Protein AF-W4JSF4-F1 (afdb_monomer_lite)

Radius of gyration: 30.04 Å; chains: 1; bounding box: 68×58×97 Å

pLDDT: mean 78.0, std 13.41, range [24.59, 95.06]

Secondary structure (DSSP, 8-state):
-HHHHHHTTEEE--SEE-HHHHHHSBSTT-TTSPPP---SHHHHHHHHTS---BHHHHHHHHHTTT-S-SSS----SSTT--SHHHHHHHHTT-S-HHHHHHHHHHHHHTS-TTT-TTSPP---S-SPPHHHHHHHHHHHHTT-SEEE------EE-SGGGGEEEPPPGGGS--S------------EEE--STT-TT-EEE----SS--HHHHHHHHHHHHHHHS-TTS-EEEEES-HHHHHIIIIIHHHHHHBTTTT-TTHHHHHHHHHHHHT-SS-EEEEE--TTSS-HHHHHHHHHHHHHTT-SSPPP------TTT---SEETTT--HHHHHHHHHHHHHHHPPPPHHHHHHHHHHHHHHHHHHSS---HHHHHHHHT-TTS-HHHHHHHHHHHTT-S--GGGTTT--

Sequence (413 aa):
MLKVAKDLKVNFAAIKLSKEMKNQMPTWHHLGLTPRNYRQQCSECIVSNHSLKTVVDLVQLAKHTKNPDSGNRRHYCIRTCTCDPCKEDQRNGCHNPDKCSCTTHNILRDMQPKYNPYEALQADDLMLTHRRQEKNSTNRNQNQSDIIFDPSVTLCTNLSDGIWIFTDPSQISNNPAHRLTNNAQSRAGLWIADDHPGNCAICTPGKHQSNQTGEIATVLIAIQKMLTFAPLQICTNLRYIIDGLTKHLQTWEDTDWINIDNKELFKATAYQLRMRSAPITFQWVKGHNGDLGNERADTLAKKGAGKNMVDDIDLTIPPHFDLQGAKLVTLSQATAYRGIRNLKEKELKQRTGTKTHLDITRGALKELTGVQEMNEAIWCGIRNNDLSLNVRQFIYKALHNTHRVGQYWENIP

Structure (mmCIF, N/CA/C/O backbone):
data_AF-W4JSF4-F1
#
_entry.id   AF-W4JSF4-F1
#
loop_
_atom_site.group_PDB
_atom_site.id
_atom_site.type_symbol
_atom_site.label_atom_id
_atom_site.label_alt_id
_atom_site.label_comp_id
_atom_site.label_asym_id
_atom_site.label_entity_id
_atom_site.label_seq_id
_atom_site.pdbx_PDB_ins_code
_atom_site.Cartn_x
_atom_site.Cartn_y
_atom_site.Cartn_z
_atom_site.occupancy
_atom_site.B_iso_or_equiv
_atom_site.auth_seq_id
_atom_site.auth_comp_id
_atom_site.auth_asym_id
_atom_site.auth_atom_id
_atom_site.pdbx_PDB_model_num
ATOM 1 N N . MET A 1 1 ? 20.483 -20.087 1.010 1.00 38.91 1 MET A N 1
ATOM 2 C CA . MET A 1 1 ? 19.783 -18.846 0.609 1.00 38.91 1 MET A CA 1
ATOM 3 C C . MET A 1 1 ? 18.592 -19.128 -0.314 1.00 38.91 1 MET A C 1
ATOM 5 O O . MET A 1 1 ? 17.479 -18.837 0.090 1.00 38.91 1 MET A O 1
ATOM 9 N N . LEU A 1 2 ? 18.772 -19.780 -1.474 1.00 36.41 2 LEU A N 1
ATOM 10 C CA . LEU A 1 2 ? 17.678 -20.063 -2.431 1.00 36.41 2 LEU A CA 1
ATOM 11 C C . LEU A 1 2 ? 16.540 -20.947 -1.883 1.00 36.41 2 LEU A C 1
ATOM 13 O O . LEU A 1 2 ? 15.380 -20.694 -2.182 1.00 36.41 2 LEU A O 1
ATOM 17 N N . LYS A 1 3 ? 16.851 -21.949 -1.048 1.00 41.22 3 LYS A N 1
ATOM 18 C CA . LYS A 1 3 ? 15.835 -22.793 -0.389 1.00 41.22 3 LYS A CA 1
ATOM 19 C C . LYS A 1 3 ? 14.932 -21.972 0.542 1.00 41.22 3 LYS A C 1
ATOM 21 O O . LYS A 1 3 ? 13.725 -21.999 0.384 1.00 41.22 3 LYS A O 1
ATOM 26 N N . VAL A 1 4 ? 15.534 -21.143 1.399 1.00 47.84 4 VAL A N 1
ATOM 27 C CA . VAL A 1 4 ? 14.816 -20.217 2.296 1.00 47.84 4 VAL A CA 1
ATOM 28 C C . VAL A 1 4 ? 13.990 -19.198 1.506 1.00 47.84 4 VAL A C 1
ATOM 30 O O . VAL A 1 4 ? 12.856 -18.925 1.870 1.00 47.84 4 VAL A O 1
ATOM 33 N N . ALA A 1 5 ? 14.523 -18.670 0.400 1.00 51.25 5 ALA A N 1
ATOM 34 C CA . ALA A 1 5 ? 13.781 -17.760 -0.472 1.00 51.25 5 ALA A CA 1
ATOM 35 C C . ALA A 1 5 ? 12.554 -18.437 -1.112 1.00 51.25 5 ALA A C 1
ATOM 37 O O . ALA A 1 5 ? 11.495 -17.826 -1.206 1.00 51.25 5 ALA A O 1
ATOM 38 N N . LYS A 1 6 ? 12.678 -19.711 -1.503 1.00 58.81 6 LYS A N 1
ATOM 39 C CA . LYS A 1 6 ? 11.572 -20.515 -2.037 1.00 58.81 6 LYS A CA 1
ATOM 40 C C . LYS A 1 6 ? 10.526 -20.831 -0.964 1.00 58.81 6 LYS A C 1
ATOM 42 O O . LYS A 1 6 ? 9.336 -20.695 -1.231 1.00 58.81 6 LYS A O 1
ATOM 47 N N . ASP A 1 7 ? 10.969 -21.192 0.239 1.00 61.69 7 ASP A N 1
ATOM 48 C CA . ASP A 1 7 ? 10.097 -21.484 1.383 1.00 61.69 7 ASP A CA 1
ATOM 49 C C . ASP A 1 7 ? 9.318 -20.231 1.831 1.00 61.69 7 ASP A C 1
ATOM 51 O O . ASP A 1 7 ? 8.142 -20.319 2.169 1.00 61.69 7 ASP A O 1
ATOM 55 N N . LEU A 1 8 ? 9.948 -19.051 1.764 1.00 59.62 8 LEU A N 1
ATOM 56 C CA . LEU A 1 8 ? 9.341 -17.750 2.077 1.00 59.62 8 LEU A CA 1
ATOM 57 C C . LEU A 1 8 ? 8.679 -17.065 0.869 1.00 59.62 8 LEU A C 1
ATOM 59 O O . LEU A 1 8 ? 8.390 -15.873 0.940 1.00 59.62 8 LEU A O 1
ATOM 63 N N . LYS A 1 9 ? 8.475 -17.784 -0.246 1.00 67.31 9 LYS A N 1
ATOM 64 C CA . LYS A 1 9 ? 7.823 -17.274 -1.469 1.00 67.31 9 LYS A CA 1
ATOM 65 C C . LYS A 1 9 ? 8.360 -15.902 -1.919 1.00 67.31 9 LYS A C 1
ATOM 67 O O . LYS A 1 9 ? 7.605 -15.048 -2.381 1.00 67.31 9 LYS A O 1
ATOM 72 N N . VAL A 1 10 ? 9.670 -15.680 -1.787 1.00 64.94 10 VAL A N 1
ATOM 73 C CA . VAL A 1 10 ? 10.324 -14.448 -2.242 1.00 64.94 10 VAL A CA 1
ATOM 74 C C . VAL A 1 10 ? 10.131 -14.334 -3.746 1.00 64.94 10 VAL A C 1
ATOM 76 O O . VAL A 1 10 ? 10.495 -15.244 -4.492 1.00 64.94 10 VAL A O 1
ATOM 79 N N . ASN A 1 11 ? 9.562 -13.219 -4.190 1.00 69.00 11 ASN A N 1
ATOM 80 C CA . ASN A 1 11 ? 9.254 -12.994 -5.590 1.00 69.00 11 ASN A CA 1
ATOM 81 C C . ASN A 1 11 ? 9.591 -11.559 -5.990 1.00 69.00 11 ASN A C 1
ATOM 83 O O . ASN A 1 11 ? 9.706 -10.654 -5.163 1.00 69.00 11 ASN A O 1
ATOM 87 N N . PHE A 1 12 ? 9.766 -11.355 -7.286 1.00 68.81 12 PHE A N 1
ATOM 88 C CA . PHE A 1 12 ? 9.934 -10.034 -7.844 1.00 68.81 12 PHE A CA 1
ATOM 89 C C . PHE A 1 12 ? 8.564 -9.432 -8.158 1.00 68.81 12 PHE A C 1
ATOM 91 O O . PHE A 1 12 ? 7.831 -9.940 -9.009 1.00 68.81 12 PHE A O 1
ATOM 98 N N . ALA A 1 13 ? 8.232 -8.334 -7.493 1.00 66.88 13 ALA A N 1
ATOM 99 C CA . ALA A 1 13 ? 6.985 -7.622 -7.671 1.00 66.88 13 ALA A CA 1
ATOM 100 C C . ALA A 1 13 ? 7.237 -6.126 -7.788 1.00 66.88 13 ALA A C 1
ATOM 102 O O . ALA A 1 13 ? 7.565 -5.427 -6.838 1.00 66.88 13 ALA A O 1
ATOM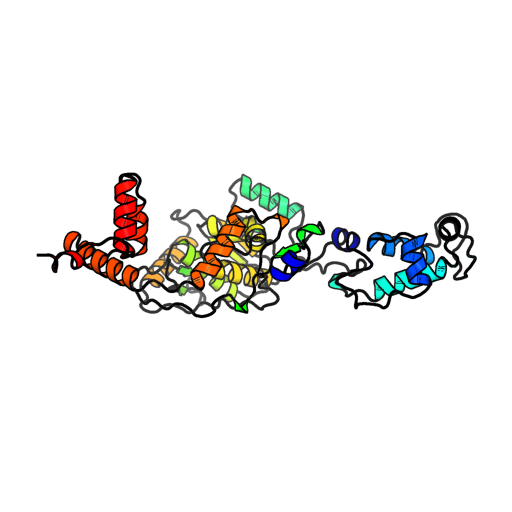 103 N N . ALA A 1 14 ? 7.071 -5.639 -9.007 1.00 67.31 14 ALA A N 1
ATOM 104 C CA . ALA A 1 14 ? 7.050 -4.224 -9.318 1.00 67.31 14 ALA A CA 1
ATOM 105 C C . ALA A 1 14 ? 5.893 -3.991 -10.284 1.00 67.31 14 ALA A C 1
ATOM 107 O O . ALA A 1 14 ? 5.754 -4.734 -11.262 1.00 67.31 14 ALA A O 1
ATOM 108 N N . ILE A 1 15 ? 5.046 -3.000 -10.007 1.00 66.69 15 ILE A N 1
ATOM 109 C CA . ILE A 1 15 ? 3.902 -2.672 -10.868 1.00 66.69 15 ILE A CA 1
ATOM 110 C C . ILE A 1 15 ? 4.393 -1.892 -12.092 1.00 66.69 15 ILE A C 1
ATOM 112 O O . ILE A 1 15 ? 4.118 -2.304 -13.220 1.00 66.69 15 ILE A O 1
ATOM 116 N N . LYS A 1 16 ? 5.208 -0.848 -11.883 1.00 69.50 16 LYS A N 1
ATOM 117 C CA . LYS A 1 16 ? 5.873 -0.068 -12.940 1.00 69.50 16 LYS A CA 1
ATOM 118 C C . LYS A 1 16 ? 7.400 -0.241 -12.844 1.00 69.50 16 LYS A C 1
ATOM 120 O O . LYS A 1 16 ? 7.971 -0.195 -11.759 1.00 69.50 16 LYS A O 1
ATOM 125 N N . LEU A 1 17 ? 8.068 -0.450 -13.982 1.00 72.56 17 LEU A N 1
ATOM 126 C CA . LEU A 1 17 ? 9.527 -0.624 -14.067 1.00 72.56 17 LEU A CA 1
ATOM 127 C C . LEU A 1 17 ? 10.168 0.566 -14.780 1.00 72.56 17 LEU A C 1
ATOM 129 O O . LEU A 1 17 ? 9.837 0.843 -15.935 1.00 72.56 17 LEU A O 1
ATOM 133 N N . SER A 1 18 ? 11.111 1.238 -14.120 1.00 79.00 18 SER A N 1
ATOM 134 C CA . SER A 1 18 ? 11.907 2.289 -14.760 1.00 79.00 18 SER A CA 1
ATOM 135 C C . SER A 1 18 ? 12.823 1.714 -15.847 1.00 79.00 18 SER A C 1
ATOM 137 O O . SER A 1 18 ? 13.212 0.545 -15.804 1.00 79.00 18 SER A O 1
ATOM 139 N N . LYS A 1 19 ? 13.200 2.539 -16.832 1.00 82.31 19 LYS A N 1
ATOM 140 C CA . LYS A 1 19 ? 14.139 2.129 -17.891 1.00 82.31 19 LYS A CA 1
ATOM 141 C C . LYS A 1 19 ? 15.501 1.716 -17.321 1.00 82.31 19 LYS A C 1
ATOM 143 O O . LYS A 1 19 ? 16.061 0.717 -17.760 1.00 82.31 19 LYS A O 1
ATOM 148 N N . GLU A 1 20 ? 15.983 2.456 -16.324 1.00 83.75 20 GLU A N 1
ATOM 149 C CA . GLU A 1 20 ? 17.207 2.162 -15.567 1.00 83.75 20 GLU A CA 1
ATOM 150 C C . GLU A 1 20 ? 17.169 0.739 -14.996 1.00 83.75 20 GLU A C 1
ATOM 152 O O . GLU A 1 20 ? 18.071 -0.066 -15.212 1.00 83.75 20 GLU A O 1
ATOM 157 N N . MET A 1 21 ? 16.060 0.385 -14.350 1.00 82.12 21 MET A N 1
ATOM 158 C CA . MET A 1 21 ? 15.886 -0.926 -13.748 1.00 82.12 21 MET A CA 1
ATOM 159 C C . MET A 1 21 ? 15.758 -2.039 -14.789 1.00 82.12 21 MET A C 1
ATOM 161 O O . MET A 1 21 ? 16.382 -3.085 -14.624 1.00 82.12 21 MET A O 1
ATOM 165 N N . LYS A 1 22 ? 14.988 -1.824 -15.869 1.00 86.50 22 LYS A N 1
ATOM 166 C CA . LYS A 1 22 ? 14.886 -2.787 -16.984 1.00 86.50 22 LYS A CA 1
ATOM 167 C C . LYS A 1 22 ? 16.278 -3.134 -17.522 1.00 86.50 22 LYS A C 1
ATOM 169 O O . LYS A 1 22 ? 16.564 -4.301 -17.751 1.00 86.50 22 LYS A O 1
ATOM 174 N N . ASN A 1 23 ? 17.157 -2.139 -17.645 1.00 88.31 23 ASN A N 1
ATOM 175 C CA . ASN A 1 23 ? 18.535 -2.305 -18.110 1.00 88.31 23 ASN A CA 1
ATOM 176 C C . ASN A 1 23 ? 19.413 -3.137 -17.155 1.00 88.31 23 ASN A C 1
ATOM 178 O O . ASN A 1 23 ? 20.261 -3.893 -17.626 1.00 88.31 23 ASN A O 1
ATOM 182 N N . GLN A 1 24 ? 19.204 -3.030 -15.839 1.00 87.88 24 GLN A N 1
ATOM 183 C CA . GLN A 1 24 ? 19.951 -3.783 -14.820 1.00 87.88 24 GLN A CA 1
ATOM 184 C C . GLN A 1 24 ? 19.521 -5.257 -14.701 1.00 87.88 24 GLN A C 1
ATOM 186 O O . GLN A 1 24 ? 20.179 -6.036 -14.008 1.00 87.88 24 GLN A O 1
ATOM 191 N N . MET A 1 25 ? 18.413 -5.662 -15.334 1.00 85.81 25 MET A N 1
ATOM 192 C CA . MET A 1 25 ? 17.900 -7.028 -15.216 1.00 85.81 25 MET A CA 1
ATOM 193 C C . MET A 1 25 ? 18.844 -8.059 -15.852 1.00 85.81 25 MET A C 1
ATOM 195 O O . MET A 1 25 ? 19.497 -7.761 -16.853 1.00 85.81 25 MET A O 1
ATOM 199 N N . PRO A 1 26 ? 18.913 -9.289 -15.309 1.00 87.25 26 PRO A N 1
ATOM 200 C CA . PRO A 1 26 ? 19.774 -10.334 -15.847 1.00 87.25 26 PRO A CA 1
ATOM 201 C C . PRO A 1 26 ? 19.229 -10.879 -17.169 1.00 87.25 26 PRO A C 1
ATOM 203 O O . PRO A 1 26 ? 18.042 -11.162 -17.288 1.00 87.25 26 PRO A O 1
ATOM 206 N N . THR A 1 27 ? 20.109 -11.121 -18.135 1.00 82.75 27 THR A N 1
ATOM 207 C CA . THR A 1 27 ? 19.750 -11.597 -19.481 1.00 82.75 27 THR A CA 1
ATOM 208 C C . THR A 1 27 ? 19.227 -13.034 -19.507 1.00 82.75 27 THR A C 1
ATOM 210 O O . THR A 1 27 ? 18.207 -13.330 -20.126 1.00 82.75 27 THR A O 1
ATOM 213 N N . TRP A 1 28 ? 19.935 -13.954 -18.849 1.00 77.50 28 TRP A N 1
ATOM 214 C CA . TRP A 1 28 ? 19.749 -15.398 -19.059 1.00 77.50 28 TRP A CA 1
ATOM 215 C C . TRP A 1 28 ? 18.722 -16.036 -18.124 1.00 77.50 28 TRP A C 1
ATOM 217 O O . TRP A 1 28 ? 18.306 -17.165 -18.347 1.00 77.50 28 TRP A O 1
ATOM 227 N N . HIS A 1 29 ? 18.347 -15.336 -17.052 1.00 76.25 29 HIS A N 1
ATOM 228 C CA . HIS A 1 29 ? 17.338 -15.755 -16.068 1.00 76.25 29 HIS A CA 1
ATOM 229 C C . HIS A 1 29 ? 16.273 -14.657 -15.945 1.00 76.25 29 HIS A C 1
ATOM 231 O O . HIS A 1 29 ? 15.849 -14.278 -14.854 1.00 76.25 29 HIS A O 1
ATOM 237 N N . HIS A 1 30 ? 15.920 -14.072 -17.088 1.00 79.38 30 HIS A N 1
ATOM 238 C CA . HIS A 1 30 ? 15.064 -12.902 -17.154 1.00 79.38 30 HIS A CA 1
ATOM 239 C C . HIS A 1 30 ? 13.595 -13.276 -16.934 1.00 79.38 30 HIS A C 1
ATOM 241 O O . HIS A 1 30 ? 13.056 -14.134 -17.630 1.00 79.38 30 HIS A O 1
ATOM 247 N N . LEU A 1 31 ? 12.920 -12.580 -16.017 1.00 78.69 31 LEU A N 1
ATOM 248 C CA . LEU A 1 31 ? 11.518 -12.841 -15.656 1.00 78.69 31 LEU A CA 1
ATOM 249 C C . LEU A 1 31 ? 10.539 -12.613 -16.816 1.00 78.69 31 LEU A C 1
ATOM 251 O O . LEU A 1 31 ? 9.509 -13.270 -16.902 1.00 78.69 31 LEU A O 1
ATOM 255 N N . GLY A 1 32 ? 10.865 -11.676 -17.707 1.00 76.44 32 GLY A N 1
ATOM 256 C CA . GLY A 1 32 ? 10.043 -11.335 -18.867 1.00 76.44 32 GLY A CA 1
ATOM 257 C C . GLY A 1 32 ? 10.275 -12.211 -20.100 1.00 76.44 32 GLY A C 1
ATOM 258 O O . GLY A 1 32 ? 9.774 -11.858 -21.164 1.00 76.44 32 GLY A O 1
ATOM 259 N N . LEU A 1 33 ? 11.068 -13.286 -20.000 1.00 79.44 33 LEU A N 1
ATOM 260 C CA . LEU A 1 33 ? 11.333 -14.222 -21.097 1.00 79.44 33 LEU A CA 1
ATOM 261 C C . LEU A 1 33 ? 10.781 -15.610 -20.769 1.00 79.44 33 LEU A C 1
ATOM 263 O O . LEU A 1 33 ? 10.926 -16.109 -19.656 1.00 79.44 33 LEU A O 1
ATOM 267 N N . THR A 1 34 ? 10.203 -16.280 -21.766 1.00 70.62 34 THR A N 1
ATOM 268 C CA . THR A 1 34 ? 9.923 -17.716 -21.662 1.00 70.62 34 THR A CA 1
ATOM 269 C C . THR A 1 34 ? 11.246 -18.490 -21.593 1.00 70.62 34 THR A C 1
ATOM 271 O O . THR A 1 34 ? 12.146 -18.168 -22.379 1.00 70.62 34 THR A O 1
ATOM 274 N N . PRO A 1 35 ? 11.382 -19.520 -20.734 1.00 63.47 35 PRO A N 1
ATOM 275 C CA . PRO A 1 35 ? 12.599 -20.325 -20.652 1.00 63.47 35 PRO A CA 1
ATOM 276 C C . PRO A 1 35 ? 12.990 -20.865 -22.032 1.00 63.47 35 PRO A C 1
ATOM 278 O O . PRO A 1 35 ? 12.201 -21.555 -22.677 1.00 63.47 35 PRO A O 1
ATOM 281 N N . ARG A 1 36 ? 14.194 -20.534 -22.511 1.00 63.34 36 ARG A N 1
ATOM 282 C CA . ARG A 1 36 ? 14.720 -21.051 -23.784 1.00 63.34 36 ARG A CA 1
ATOM 283 C C . ARG A 1 36 ? 15.723 -22.168 -23.542 1.00 63.34 36 ARG A C 1
ATOM 285 O O . ARG A 1 36 ? 16.463 -22.161 -22.565 1.00 63.34 36 ARG A O 1
ATOM 292 N N . ASN A 1 37 ? 15.821 -23.081 -24.504 1.00 55.81 37 ASN A N 1
ATOM 293 C CA . ASN A 1 37 ? 16.972 -23.970 -24.612 1.00 55.81 37 ASN A CA 1
ATOM 294 C C . ASN A 1 37 ? 18.161 -23.175 -25.169 1.00 55.81 37 ASN A C 1
ATOM 296 O O . ASN A 1 37 ? 18.327 -23.051 -26.379 1.00 55.81 37 ASN A O 1
ATOM 300 N N . TYR A 1 38 ? 18.993 -22.634 -24.281 1.00 57.19 38 TYR A N 1
ATOM 301 C CA . TYR A 1 38 ? 20.150 -21.791 -24.618 1.00 57.19 38 TYR A CA 1
ATOM 302 C C . TYR A 1 38 ? 21.358 -22.549 -25.209 1.00 57.19 38 TYR A C 1
ATOM 304 O O . TYR A 1 38 ? 22.455 -22.008 -25.259 1.00 57.19 38 TYR A O 1
ATOM 312 N N . ARG A 1 39 ? 21.178 -23.784 -25.697 1.00 53.09 39 ARG A N 1
ATOM 313 C CA . ARG A 1 39 ? 22.241 -24.627 -26.288 1.00 53.09 39 ARG A CA 1
ATOM 314 C C . ARG A 1 39 ? 22.474 -24.373 -27.786 1.00 53.09 39 ARG A C 1
ATOM 316 O O . ARG A 1 39 ? 22.830 -25.283 -28.526 1.00 53.09 39 ARG A O 1
ATOM 323 N N . GLN A 1 40 ? 22.187 -23.169 -28.276 1.00 64.25 40 GLN A N 1
ATOM 324 C CA . GLN A 1 40 ? 22.489 -22.804 -29.662 1.00 64.25 40 GLN A CA 1
ATOM 325 C C . GLN A 1 40 ? 23.868 -22.140 -29.725 1.00 64.25 40 GLN A C 1
ATOM 327 O O . GLN A 1 40 ? 24.191 -21.313 -28.878 1.00 64.25 40 GLN A O 1
ATOM 332 N N . GLN A 1 41 ? 24.650 -22.438 -30.767 1.00 61.19 41 GLN A N 1
ATOM 333 C CA . GLN A 1 41 ? 26.029 -21.953 -30.956 1.00 61.19 41 GLN A CA 1
ATOM 334 C C . GLN A 1 41 ? 26.188 -20.426 -30.786 1.00 61.19 41 GLN A C 1
ATOM 336 O O . GLN A 1 41 ? 27.192 -19.945 -30.268 1.00 61.19 41 GLN A O 1
ATOM 341 N N . CYS A 1 42 ? 25.187 -19.639 -31.197 1.00 73.00 42 CYS A N 1
ATOM 342 C CA . CYS A 1 42 ? 25.203 -18.188 -30.993 1.00 73.00 42 CYS A CA 1
ATOM 343 C C . CYS A 1 42 ? 24.906 -17.791 -29.547 1.00 73.00 42 CYS A C 1
ATOM 345 O O . CYS A 1 42 ? 25.519 -16.857 -29.052 1.00 73.00 42 CYS A O 1
ATOM 347 N N . SER A 1 43 ? 24.014 -18.494 -28.850 1.00 76.25 43 SER A N 1
ATOM 348 C CA . SER A 1 43 ? 23.757 -18.250 -27.427 1.00 76.25 43 SER A CA 1
ATOM 349 C C . SER A 1 43 ? 24.999 -18.531 -26.582 1.00 76.25 43 SER A C 1
ATOM 351 O O . SER A 1 43 ? 25.321 -17.726 -25.717 1.00 76.25 43 SER A O 1
ATOM 353 N N . GLU A 1 44 ? 25.745 -19.594 -26.892 1.00 81.94 44 GLU A N 1
ATOM 354 C CA . GLU A 1 44 ? 27.030 -19.888 -26.244 1.00 81.94 44 GLU A CA 1
ATOM 355 C C . GLU A 1 44 ? 28.049 -18.771 -26.484 1.00 81.94 44 GLU A C 1
ATOM 357 O O . GLU A 1 44 ? 28.612 -18.257 -25.525 1.00 81.94 44 GLU A O 1
ATOM 362 N N . CYS A 1 45 ? 28.204 -18.311 -27.730 1.00 87.75 45 CYS A N 1
ATOM 363 C CA . CYS A 1 45 ? 29.103 -17.202 -28.065 1.00 87.75 45 CYS A CA 1
ATOM 364 C C . CYS A 1 45 ? 28.729 -15.892 -27.345 1.00 87.75 45 CYS A C 1
ATOM 366 O O . CYS A 1 45 ? 29.609 -15.138 -26.931 1.00 87.75 45 CYS A O 1
ATOM 368 N N . ILE A 1 46 ? 27.434 -15.604 -27.183 1.00 86.94 46 ILE A N 1
ATOM 369 C CA . ILE A 1 46 ? 26.959 -14.411 -26.466 1.00 86.94 46 ILE A CA 1
ATOM 370 C C . ILE A 1 46 ? 27.300 -14.504 -24.965 1.00 86.94 46 ILE A C 1
ATOM 372 O O . ILE A 1 46 ? 27.656 -13.496 -24.355 1.00 86.94 46 ILE A O 1
ATOM 376 N N . VAL A 1 47 ? 27.243 -15.702 -24.374 1.00 84.62 47 VAL A N 1
ATOM 377 C CA . VAL A 1 47 ? 27.630 -15.933 -22.972 1.00 84.62 47 VAL A CA 1
ATOM 378 C C . VAL A 1 47 ? 29.149 -15.915 -22.792 1.00 84.62 47 VAL A C 1
ATOM 380 O O . VAL A 1 47 ? 29.633 -15.266 -21.872 1.00 84.62 47 VAL A O 1
ATOM 383 N N . SER A 1 48 ? 29.905 -16.630 -23.629 1.00 84.81 48 SER A N 1
ATOM 384 C CA . SER A 1 48 ? 31.342 -16.846 -23.428 1.00 84.81 48 SER A CA 1
ATOM 385 C C . SER A 1 48 ? 32.191 -15.694 -23.955 1.00 84.81 48 SER A C 1
ATOM 387 O O . SER A 1 48 ? 33.032 -15.170 -23.234 1.00 84.81 48 SER A O 1
ATOM 389 N N . ASN A 1 49 ? 31.957 -15.280 -25.202 1.00 87.62 49 ASN A N 1
ATOM 390 C CA . ASN A 1 49 ? 32.851 -14.369 -25.919 1.00 87.62 49 ASN A CA 1
ATOM 391 C C . ASN A 1 49 ? 32.398 -12.915 -25.759 1.00 87.62 49 ASN A C 1
ATOM 393 O O . ASN A 1 49 ? 33.225 -12.039 -25.541 1.00 87.62 49 ASN A O 1
ATOM 397 N N . HIS A 1 50 ? 31.085 -12.658 -25.792 1.00 87.69 50 HIS A N 1
ATOM 398 C CA . HIS A 1 50 ? 30.545 -11.319 -25.514 1.00 87.69 50 HIS A CA 1
ATOM 399 C C . HIS A 1 50 ? 30.286 -11.066 -24.021 1.00 87.69 50 HIS A C 1
ATOM 401 O O . HIS A 1 50 ? 30.066 -9.923 -23.633 1.00 87.69 50 HIS A O 1
ATOM 407 N N . SER A 1 51 ? 30.312 -12.105 -23.174 1.00 87.81 51 SER A N 1
ATOM 408 C CA . SER A 1 51 ? 30.156 -11.983 -21.716 1.00 87.81 51 SER A CA 1
ATOM 409 C C . SER A 1 51 ? 28.909 -11.202 -21.265 1.00 87.81 51 SER A C 1
ATOM 411 O O . SER A 1 51 ? 28.941 -10.547 -20.221 1.00 87.81 51 SER A O 1
ATOM 413 N N . LEU A 1 52 ? 27.799 -11.263 -22.019 1.00 89.06 52 LEU A N 1
ATOM 414 C CA . LEU A 1 52 ? 26.599 -10.482 -21.691 1.00 89.06 52 LEU A CA 1
ATOM 415 C C . LEU A 1 52 ? 25.952 -10.987 -20.398 1.00 89.06 52 LEU A C 1
ATOM 417 O O . LEU A 1 52 ? 25.628 -12.174 -20.275 1.00 89.06 52 LEU A O 1
ATOM 421 N N . LYS A 1 53 ? 25.687 -10.075 -19.460 1.00 86.88 53 LYS A N 1
ATOM 422 C CA . LYS A 1 53 ? 25.085 -10.399 -18.157 1.00 86.88 53 LYS A CA 1
ATOM 423 C C . LYS A 1 53 ? 23.717 -9.758 -17.978 1.00 86.88 53 LYS A C 1
ATOM 425 O O . LYS A 1 53 ? 22.841 -10.368 -17.363 1.00 86.88 53 LYS A O 1
ATOM 430 N N . THR A 1 54 ? 23.525 -8.568 -18.530 1.00 90.88 54 THR A N 1
ATOM 431 C CA . THR A 1 54 ? 22.369 -7.708 -18.282 1.00 90.88 54 THR A CA 1
ATOM 432 C C . THR A 1 54 ? 21.653 -7.293 -19.566 1.00 90.88 54 THR A C 1
ATOM 434 O O . THR A 1 54 ? 22.188 -7.394 -20.675 1.00 90.88 54 THR A O 1
ATOM 437 N N . VAL A 1 55 ? 20.423 -6.798 -19.418 1.00 89.75 55 VAL A N 1
ATOM 438 C CA . VAL A 1 55 ? 19.619 -6.285 -20.533 1.00 89.75 55 VAL A CA 1
ATOM 439 C C . VAL A 1 55 ? 20.293 -5.091 -21.212 1.00 89.75 55 VAL A C 1
ATOM 441 O O . VAL A 1 55 ? 20.163 -4.951 -22.427 1.00 89.75 55 VAL A O 1
ATOM 444 N N . VAL A 1 56 ? 21.054 -4.254 -20.492 1.00 91.31 56 VAL A N 1
ATOM 445 C CA . VAL A 1 56 ? 21.801 -3.165 -21.145 1.00 91.31 56 VAL A CA 1
ATOM 446 C C . VAL A 1 56 ? 22.853 -3.703 -22.110 1.00 91.31 56 VAL A C 1
ATOM 448 O O . VAL A 1 56 ? 22.975 -3.172 -23.214 1.00 91.31 56 VAL A O 1
ATOM 451 N N . ASP A 1 57 ? 23.525 -4.799 -21.751 1.00 90.81 57 ASP A N 1
ATOM 452 C CA . ASP A 1 57 ? 24.522 -5.445 -22.607 1.00 90.81 57 ASP A CA 1
ATOM 453 C C . ASP A 1 57 ? 23.856 -5.983 -23.888 1.00 90.81 57 ASP A C 1
ATOM 455 O O . ASP A 1 57 ? 24.378 -5.822 -24.993 1.00 90.81 57 ASP A O 1
ATOM 459 N N . LEU A 1 58 ? 22.641 -6.545 -23.766 1.00 89.94 58 LEU A N 1
ATOM 460 C CA . LEU A 1 58 ? 21.832 -6.939 -24.925 1.00 89.94 58 LEU A CA 1
ATOM 461 C C . LEU A 1 58 ? 21.495 -5.726 -25.805 1.00 89.94 58 LEU A C 1
ATOM 463 O O . LEU A 1 58 ? 21.659 -5.760 -27.024 1.00 89.94 58 LEU A O 1
ATOM 467 N N . VAL A 1 59 ? 21.016 -4.635 -25.206 1.00 90.50 59 VAL A N 1
ATOM 468 C CA . VAL A 1 59 ? 20.655 -3.418 -25.948 1.00 90.50 59 VAL A CA 1
ATOM 469 C C . VAL A 1 59 ? 21.869 -2.836 -26.676 1.00 90.50 59 VAL A C 1
ATOM 471 O O . VAL A 1 59 ? 21.715 -2.345 -27.795 1.00 90.50 59 VAL A O 1
ATOM 474 N N . GLN A 1 60 ? 23.059 -2.889 -26.077 1.00 89.25 60 GLN A N 1
ATOM 475 C CA . GLN A 1 60 ? 24.303 -2.430 -26.694 1.00 89.25 60 GLN A CA 1
ATOM 476 C C . GLN A 1 60 ? 24.689 -3.302 -27.897 1.00 89.25 60 GLN A C 1
ATOM 478 O O . GLN A 1 60 ? 24.832 -2.768 -28.998 1.00 89.25 60 GLN A O 1
ATOM 483 N N . LEU A 1 61 ? 24.733 -4.630 -27.742 1.00 88.25 61 LEU A N 1
ATOM 484 C CA . LEU A 1 61 ? 25.089 -5.536 -28.842 1.00 88.25 61 LEU A CA 1
ATOM 485 C C . LEU A 1 61 ? 24.054 -5.512 -29.983 1.00 88.25 61 LEU A C 1
ATOM 487 O O . LEU A 1 61 ? 24.412 -5.570 -31.161 1.00 88.25 61 LEU A O 1
ATOM 491 N N . ALA A 1 62 ? 22.760 -5.360 -29.675 1.00 88.38 62 ALA A N 1
ATOM 492 C CA . ALA A 1 62 ? 21.712 -5.205 -30.690 1.00 88.38 62 ALA A CA 1
ATOM 493 C C . ALA A 1 62 ? 21.864 -3.926 -31.530 1.00 88.38 62 ALA A C 1
ATOM 495 O O . ALA A 1 62 ? 21.391 -3.881 -32.664 1.00 88.38 62 ALA A O 1
ATOM 496 N N . LYS A 1 63 ? 22.497 -2.873 -30.999 1.00 84.12 63 LYS A N 1
ATOM 497 C CA . LYS A 1 63 ? 22.695 -1.613 -31.734 1.00 84.12 63 LYS A CA 1
ATOM 498 C C . LYS A 1 63 ? 23.793 -1.701 -32.792 1.00 84.12 63 LYS A C 1
ATOM 500 O O . LYS A 1 63 ? 23.768 -0.886 -33.711 1.00 84.12 63 LYS A O 1
ATOM 505 N N . HIS A 1 64 ? 24.699 -2.682 -32.720 1.00 77.81 64 HIS A N 1
ATOM 506 C CA . HIS A 1 64 ? 25.795 -2.842 -33.690 1.00 77.81 64 HIS A CA 1
ATOM 507 C C . HIS A 1 64 ? 25.286 -2.964 -35.139 1.00 77.81 64 HIS A C 1
ATOM 509 O O . HIS A 1 64 ? 25.926 -2.465 -36.057 1.00 77.81 64 HIS A O 1
ATOM 515 N N . THR A 1 65 ? 24.101 -3.549 -35.342 1.00 68.69 65 THR A N 1
ATOM 516 C CA . THR A 1 65 ? 23.467 -3.709 -36.666 1.00 68.69 65 THR A CA 1
ATOM 517 C C . THR A 1 65 ? 22.650 -2.496 -37.124 1.00 68.69 65 THR A C 1
ATOM 519 O O . THR A 1 65 ? 22.289 -2.417 -38.296 1.00 68.69 65 THR A O 1
ATOM 522 N N . LYS A 1 66 ? 22.339 -1.548 -36.223 1.00 64.62 66 LYS A N 1
ATOM 523 C CA . LYS A 1 66 ? 21.439 -0.404 -36.478 1.00 64.62 66 LYS A CA 1
ATOM 524 C C . LYS A 1 66 ? 22.135 0.957 -36.552 1.00 64.62 66 LYS A C 1
ATOM 526 O O . LYS A 1 66 ? 21.467 1.922 -36.906 1.00 64.62 66 LYS A O 1
ATOM 531 N N . ASN A 1 67 ? 23.425 1.055 -36.222 1.00 58.66 67 ASN A N 1
ATOM 532 C CA . ASN A 1 67 ? 24.176 2.314 -36.262 1.00 58.66 67 ASN A CA 1
ATOM 533 C C . ASN A 1 67 ? 25.007 2.425 -37.558 1.00 58.66 67 ASN A C 1
ATOM 535 O O . ASN A 1 67 ? 26.068 1.808 -37.646 1.00 58.66 67 ASN A O 1
ATOM 539 N N . PRO A 1 68 ? 24.574 3.210 -38.562 1.00 52.28 68 PRO A N 1
ATOM 540 C CA . PRO A 1 68 ? 25.371 3.481 -39.760 1.00 52.28 68 PRO A CA 1
ATOM 541 C C . PRO A 1 68 ? 26.523 4.485 -39.538 1.00 52.28 68 PRO A C 1
ATOM 543 O O . PRO A 1 68 ? 27.389 4.579 -40.405 1.00 52.28 68 PRO A O 1
ATOM 546 N N . ASP A 1 69 ? 26.560 5.189 -38.395 1.00 51.44 69 ASP A N 1
ATOM 547 C CA . ASP A 1 69 ? 27.363 6.418 -38.215 1.00 51.44 69 ASP A CA 1
ATOM 548 C C . ASP A 1 69 ? 28.589 6.303 -37.289 1.00 51.44 69 ASP A C 1
ATOM 550 O O . ASP A 1 69 ? 29.270 7.294 -37.024 1.00 51.44 69 ASP A O 1
ATOM 554 N N . SER A 1 70 ? 28.942 5.110 -36.805 1.00 52.97 70 SER A N 1
ATOM 555 C CA . SER A 1 70 ? 30.195 4.928 -36.061 1.00 52.97 70 SER A CA 1
ATOM 556 C C . SER A 1 70 ? 31.371 4.740 -37.027 1.00 52.97 70 SER A C 1
ATOM 558 O O . SER A 1 70 ? 31.718 3.610 -37.349 1.00 52.97 70 SER A O 1
ATOM 560 N N . GLY A 1 71 ? 31.950 5.847 -37.503 1.00 55.34 71 GLY A N 1
ATOM 561 C CA . GLY A 1 71 ? 33.305 5.908 -38.070 1.00 55.34 71 GLY A CA 1
ATOM 562 C C . GLY A 1 71 ? 33.558 5.105 -39.357 1.00 55.34 71 GLY A C 1
ATOM 563 O O . GLY A 1 71 ? 33.776 3.904 -39.330 1.00 55.34 71 GLY A O 1
ATOM 564 N N . ASN A 1 72 ? 33.620 5.799 -40.499 1.00 57.44 72 ASN A N 1
ATOM 565 C CA . ASN A 1 72 ? 34.182 5.393 -41.805 1.00 57.44 72 ASN A CA 1
ATOM 566 C C . ASN A 1 72 ? 33.803 4.036 -42.455 1.00 57.44 72 ASN A C 1
ATOM 568 O O . ASN A 1 72 ? 34.141 3.843 -43.624 1.00 57.44 72 ASN A O 1
ATOM 572 N N . ARG A 1 73 ? 33.106 3.093 -41.804 1.00 68.31 73 ARG A N 1
ATOM 573 C CA . ARG A 1 73 ? 32.737 1.788 -42.388 1.00 68.31 73 ARG A CA 1
ATOM 574 C C . ARG A 1 73 ? 31.315 1.377 -42.017 1.00 68.31 73 ARG A C 1
ATOM 576 O O . ARG A 1 73 ? 31.021 1.081 -40.864 1.00 68.31 73 ARG A O 1
ATOM 583 N N . ARG A 1 74 ? 30.451 1.292 -43.035 1.00 78.12 74 ARG A N 1
ATOM 584 C CA . ARG A 1 74 ? 29.065 0.815 -42.906 1.00 78.12 74 ARG A CA 1
ATOM 585 C C . ARG A 1 74 ? 29.019 -0.647 -42.455 1.00 78.12 74 ARG A C 1
ATOM 587 O O . ARG A 1 74 ? 29.853 -1.456 -42.867 1.00 78.12 74 ARG A O 1
ATOM 594 N N . HIS A 1 75 ? 28.023 -0.978 -41.634 1.00 81.75 75 HIS A N 1
ATOM 595 C CA . HIS A 1 75 ? 27.702 -2.361 -41.285 1.00 81.75 75 HIS A CA 1
ATOM 596 C C . HIS A 1 75 ? 27.096 -3.100 -42.486 1.00 81.75 75 HIS A C 1
ATOM 598 O O . HIS A 1 75 ? 26.290 -2.535 -43.223 1.00 81.75 75 HIS A O 1
ATOM 604 N N . TYR A 1 76 ? 27.455 -4.371 -42.649 1.00 82.50 76 TYR A N 1
ATOM 605 C CA . TYR A 1 76 ? 26.879 -5.282 -43.636 1.00 82.50 76 TYR A CA 1
ATOM 606 C C . TYR A 1 76 ? 26.463 -6.572 -42.929 1.00 82.50 76 TYR A C 1
ATOM 608 O O . TYR A 1 76 ? 27.245 -7.106 -42.140 1.00 82.50 76 TYR A O 1
ATOM 616 N N . CYS A 1 77 ? 25.271 -7.092 -43.240 1.00 81.75 77 CYS A N 1
ATOM 617 C CA . CYS A 1 77 ? 24.713 -8.311 -42.637 1.00 81.75 77 CYS A CA 1
ATOM 618 C C . CYS A 1 77 ? 25.396 -9.586 -43.166 1.00 81.75 77 CYS A C 1
ATOM 620 O O . CYS A 1 77 ? 24.788 -10.428 -43.827 1.00 81.75 77 CYS A O 1
ATOM 622 N N . ILE A 1 78 ? 26.705 -9.680 -42.943 1.00 83.31 78 ILE A N 1
ATOM 623 C CA . ILE A 1 78 ? 27.581 -10.770 -43.364 1.00 83.31 78 ILE A CA 1
ATOM 624 C C . ILE A 1 78 ? 28.488 -11.178 -42.202 1.00 83.31 78 ILE A C 1
ATOM 626 O O . ILE A 1 78 ? 28.831 -10.375 -41.333 1.00 83.31 78 ILE A O 1
ATOM 630 N N . ARG A 1 79 ? 28.955 -12.429 -42.228 1.00 82.00 79 ARG A N 1
ATOM 631 C CA . ARG A 1 79 ? 29.819 -13.002 -41.180 1.00 82.00 79 ARG A CA 1
ATOM 632 C C . ARG A 1 79 ? 31.112 -12.208 -40.948 1.00 82.00 79 ARG A C 1
ATOM 634 O O . ARG A 1 79 ? 31.589 -12.126 -39.821 1.00 82.00 79 ARG A O 1
ATOM 641 N N . THR A 1 80 ? 31.677 -11.640 -42.009 1.00 83.06 80 THR A N 1
ATOM 642 C CA . THR A 1 80 ? 32.992 -10.978 -42.030 1.00 83.06 80 THR A CA 1
ATOM 643 C C . THR A 1 80 ? 32.873 -9.460 -42.164 1.00 83.06 80 THR A C 1
ATOM 645 O O . THR A 1 80 ? 33.684 -8.825 -42.837 1.00 83.06 80 THR A O 1
ATOM 648 N N . CYS A 1 81 ? 31.833 -8.866 -41.571 1.00 84.94 81 CYS A N 1
ATOM 649 C CA . CYS A 1 81 ? 31.662 -7.417 -41.567 1.00 84.94 81 CYS A CA 1
ATOM 650 C C . CYS A 1 81 ? 32.912 -6.723 -40.996 1.00 84.94 81 CYS A C 1
ATOM 652 O O . CYS A 1 81 ? 33.513 -7.201 -40.034 1.00 84.94 81 CYS A O 1
ATOM 654 N N . THR A 1 82 ? 33.311 -5.601 -41.605 1.00 84.62 82 THR A N 1
ATOM 655 C CA . THR A 1 82 ? 34.546 -4.876 -41.254 1.00 84.62 82 THR A CA 1
ATOM 656 C C . THR A 1 82 ? 34.296 -3.540 -40.556 1.00 84.62 82 THR A C 1
ATOM 658 O O . THR A 1 82 ? 35.235 -2.745 -40.436 1.00 84.62 82 THR A O 1
ATOM 661 N N . CYS A 1 83 ? 33.062 -3.286 -40.110 1.00 84.12 83 CYS A N 1
ATOM 662 C CA . CYS A 1 83 ? 32.765 -2.154 -39.238 1.00 84.12 83 CYS A CA 1
ATOM 663 C C . CYS A 1 83 ? 33.496 -2.313 -37.898 1.00 84.12 83 CYS A C 1
ATOM 665 O O . CYS A 1 83 ? 33.823 -3.431 -37.482 1.00 84.12 83 CYS A O 1
ATOM 667 N N . ASP A 1 84 ? 33.773 -1.194 -37.237 1.00 84.94 84 ASP A N 1
ATOM 668 C CA . ASP A 1 84 ? 34.575 -1.191 -36.014 1.00 84.94 84 ASP A CA 1
ATOM 669 C C . ASP A 1 84 ? 33.970 -2.061 -34.892 1.00 84.94 84 ASP A C 1
ATOM 671 O O . ASP A 1 84 ? 34.719 -2.859 -34.324 1.00 84.94 84 ASP A O 1
ATOM 675 N N . PRO A 1 85 ? 32.640 -2.058 -34.644 1.00 85.44 85 PRO A N 1
ATOM 676 C CA . PRO A 1 85 ? 32.030 -2.965 -33.668 1.00 85.44 85 PRO A CA 1
ATOM 677 C C . PRO A 1 85 ? 32.215 -4.455 -34.001 1.00 85.44 85 PRO A C 1
ATOM 679 O O . PRO A 1 85 ? 32.601 -5.237 -33.138 1.00 85.44 85 PRO A O 1
ATOM 682 N N . CYS A 1 86 ? 32.013 -4.863 -35.263 1.00 86.56 86 CYS A N 1
ATOM 683 C CA . CYS A 1 86 ? 32.168 -6.269 -35.663 1.00 86.56 86 CYS A CA 1
ATOM 684 C C . CYS A 1 86 ? 33.624 -6.742 -35.586 1.00 86.56 86 CYS A C 1
ATOM 686 O O . CYS A 1 86 ? 33.875 -7.901 -35.262 1.00 86.56 86 CYS A O 1
ATOM 688 N N . LYS A 1 87 ? 34.591 -5.864 -35.880 1.00 87.38 87 LYS A N 1
ATOM 689 C CA . LYS A 1 87 ? 36.015 -6.184 -35.719 1.00 87.38 87 LYS A CA 1
ATOM 690 C C . LYS A 1 87 ? 36.392 -6.375 -34.261 1.00 87.38 87 LYS A C 1
ATOM 692 O O . LYS A 1 87 ? 37.175 -7.270 -33.957 1.00 87.38 87 LYS A O 1
ATOM 697 N N . GLU A 1 88 ? 35.857 -5.540 -33.380 1.00 87.06 88 GLU A N 1
ATOM 698 C CA . GLU A 1 88 ? 36.096 -5.667 -31.948 1.00 87.06 88 GLU A CA 1
ATOM 699 C C . GLU A 1 88 ? 35.498 -6.973 -31.409 1.00 87.06 88 GLU A C 1
ATOM 701 O O . GLU A 1 88 ? 36.185 -7.751 -30.752 1.00 87.06 88 GLU A O 1
ATOM 706 N N . ASP A 1 89 ? 34.271 -7.302 -31.814 1.00 87.88 89 ASP A N 1
ATOM 707 C CA . ASP A 1 89 ? 33.642 -8.587 -31.499 1.00 87.88 89 ASP A CA 1
ATOM 708 C C . ASP A 1 89 ? 34.475 -9.783 -32.016 1.00 87.88 89 ASP A C 1
ATOM 710 O O . ASP A 1 89 ? 34.652 -10.779 -31.310 1.00 87.88 89 ASP A O 1
ATOM 714 N N . GLN A 1 90 ? 35.037 -9.690 -33.228 1.00 88.56 90 GLN A N 1
ATOM 715 C CA . GLN A 1 90 ? 35.918 -10.719 -33.799 1.00 88.56 90 GLN A CA 1
ATOM 716 C C . GLN A 1 90 ? 37.228 -10.886 -33.019 1.00 88.56 90 GLN A C 1
ATOM 718 O O . GLN A 1 90 ? 37.669 -12.020 -32.826 1.00 88.56 90 GLN A O 1
ATOM 723 N N . ARG A 1 91 ? 37.836 -9.794 -32.531 1.00 88.31 91 ARG A N 1
ATOM 724 C CA . ARG A 1 91 ? 39.028 -9.849 -31.659 1.00 88.31 91 ARG A CA 1
ATOM 725 C C . ARG A 1 91 ? 38.740 -10.563 -30.344 1.00 88.31 91 ARG A C 1
ATOM 727 O O . ARG A 1 91 ? 39.588 -11.307 -29.864 1.00 88.31 91 ARG A O 1
ATOM 734 N N . ASN A 1 92 ? 37.523 -10.410 -29.829 1.00 86.94 92 ASN A N 1
ATOM 735 C CA . ASN A 1 92 ? 37.031 -11.118 -28.647 1.00 86.94 92 ASN A CA 1
ATOM 736 C C . ASN A 1 92 ? 36.610 -12.575 -28.940 1.00 86.94 92 ASN A C 1
ATOM 738 O O . ASN A 1 92 ? 36.023 -13.244 -28.093 1.00 86.94 92 ASN A O 1
ATOM 742 N N . GLY A 1 93 ? 36.906 -13.096 -30.138 1.00 88.00 93 GLY A N 1
ATOM 743 C CA . GLY A 1 93 ? 36.666 -14.489 -30.520 1.00 88.00 93 GLY A CA 1
ATOM 744 C C . GLY A 1 93 ? 35.287 -14.760 -31.130 1.00 88.00 93 GLY A C 1
ATOM 745 O O . GLY A 1 93 ? 34.932 -15.923 -31.343 1.00 88.00 93 GLY A O 1
ATOM 746 N N . CYS A 1 94 ? 34.482 -13.734 -31.432 1.00 89.19 94 CYS A N 1
ATOM 747 C CA . CYS A 1 94 ? 33.195 -13.921 -32.102 1.00 89.19 94 CYS A CA 1
ATOM 748 C C . CYS A 1 94 ? 33.365 -14.189 -33.603 1.00 89.19 94 CYS A C 1
ATOM 750 O O . CYS A 1 94 ? 33.834 -13.355 -34.373 1.00 89.19 94 CYS A O 1
ATOM 752 N N . HIS A 1 95 ? 32.901 -15.352 -34.053 1.00 87.56 95 HIS A N 1
ATOM 753 C CA . HIS A 1 95 ? 33.055 -15.774 -35.444 1.00 87.56 95 HIS A CA 1
ATOM 754 C C . HIS A 1 95 ? 31.963 -15.257 -36.396 1.00 87.56 95 HIS A C 1
ATOM 756 O O . HIS A 1 95 ? 32.085 -15.437 -37.611 1.00 87.56 95 HIS A O 1
ATOM 762 N N . ASN A 1 96 ? 30.869 -14.701 -35.861 1.00 89.81 96 ASN A N 1
ATOM 763 C CA . ASN A 1 96 ? 29.773 -14.102 -36.625 1.00 89.81 96 ASN A CA 1
ATOM 764 C C . ASN A 1 96 ? 29.045 -13.023 -35.788 1.00 89.81 96 ASN A C 1
ATOM 766 O O . ASN A 1 96 ? 27.978 -13.303 -35.228 1.00 89.81 96 ASN A O 1
ATOM 770 N N . PRO A 1 97 ? 29.613 -11.804 -35.695 1.00 88.69 97 PRO A N 1
ATOM 771 C CA . PRO A 1 97 ? 29.055 -10.725 -34.874 1.00 88.69 97 PRO A CA 1
ATOM 772 C C . PRO A 1 97 ? 27.633 -10.319 -35.273 1.00 88.69 97 PRO A C 1
ATOM 774 O O . PRO A 1 97 ? 26.784 -10.105 -34.408 1.00 88.69 97 PRO A O 1
ATOM 777 N N . ASP A 1 98 ? 27.339 -10.295 -36.576 1.00 87.12 98 ASP A N 1
ATOM 778 C CA . ASP A 1 98 ? 26.012 -9.961 -37.103 1.00 87.12 98 ASP A CA 1
ATOM 779 C C . ASP A 1 98 ? 24.942 -10.925 -36.574 1.00 87.12 98 ASP A C 1
ATOM 781 O O . ASP A 1 98 ? 23.943 -10.505 -35.989 1.00 87.12 98 ASP A O 1
ATOM 785 N N . LYS A 1 99 ? 25.202 -12.236 -36.645 1.00 88.44 99 LYS A N 1
ATOM 786 C CA . LYS A 1 99 ? 24.278 -13.247 -36.118 1.00 88.44 99 LYS A CA 1
ATOM 787 C C . LYS A 1 99 ? 24.095 -13.132 -34.600 1.00 88.44 99 LYS A C 1
ATOM 789 O O . LYS A 1 99 ? 22.975 -13.326 -34.120 1.00 88.44 99 LYS A O 1
ATOM 794 N N . CYS A 1 100 ? 25.142 -12.799 -33.841 1.00 89.50 100 CYS A N 1
ATOM 795 C CA . CYS A 1 100 ? 25.039 -12.538 -32.399 1.00 89.50 100 CYS A CA 1
ATOM 796 C C . CYS A 1 100 ? 24.183 -11.294 -32.099 1.00 89.50 100 CYS A C 1
ATOM 798 O O . CYS A 1 100 ? 23.317 -11.343 -31.219 1.00 89.50 100 CYS A O 1
ATOM 800 N N . SER A 1 101 ? 24.341 -10.221 -32.879 1.00 88.75 101 SER A N 1
ATOM 801 C CA . SER A 1 101 ? 23.530 -9.003 -32.775 1.00 88.75 101 SER A CA 1
ATOM 802 C C . SER A 1 101 ? 22.061 -9.260 -33.138 1.00 88.75 101 SER A C 1
ATOM 804 O O . SER A 1 101 ? 21.167 -8.921 -32.361 1.00 88.75 101 SER A O 1
ATOM 806 N N . CYS A 1 102 ? 21.779 -9.965 -34.240 1.00 87.62 102 CYS A N 1
ATOM 807 C CA . CYS A 1 102 ? 20.417 -10.356 -34.618 1.00 87.62 102 CYS A CA 1
ATOM 808 C C . CYS A 1 102 ? 19.762 -11.272 -33.576 1.00 87.62 102 CYS A C 1
ATOM 810 O O . CYS A 1 102 ? 18.589 -11.100 -33.241 1.00 87.62 102 CYS A O 1
ATOM 812 N N . THR A 1 103 ? 20.514 -12.231 -33.027 1.00 88.19 103 THR A N 1
ATOM 813 C CA . THR A 1 103 ? 20.024 -13.115 -31.956 1.00 88.19 103 THR A CA 1
ATOM 814 C C . THR A 1 103 ? 19.638 -12.298 -30.726 1.00 88.19 103 THR A C 1
ATOM 816 O O . THR A 1 103 ? 18.563 -12.493 -30.164 1.00 88.19 103 THR A O 1
ATOM 819 N N . THR A 1 104 ? 20.472 -11.329 -30.357 1.00 88.94 104 THR A N 1
ATOM 820 C CA . THR A 1 104 ? 20.216 -10.396 -29.258 1.00 88.94 104 THR A CA 1
ATOM 821 C C . THR A 1 104 ? 18.983 -9.524 -29.510 1.00 88.94 104 THR A C 1
ATOM 823 O O . THR A 1 104 ? 18.158 -9.340 -28.616 1.00 88.94 104 THR A O 1
ATOM 826 N N . HIS A 1 105 ? 18.795 -9.053 -30.745 1.00 87.94 105 HIS A N 1
ATOM 827 C CA . HIS A 1 105 ? 17.607 -8.294 -31.129 1.00 87.94 105 HIS A CA 1
ATOM 828 C C . HIS A 1 105 ? 16.322 -9.122 -31.001 1.00 87.94 105 HIS A C 1
ATOM 830 O O . HIS A 1 105 ? 15.326 -8.635 -30.470 1.00 87.94 105 HIS A O 1
ATOM 836 N N . ASN A 1 106 ? 16.359 -10.391 -31.417 1.00 87.44 106 ASN A N 1
ATOM 837 C CA . ASN A 1 106 ? 15.239 -11.314 -31.240 1.00 87.44 106 ASN A CA 1
AT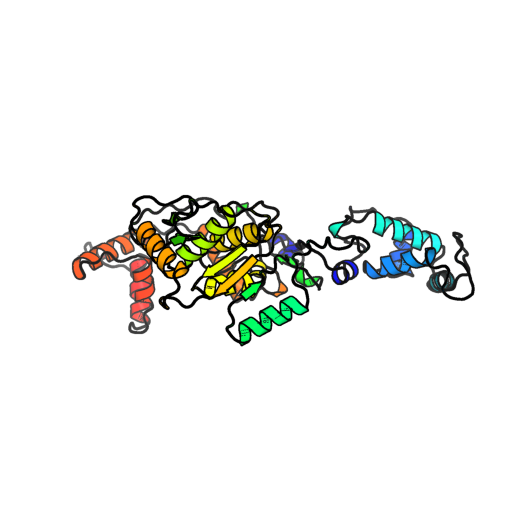OM 838 C C . ASN A 1 106 ? 14.938 -11.555 -29.754 1.00 87.44 106 ASN A C 1
ATOM 840 O O . ASN A 1 106 ? 13.777 -11.552 -29.367 1.00 87.44 106 ASN A O 1
ATOM 844 N N . ILE A 1 107 ? 15.963 -11.705 -28.905 1.00 87.44 107 ILE A N 1
ATOM 845 C CA . ILE A 1 107 ? 15.770 -11.842 -27.452 1.00 87.44 107 ILE A CA 1
ATOM 846 C C . ILE A 1 107 ? 15.032 -10.622 -26.886 1.00 87.44 107 ILE A C 1
ATOM 848 O O . ILE A 1 107 ? 14.061 -10.800 -26.160 1.00 87.44 107 ILE A O 1
ATOM 852 N N . LEU A 1 108 ? 15.452 -9.402 -27.237 1.00 88.75 108 LEU A N 1
ATOM 853 C CA . LEU A 1 108 ? 14.805 -8.169 -26.769 1.00 88.75 108 LEU A CA 1
ATOM 854 C C . LEU A 1 108 ? 13.369 -8.023 -27.286 1.00 88.75 108 LEU A C 1
ATOM 856 O O . LEU A 1 108 ? 12.497 -7.597 -26.535 1.00 88.75 108 LEU A O 1
ATOM 860 N N . ARG A 1 109 ? 13.112 -8.380 -28.550 1.00 87.06 109 ARG A N 1
ATOM 861 C CA . ARG A 1 109 ? 11.765 -8.335 -29.143 1.00 87.06 109 ARG A CA 1
ATOM 862 C C . ARG A 1 109 ? 10.801 -9.283 -28.438 1.00 87.06 109 ARG A C 1
ATOM 864 O O . ARG A 1 109 ? 9.643 -8.941 -28.241 1.00 87.06 109 ARG A O 1
ATOM 871 N N . ASP A 1 110 ? 11.288 -10.457 -28.065 1.00 86.44 110 ASP A N 1
ATOM 872 C CA . ASP A 1 110 ? 10.456 -11.506 -27.488 1.00 86.44 110 ASP A CA 1
ATOM 873 C C . ASP A 1 110 ? 10.261 -11.317 -25.962 1.00 86.44 110 ASP A C 1
ATOM 875 O O . ASP A 1 110 ? 9.582 -12.120 -25.321 1.00 86.44 110 ASP A O 1
ATOM 879 N N . MET A 1 111 ? 10.833 -10.258 -25.363 1.00 86.19 111 MET A N 1
ATOM 880 C CA . MET A 1 111 ? 10.547 -9.866 -23.979 1.00 86.19 111 MET A CA 1
ATOM 881 C C . MET A 1 111 ? 9.122 -9.336 -23.841 1.00 86.19 111 MET A C 1
ATOM 883 O O . MET A 1 111 ? 8.674 -8.496 -24.620 1.00 86.19 111 MET A O 1
ATOM 887 N N . GLN A 1 112 ? 8.442 -9.751 -22.771 1.00 82.75 112 GLN A N 1
ATOM 888 C CA . GLN A 1 112 ? 7.148 -9.184 -22.397 1.00 82.75 112 GLN A CA 1
ATOM 889 C C . GLN A 1 112 ? 7.218 -7.643 -22.295 1.00 82.75 112 GLN A C 1
ATOM 891 O O . GLN A 1 112 ? 8.183 -7.127 -21.715 1.00 82.75 112 GLN A O 1
ATOM 896 N N . PRO A 1 113 ? 6.184 -6.900 -22.750 1.00 82.19 113 PRO A N 1
ATOM 897 C CA . PRO A 1 113 ? 6.214 -5.432 -22.829 1.00 82.19 113 PRO A CA 1
ATOM 898 C C . PRO A 1 113 ? 6.610 -4.737 -21.522 1.00 82.19 113 PRO A C 1
ATOM 900 O O . PRO A 1 113 ? 7.403 -3.798 -21.512 1.00 82.19 113 PRO A O 1
ATOM 903 N N . LYS A 1 114 ? 6.136 -5.267 -20.387 1.00 78.50 114 LYS A N 1
ATOM 904 C CA . LYS A 1 114 ? 6.459 -4.766 -19.045 1.00 78.50 114 LYS A CA 1
ATOM 905 C C . LYS A 1 114 ? 7.967 -4.665 -18.791 1.00 78.50 114 LYS A C 1
ATOM 907 O O . LYS A 1 114 ? 8.411 -3.703 -18.170 1.00 78.50 114 LYS A O 1
ATOM 912 N N . TYR A 1 115 ? 8.743 -5.634 -19.268 1.00 82.88 115 TYR A N 1
ATOM 913 C CA . TYR A 1 115 ? 10.181 -5.736 -19.017 1.00 82.88 115 TYR A CA 1
ATOM 914 C C . TYR A 1 115 ? 11.032 -5.255 -20.198 1.00 82.88 115 TYR A C 1
ATOM 916 O O . TYR A 1 115 ? 12.239 -5.086 -20.057 1.00 82.88 115 TYR A O 1
ATOM 924 N N . ASN A 1 116 ? 10.416 -5.007 -21.355 1.00 85.50 116 ASN A N 1
ATOM 925 C CA . ASN A 1 116 ? 11.120 -4.589 -22.557 1.00 85.50 116 ASN A CA 1
ATOM 926 C C . ASN A 1 116 ? 11.677 -3.154 -22.394 1.00 85.50 116 ASN A C 1
ATOM 928 O O . ASN A 1 116 ? 10.903 -2.234 -22.103 1.00 85.50 116 ASN A O 1
ATOM 932 N N . PRO A 1 117 ? 12.996 -2.927 -22.568 1.00 85.56 117 PRO A N 1
ATOM 933 C CA . PRO A 1 117 ? 13.630 -1.615 -22.382 1.00 85.56 117 PRO A CA 1
ATOM 934 C C . PRO A 1 117 ? 13.269 -0.583 -23.462 1.00 85.56 117 PRO A C 1
ATOM 936 O O . PRO A 1 117 ? 13.529 0.609 -23.271 1.00 85.56 117 PRO A O 1
ATOM 939 N N . TYR A 1 118 ? 12.698 -1.017 -24.590 1.00 85.31 118 TYR A N 1
ATOM 940 C CA . TYR A 1 118 ? 12.211 -0.130 -25.648 1.00 85.31 118 TYR A CA 1
ATOM 941 C C . TYR A 1 118 ? 10.800 0.398 -25.378 1.00 85.31 118 TYR A C 1
ATOM 943 O O . TYR A 1 118 ? 10.449 1.457 -25.890 1.00 85.31 118 TYR A O 1
ATOM 951 N N . GLU A 1 119 ? 10.023 -0.293 -24.542 1.00 81.69 119 GLU A N 1
ATOM 952 C CA . GLU A 1 119 ? 8.687 0.146 -24.145 1.00 81.69 119 GLU A CA 1
ATOM 953 C C . GLU A 1 119 ? 8.782 1.253 -23.089 1.00 81.69 119 GLU A C 1
ATOM 955 O O . GLU A 1 119 ? 9.351 1.064 -22.001 1.00 81.69 119 GLU A O 1
ATOM 960 N N . ALA A 1 120 ? 8.217 2.416 -23.412 1.00 67.44 120 ALA A N 1
ATOM 961 C CA . ALA A 1 120 ? 8.106 3.530 -22.484 1.00 67.44 120 ALA A CA 1
ATOM 962 C C . ALA A 1 120 ? 7.078 3.221 -21.386 1.00 67.44 120 ALA A C 1
ATOM 964 O O . ALA A 1 120 ? 6.124 2.469 -21.582 1.00 67.44 120 ALA A O 1
ATOM 965 N N . LEU A 1 121 ? 7.265 3.821 -20.210 1.00 64.50 121 LEU A N 1
ATOM 966 C CA . LEU A 1 121 ? 6.199 3.861 -19.213 1.00 64.50 121 LEU A CA 1
ATOM 967 C C . LEU A 1 121 ? 5.044 4.685 -19.789 1.00 64.50 121 LEU A C 1
ATOM 969 O O . LEU A 1 121 ? 5.273 5.802 -20.251 1.00 64.50 121 LEU A O 1
ATOM 973 N N . GLN A 1 122 ? 3.822 4.146 -19.764 1.00 57.66 122 GLN A N 1
ATOM 974 C CA . GLN A 1 122 ? 2.632 4.927 -20.096 1.00 57.66 122 GLN A CA 1
ATOM 975 C C . GLN A 1 122 ? 2.533 6.101 -19.113 1.00 57.66 122 GLN A C 1
ATOM 977 O O . GLN A 1 122 ? 2.422 5.892 -17.901 1.00 57.66 122 GLN A O 1
ATOM 982 N N . ALA A 1 123 ? 2.641 7.320 -19.639 1.00 55.75 123 ALA A N 1
ATOM 983 C CA . ALA A 1 123 ? 2.410 8.539 -18.885 1.00 55.75 123 ALA A CA 1
ATOM 984 C C . ALA A 1 123 ? 0.896 8.725 -18.752 1.00 55.75 123 ALA A C 1
ATOM 986 O O . ALA A 1 123 ? 0.195 8.825 -19.753 1.00 55.75 123 ALA A O 1
ATOM 987 N N . ASP A 1 124 ? 0.396 8.721 -17.521 1.00 56.78 124 ASP A N 1
ATOM 988 C CA . ASP A 1 124 ? -1.014 8.966 -17.204 1.00 56.78 124 ASP A CA 1
ATOM 989 C C . ASP A 1 124 ? -1.297 10.464 -16.959 1.00 56.78 124 ASP A C 1
ATOM 991 O O . ASP A 1 124 ? -2.401 10.807 -16.559 1.00 56.78 124 ASP A O 1
ATOM 995 N N . ASP A 1 125 ? -0.312 11.354 -17.181 1.00 61.50 125 ASP A N 1
ATOM 996 C CA . ASP A 1 125 ? -0.307 12.807 -16.886 1.00 61.50 125 ASP A CA 1
ATOM 997 C C . ASP A 1 125 ? -0.660 13.204 -15.433 1.00 61.50 125 ASP A C 1
ATOM 999 O O . ASP A 1 125 ? -0.661 14.388 -15.064 1.00 61.50 125 ASP A O 1
ATOM 1003 N N . LEU A 1 126 ? -0.886 12.214 -14.568 1.00 67.50 126 LEU A N 1
ATOM 1004 C CA . LEU A 1 126 ? -1.246 12.393 -13.168 1.00 67.50 126 LEU A CA 1
ATOM 1005 C C . LEU A 1 126 ? -0.042 12.222 -12.231 1.00 67.50 126 LEU A C 1
ATOM 1007 O O . LEU A 1 126 ? -0.077 12.737 -11.113 1.00 67.50 126 LEU A O 1
ATOM 1011 N N . MET A 1 127 ? 1.042 11.574 -12.679 1.00 72.81 127 MET A N 1
ATOM 1012 C CA . MET A 1 127 ? 2.306 11.530 -11.931 1.00 72.81 127 MET A CA 1
ATOM 1013 C C . MET A 1 127 ? 2.812 12.940 -11.581 1.00 72.81 127 MET A C 1
ATOM 1015 O O . MET A 1 127 ? 2.743 13.883 -12.380 1.00 72.81 127 MET A O 1
ATOM 1019 N N . LEU A 1 128 ? 3.353 13.101 -10.370 1.00 75.75 128 LEU A N 1
ATOM 1020 C CA . LEU A 1 128 ? 3.896 14.390 -9.956 1.00 75.75 128 LEU A CA 1
ATOM 1021 C C . LEU A 1 128 ? 5.166 14.724 -10.748 1.00 75.75 128 LEU A C 1
ATOM 1023 O O . LEU A 1 128 ? 6.162 14.006 -10.705 1.00 75.75 128 LEU A O 1
ATOM 1027 N N . THR A 1 129 ? 5.158 15.869 -11.429 1.00 79.38 129 THR A N 1
ATOM 1028 C CA . THR A 1 129 ? 6.373 16.448 -12.013 1.00 79.38 129 THR A CA 1
ATOM 1029 C C . THR A 1 129 ? 7.321 16.923 -10.910 1.00 79.38 129 THR A C 1
ATOM 1031 O O . THR A 1 129 ? 6.872 17.248 -9.810 1.00 79.38 129 THR A O 1
ATOM 1034 N N . HIS A 1 130 ? 8.618 17.059 -11.210 1.00 79.50 130 HIS A N 1
ATOM 1035 C CA . HIS A 1 130 ? 9.619 17.570 -10.256 1.00 79.50 130 HIS A CA 1
ATOM 1036 C C . HIS A 1 130 ? 9.163 18.874 -9.577 1.00 79.50 130 HIS A C 1
ATOM 1038 O O . HIS A 1 130 ? 9.175 18.999 -8.357 1.00 79.50 130 HIS A O 1
ATOM 1044 N N . ARG A 1 131 ? 8.615 19.808 -10.366 1.00 83.25 131 ARG 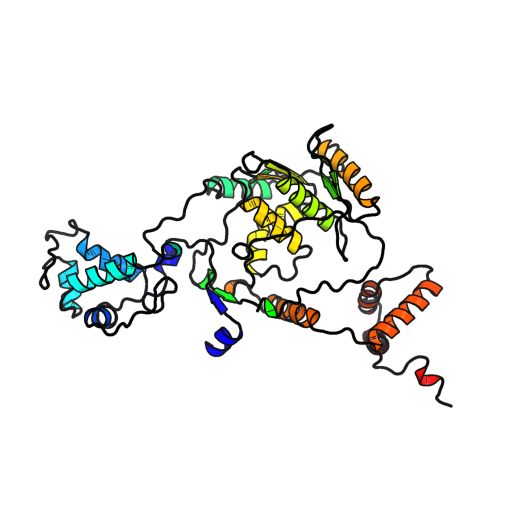A N 1
ATOM 1045 C CA . ARG A 1 131 ? 8.051 21.070 -9.866 1.00 83.25 131 ARG A CA 1
ATOM 1046 C C . ARG A 1 131 ? 6.870 20.865 -8.906 1.00 83.25 131 ARG A C 1
ATOM 1048 O O . ARG A 1 131 ? 6.730 21.608 -7.938 1.00 83.25 131 ARG A O 1
ATOM 1055 N N . ARG A 1 132 ? 5.994 19.884 -9.162 1.00 83.56 132 ARG A N 1
ATOM 1056 C CA . ARG A 1 132 ? 4.879 19.544 -8.257 1.00 83.56 132 ARG A CA 1
ATOM 1057 C C . ARG A 1 132 ? 5.386 18.881 -6.971 1.00 83.56 132 ARG A C 1
ATOM 1059 O O . ARG A 1 132 ? 4.860 19.181 -5.905 1.00 83.56 132 ARG A O 1
ATOM 1066 N N . GLN A 1 133 ? 6.421 18.044 -7.049 1.00 84.06 133 GLN A N 1
ATOM 1067 C CA . GLN A 1 133 ? 7.066 17.434 -5.879 1.00 84.06 133 GLN A CA 1
ATOM 1068 C C . GLN A 1 133 ? 7.742 18.486 -4.985 1.00 84.06 133 GLN A C 1
ATOM 1070 O O . GLN A 1 133 ? 7.556 18.472 -3.766 1.00 84.06 133 GLN A O 1
ATOM 1075 N N . GLU A 1 134 ? 8.459 19.445 -5.575 1.00 84.19 134 GLU A N 1
ATOM 1076 C CA . GLU A 1 134 ? 9.028 20.596 -4.860 1.00 84.19 134 GLU A CA 1
ATOM 1077 C C . GLU A 1 134 ? 7.943 21.467 -4.223 1.00 84.19 134 GLU A C 1
ATOM 1079 O O . GLU A 1 134 ? 8.077 21.870 -3.065 1.00 84.19 134 GLU A O 1
ATOM 1084 N N . LYS A 1 135 ? 6.835 21.716 -4.937 1.00 85.62 135 LYS A N 1
ATOM 1085 C CA . LYS A 1 135 ? 5.692 22.459 -4.391 1.00 85.62 135 LYS A CA 1
ATOM 1086 C C . LYS A 1 135 ? 5.067 21.726 -3.204 1.00 85.62 135 LYS A C 1
ATOM 1088 O O . LYS A 1 135 ? 4.894 22.331 -2.154 1.00 85.62 135 LYS A O 1
ATOM 1093 N N . ASN A 1 136 ? 4.807 20.424 -3.324 1.00 88.19 136 ASN A N 1
ATOM 1094 C CA . ASN A 1 136 ? 4.311 19.607 -2.213 1.00 88.19 136 ASN A CA 1
ATOM 1095 C C . ASN A 1 136 ? 5.276 19.638 -1.012 1.00 88.19 136 ASN A C 1
ATOM 1097 O O . ASN A 1 136 ? 4.834 19.705 0.133 1.00 88.19 136 ASN A O 1
ATOM 1101 N N . SER A 1 137 ? 6.590 19.611 -1.255 1.00 84.12 137 SER A N 1
ATOM 1102 C CA . SER A 1 137 ? 7.612 19.666 -0.199 1.00 84.12 137 SER A CA 1
ATOM 1103 C C . SER A 1 137 ? 7.650 21.032 0.495 1.00 84.12 137 SER A C 1
ATOM 1105 O O . SER A 1 137 ? 7.666 21.104 1.722 1.00 84.12 137 SER A O 1
ATOM 1107 N N . THR A 1 138 ? 7.585 22.115 -0.281 1.00 84.75 138 THR A N 1
ATOM 1108 C CA . THR A 1 138 ? 7.502 23.490 0.231 1.00 84.75 138 THR A CA 1
ATOM 1109 C C . THR A 1 138 ? 6.226 23.699 1.041 1.00 84.75 138 THR A C 1
ATOM 1111 O O . THR A 1 138 ? 6.300 24.166 2.176 1.00 84.75 138 THR A O 1
ATOM 1114 N N . ASN A 1 139 ? 5.075 23.275 0.509 1.00 84.81 139 ASN A N 1
ATOM 1115 C CA . ASN A 1 139 ? 3.783 23.412 1.178 1.00 84.81 139 ASN A CA 1
ATOM 1116 C C . ASN A 1 139 ? 3.787 22.692 2.532 1.00 84.81 139 ASN A C 1
ATOM 1118 O O . ASN A 1 139 ? 3.373 23.259 3.539 1.00 84.81 139 ASN A O 1
ATOM 1122 N N . ARG A 1 140 ? 4.372 21.489 2.599 1.00 81.12 140 ARG A N 1
ATOM 1123 C CA . ARG A 1 140 ? 4.560 20.759 3.862 1.00 81.12 140 ARG A CA 1
ATOM 1124 C C . ARG A 1 140 ? 5.418 21.523 4.869 1.00 81.12 140 ARG A C 1
ATOM 1126 O O . ARG A 1 140 ? 5.024 21.623 6.029 1.00 81.12 140 ARG A O 1
ATOM 1133 N N . ASN A 1 141 ? 6.562 22.060 4.440 1.00 80.44 141 ASN A N 1
ATOM 1134 C CA . ASN A 1 141 ? 7.479 22.799 5.316 1.00 80.44 141 ASN A CA 1
ATOM 1135 C C . ASN A 1 141 ? 6.853 24.095 5.847 1.00 80.44 141 ASN A C 1
ATOM 1137 O O . ASN A 1 141 ? 7.104 24.486 6.983 1.00 80.44 141 ASN A O 1
ATOM 1141 N N . GLN A 1 142 ? 6.015 24.739 5.037 1.00 77.44 142 GLN A N 1
ATOM 1142 C CA . GLN A 1 142 ? 5.320 25.973 5.395 1.00 77.44 142 GLN A CA 1
ATOM 1143 C C . GLN A 1 142 ? 3.978 25.727 6.104 1.00 77.44 142 GLN A C 1
ATOM 1145 O O . GLN A 1 142 ? 3.262 26.685 6.381 1.00 77.44 142 GLN A O 1
ATOM 1150 N N . ASN A 1 143 ? 3.617 24.466 6.397 1.00 68.06 143 ASN A N 1
ATOM 1151 C CA . ASN A 1 143 ? 2.281 24.069 6.868 1.00 68.06 143 ASN A CA 1
ATOM 1152 C C . ASN A 1 143 ? 1.137 24.629 5.997 1.00 68.06 143 ASN A C 1
ATOM 1154 O O . ASN A 1 143 ? 0.022 24.829 6.477 1.00 68.06 143 ASN A O 1
ATOM 1158 N N . GLN A 1 144 ? 1.415 24.885 4.720 1.00 67.75 144 GLN A N 1
ATOM 1159 C CA . GLN A 1 144 ? 0.409 25.246 3.737 1.00 67.75 144 GLN A CA 1
ATOM 1160 C C . GLN A 1 144 ? -0.355 24.003 3.310 1.00 67.75 144 GLN A C 1
ATOM 1162 O O . GLN A 1 144 ? 0.169 22.887 3.291 1.00 67.75 144 GLN A O 1
ATOM 1167 N N . SER A 1 145 ? -1.626 24.213 3.003 1.00 63.41 145 SER A N 1
ATOM 1168 C CA . SER A 1 145 ? -2.603 23.148 3.093 1.00 63.41 145 SER A CA 1
ATOM 1169 C C . SER A 1 145 ? -2.753 22.328 1.818 1.00 63.41 145 SER A C 1
ATOM 1171 O O . SER A 1 145 ? -3.117 21.170 1.948 1.00 63.41 145 SER A O 1
ATOM 1173 N N . ASP A 1 146 ? -2.393 22.837 0.637 1.00 83.12 146 ASP A N 1
ATOM 1174 C CA . ASP A 1 146 ? -2.687 22.153 -0.630 1.00 83.12 146 ASP A CA 1
ATOM 1175 C C . ASP A 1 146 ? -1.594 21.151 -1.038 1.00 83.12 146 ASP A C 1
ATOM 1177 O O . ASP A 1 146 ? -0.537 21.529 -1.551 1.00 83.12 146 ASP A O 1
ATOM 1181 N N . ILE A 1 147 ? -1.852 19.856 -0.853 1.00 86.06 147 ILE A N 1
ATOM 1182 C CA . ILE A 1 147 ? -0.960 18.763 -1.266 1.00 86.06 147 ILE A CA 1
ATOM 1183 C C . ILE A 1 147 ? -1.612 17.987 -2.411 1.00 86.06 147 ILE A C 1
ATOM 1185 O O . ILE A 1 147 ? -2.680 17.402 -2.245 1.00 86.06 147 ILE A O 1
ATOM 1189 N N . ILE A 1 148 ? -0.963 17.945 -3.577 1.00 86.31 148 ILE A N 1
ATOM 1190 C CA . ILE A 1 148 ? -1.438 17.150 -4.721 1.00 86.31 148 ILE A CA 1
ATOM 1191 C C . ILE A 1 148 ? -1.091 15.675 -4.476 1.00 86.31 148 ILE A C 1
ATOM 1193 O O . ILE A 1 148 ? 0.061 15.367 -4.160 1.00 86.31 148 ILE A O 1
ATOM 1197 N N . PHE A 1 149 ? -2.063 14.775 -4.628 1.00 85.06 149 PHE A N 1
ATOM 1198 C CA . PHE A 1 149 ? -1.846 13.331 -4.521 1.00 85.06 149 PHE A CA 1
ATOM 1199 C C . PHE A 1 149 ? -0.953 12.810 -5.655 1.00 85.06 149 PHE A C 1
ATOM 1201 O O . PHE A 1 149 ? -1.129 13.198 -6.809 1.00 85.06 149 PHE A O 1
ATOM 1208 N N . ASP A 1 150 ? -0.014 11.920 -5.328 1.00 81.00 150 ASP A N 1
ATOM 1209 C CA . ASP A 1 150 ? 0.795 11.205 -6.315 1.00 81.00 150 ASP A CA 1
ATOM 1210 C C . ASP A 1 150 ? 0.190 9.814 -6.554 1.00 81.00 150 ASP A C 1
ATOM 1212 O O . ASP A 1 150 ? 0.278 8.959 -5.669 1.00 81.00 150 ASP A O 1
ATOM 1216 N N . PRO A 1 151 ? -0.428 9.552 -7.718 1.00 70.94 151 PRO A N 1
ATOM 1217 C CA . PRO A 1 151 ? -0.995 8.241 -8.013 1.00 70.94 151 PRO A CA 1
ATOM 1218 C C . PRO A 1 151 ? 0.065 7.217 -8.416 1.00 70.94 151 PRO A C 1
ATOM 1220 O O . PRO A 1 151 ? -0.278 6.058 -8.666 1.00 70.94 151 PRO A O 1
ATOM 1223 N N . SER A 1 152 ? 1.340 7.611 -8.511 1.00 65.88 152 SER A N 1
ATOM 1224 C CA . SER A 1 152 ? 2.386 6.682 -8.896 1.00 65.88 152 SER A CA 1
ATOM 1225 C C . SER A 1 152 ? 2.454 5.486 -7.951 1.00 65.88 152 SER A C 1
ATOM 1227 O O . SER A 1 152 ? 2.364 5.576 -6.727 1.00 65.88 152 SER A O 1
ATOM 1229 N N . VAL A 1 153 ? 2.546 4.319 -8.575 1.00 61.25 153 VAL A N 1
ATOM 1230 C CA . VAL A 1 153 ? 2.710 3.037 -7.904 1.00 61.25 153 VAL A CA 1
ATOM 1231 C C . VAL A 1 153 ? 4.177 2.668 -8.007 1.00 61.25 153 VAL A C 1
ATOM 1233 O O . VAL A 1 153 ? 4.748 2.882 -9.077 1.00 61.25 153 VAL A O 1
ATOM 1236 N N . THR A 1 154 ? 4.747 2.118 -6.930 1.00 60.25 154 THR A N 1
ATOM 1237 C CA . THR A 1 154 ? 6.142 1.673 -6.756 1.00 60.25 154 THR A CA 1
ATOM 1238 C C . THR A 1 154 ? 6.960 1.695 -8.053 1.00 60.25 154 THR A C 1
ATOM 1240 O O . THR A 1 154 ? 7.053 0.690 -8.766 1.00 60.25 154 THR A O 1
ATOM 1243 N N . LEU A 1 155 ? 7.530 2.858 -8.386 1.00 62.19 155 LEU A N 1
ATOM 1244 C CA . LEU A 1 155 ? 8.482 2.979 -9.485 1.00 62.19 155 LEU A CA 1
ATOM 1245 C C . LEU A 1 155 ? 9.838 2.534 -8.948 1.00 62.19 155 LEU A C 1
ATOM 1247 O O . LEU A 1 155 ? 10.569 3.314 -8.342 1.00 62.19 155 LEU A O 1
ATOM 1251 N N . CYS A 1 156 ? 10.168 1.264 -9.147 1.00 62.38 156 CYS A N 1
ATOM 1252 C CA . CYS A 1 156 ? 11.460 0.749 -8.720 1.00 62.38 156 CYS A CA 1
ATOM 1253 C C . CYS A 1 156 ? 12.573 1.315 -9.619 1.00 62.38 156 CYS A C 1
ATOM 1255 O O . CYS A 1 156 ? 12.524 1.211 -10.854 1.00 62.38 156 CYS A O 1
ATOM 1257 N N . THR A 1 157 ? 13.574 1.934 -8.997 1.00 67.62 157 THR A N 1
ATOM 1258 C CA . THR A 1 157 ? 14.767 2.460 -9.675 1.00 67.62 157 THR A CA 1
ATOM 1259 C C . THR A 1 157 ? 15.908 1.449 -9.649 1.00 67.62 157 THR A C 1
ATOM 1261 O O . THR A 1 157 ? 16.590 1.297 -10.658 1.00 67.62 157 THR A O 1
ATOM 1264 N N . ASN A 1 158 ? 16.057 0.690 -8.557 1.00 74.56 158 ASN A N 1
ATOM 1265 C CA . ASN A 1 158 ? 17.055 -0.373 -8.442 1.00 74.56 158 ASN A CA 1
ATOM 1266 C C . ASN A 1 158 ? 16.423 -1.764 -8.487 1.00 74.56 158 ASN A C 1
ATOM 1268 O O . ASN A 1 158 ? 15.282 -1.967 -8.071 1.00 74.56 158 ASN A O 1
ATOM 1272 N N . LEU A 1 159 ? 17.190 -2.763 -8.934 1.00 72.94 159 LEU A N 1
ATOM 1273 C CA . LEU A 1 159 ? 16.717 -4.151 -8.989 1.00 72.94 159 LEU A CA 1
ATOM 1274 C C . LEU A 1 159 ? 16.286 -4.688 -7.611 1.00 72.94 159 LEU A C 1
ATOM 1276 O O . LEU A 1 159 ? 15.272 -5.379 -7.511 1.00 72.94 159 LEU A O 1
ATOM 1280 N N . SER A 1 160 ? 17.023 -4.337 -6.554 1.00 71.19 160 SER A N 1
ATOM 1281 C CA . SER A 1 160 ? 16.713 -4.722 -5.172 1.00 71.19 160 SER A CA 1
ATOM 1282 C C . SER A 1 160 ? 15.360 -4.188 -4.698 1.00 71.19 160 SER A C 1
ATOM 1284 O O . SER A 1 160 ? 14.704 -4.839 -3.886 1.00 71.19 160 SER A O 1
ATOM 1286 N N . ASP A 1 161 ? 14.900 -3.059 -5.246 1.00 70.69 161 ASP A N 1
ATOM 1287 C CA . ASP A 1 161 ? 13.620 -2.462 -4.877 1.00 70.69 161 ASP A CA 1
ATOM 1288 C C . ASP A 1 161 ? 12.415 -3.287 -5.350 1.00 70.69 161 ASP A C 1
ATOM 1290 O O . ASP A 1 161 ? 11.319 -3.175 -4.803 1.00 70.69 161 ASP A O 1
ATOM 1294 N N . GLY A 1 162 ? 12.600 -4.121 -6.372 1.00 66.00 162 GLY A N 1
ATOM 1295 C CA . GLY A 1 162 ? 11.547 -4.984 -6.895 1.00 66.00 162 GLY A CA 1
ATOM 1296 C C . GLY A 1 162 ? 11.422 -6.326 -6.182 1.00 66.00 162 GLY A C 1
ATOM 1297 O O . GLY A 1 162 ? 10.567 -7.111 -6.573 1.00 66.00 162 GLY A O 1
ATOM 1298 N N . ILE A 1 163 ? 12.244 -6.634 -5.170 1.00 72.81 163 ILE A N 1
ATOM 1299 C CA . ILE A 1 163 ? 12.215 -7.940 -4.491 1.00 72.81 163 ILE A CA 1
ATOM 1300 C C . ILE A 1 163 ? 11.377 -7.866 -3.212 1.00 72.81 163 ILE A C 1
ATOM 1302 O O . ILE A 1 163 ? 11.684 -7.120 -2.280 1.00 72.81 163 ILE A O 1
ATOM 1306 N N . TRP A 1 164 ? 10.326 -8.678 -3.170 1.00 70.12 164 TRP A N 1
ATOM 1307 C CA . TRP A 1 164 ? 9.329 -8.709 -2.107 1.00 70.12 164 TRP A CA 1
ATOM 1308 C C . TRP A 1 164 ? 9.265 -10.110 -1.487 1.00 70.12 164 TRP A C 1
ATOM 1310 O O . TRP A 1 164 ? 9.404 -11.123 -2.178 1.00 70.12 164 TRP A O 1
ATOM 1320 N N . ILE A 1 165 ? 9.061 -10.179 -0.172 1.00 66.00 165 ILE A N 1
ATOM 1321 C CA . ILE A 1 165 ? 8.668 -11.414 0.512 1.00 66.00 165 ILE A CA 1
ATOM 1322 C C . ILE A 1 165 ? 7.146 -11.450 0.533 1.00 66.00 165 ILE A C 1
ATOM 1324 O O . ILE A 1 165 ? 6.523 -10.620 1.194 1.00 66.00 165 ILE A O 1
ATOM 1328 N N . PHE A 1 166 ? 6.560 -12.431 -0.145 1.00 62.22 166 PHE A N 1
ATOM 1329 C CA . PHE A 1 166 ? 5.122 -12.654 -0.112 1.00 62.22 166 PHE A CA 1
ATOM 1330 C C . PHE A 1 166 ? 4.741 -13.545 1.064 1.00 62.22 166 PHE A C 1
ATOM 1332 O O . PHE A 1 166 ? 5.408 -14.537 1.360 1.00 62.22 166 PHE A O 1
ATOM 1339 N N . THR A 1 167 ? 3.634 -13.210 1.714 1.00 54.34 167 THR A N 1
ATOM 1340 C CA . THR A 1 167 ? 2.964 -14.118 2.645 1.00 54.34 167 THR A CA 1
ATOM 1341 C C . THR A 1 167 ? 1.937 -14.933 1.860 1.00 54.34 167 THR A C 1
ATOM 1343 O O . THR A 1 167 ? 1.411 -14.470 0.851 1.00 54.34 167 THR A O 1
ATOM 1346 N N . ASP A 1 168 ? 1.713 -16.191 2.242 1.00 54.41 168 ASP A N 1
ATOM 1347 C CA . ASP A 1 168 ? 0.759 -17.041 1.532 1.00 54.41 168 ASP A CA 1
ATOM 1348 C C . ASP A 1 168 ? -0.680 -16.566 1.802 1.00 54.41 168 ASP A C 1
ATOM 1350 O O . ASP A 1 168 ? -1.113 -16.652 2.956 1.00 54.41 168 ASP A O 1
ATOM 1354 N N . PRO A 1 169 ? -1.450 -16.106 0.797 1.00 47.75 169 PRO A N 1
ATOM 1355 C CA . PRO A 1 169 ? -2.812 -15.625 1.024 1.00 47.75 169 PRO A CA 1
ATOM 1356 C C . PRO A 1 169 ? -3.732 -16.712 1.597 1.00 47.75 169 PRO A C 1
ATOM 1358 O O . PRO A 1 169 ? -4.656 -16.392 2.338 1.00 47.75 169 PRO A O 1
ATOM 1361 N N . SER A 1 170 ? -3.456 -18.000 1.346 1.00 49.72 170 SER A N 1
ATOM 1362 C CA . SER A 1 170 ? -4.211 -19.111 1.949 1.00 49.72 170 SER A CA 1
ATOM 1363 C C . SER A 1 170 ? -3.899 -19.365 3.430 1.00 49.72 170 SER A C 1
ATOM 1365 O O . SER A 1 170 ? -4.603 -20.146 4.063 1.00 49.72 170 SER A O 1
ATOM 1367 N N . GLN A 1 171 ? -2.866 -18.727 3.993 1.00 43.81 171 GLN A N 1
ATOM 1368 C CA . GLN A 1 171 ? -2.563 -18.752 5.434 1.00 43.81 171 GLN A CA 1
ATOM 1369 C C . GLN A 1 171 ? -3.108 -17.526 6.177 1.00 43.81 171 GLN A C 1
ATOM 1371 O O . GLN A 1 171 ? -3.083 -17.464 7.406 1.00 43.81 171 GLN A O 1
ATOM 1376 N N . ILE A 1 172 ? -3.657 -16.549 5.455 1.00 40.25 172 ILE A N 1
ATOM 1377 C CA . ILE A 1 172 ? -4.408 -15.460 6.062 1.00 40.25 172 ILE A CA 1
ATOM 1378 C C . ILE A 1 172 ? -5.828 -15.981 6.287 1.00 40.25 172 ILE A C 1
ATOM 1380 O O . ILE A 1 172 ? -6.577 -16.223 5.347 1.00 40.25 172 ILE A O 1
ATOM 1384 N N . SER A 1 173 ? -6.210 -16.176 7.550 1.00 31.33 173 SER A N 1
ATOM 1385 C CA . SER A 1 173 ? -7.607 -16.459 7.887 1.00 31.33 173 SER A CA 1
ATOM 1386 C C . SER A 1 173 ? -8.508 -15.350 7.332 1.00 31.33 173 SER A C 1
ATOM 1388 O O . SER A 1 173 ? -8.489 -14.231 7.849 1.00 31.33 173 SER A O 1
ATOM 1390 N N . ASN A 1 174 ? -9.325 -15.690 6.332 1.00 36.16 174 ASN A N 1
ATOM 1391 C CA . ASN A 1 174 ? -10.407 -14.851 5.803 1.00 36.16 174 ASN A CA 1
ATOM 1392 C C . ASN A 1 174 ? -11.663 -14.879 6.685 1.00 36.16 174 ASN A C 1
ATOM 1394 O O . ASN A 1 174 ? -12.646 -14.216 6.373 1.00 36.16 174 ASN A O 1
ATOM 1398 N N . ASN A 1 175 ? -11.652 -15.634 7.789 1.00 26.38 175 ASN A N 1
ATOM 1399 C CA . ASN A 1 175 ? -12.783 -15.664 8.704 1.00 26.38 175 ASN A CA 1
ATOM 1400 C C . ASN A 1 175 ? -12.750 -14.435 9.622 1.00 26.38 175 ASN A C 1
ATOM 1402 O O . ASN A 1 175 ? -11.840 -14.330 10.456 1.00 26.38 175 ASN A O 1
ATOM 1406 N N . PRO A 1 176 ? -13.739 -13.525 9.545 1.00 28.00 176 PRO A N 1
ATOM 1407 C CA . PRO A 1 176 ? -13.921 -12.525 10.579 1.00 28.00 176 PRO A CA 1
ATOM 1408 C C . PRO A 1 176 ? -14.242 -13.243 11.893 1.00 28.00 176 PRO A C 1
ATOM 1410 O O . PRO A 1 176 ? -15.269 -13.903 12.045 1.00 28.00 176 PRO A O 1
ATOM 1413 N N . ALA A 1 177 ? -13.356 -13.117 12.881 1.00 24.59 177 ALA A N 1
ATOM 1414 C CA . ALA A 1 177 ? -13.678 -13.498 14.248 1.00 24.59 177 ALA A CA 1
ATOM 1415 C C . ALA A 1 177 ? -14.714 -12.503 14.794 1.00 24.59 177 ALA A C 1
ATOM 1417 O O . ALA A 1 177 ? -14.360 -11.474 15.387 1.00 24.59 177 ALA A O 1
ATOM 1418 N N . HIS A 1 178 ? -15.997 -12.794 14.571 1.00 26.91 178 HIS A N 1
ATOM 1419 C CA . HIS A 1 178 ? -17.102 -12.039 15.141 1.00 26.91 178 HIS A CA 1
ATOM 1420 C C . HIS A 1 178 ? -17.070 -12.155 16.668 1.00 26.91 178 HIS A C 1
ATOM 1422 O O . HIS A 1 178 ? -17.199 -13.233 17.245 1.00 26.91 178 HIS A O 1
ATOM 1428 N N . ARG A 1 179 ? -16.909 -11.008 17.327 1.00 26.75 179 ARG A N 1
ATOM 1429 C CA . ARG A 1 179 ? -17.294 -10.811 18.723 1.00 26.75 179 ARG A CA 1
ATOM 1430 C C . ARG A 1 179 ? -18.177 -9.573 18.737 1.00 26.75 179 ARG A C 1
ATOM 1432 O O . ARG A 1 179 ? -17.687 -8.484 18.456 1.00 26.75 179 ARG A O 1
ATOM 1439 N N . LEU A 1 180 ? -19.463 -9.769 19.007 1.00 35.59 180 LEU A N 1
ATOM 1440 C CA . LEU A 1 180 ? -20.386 -8.694 19.354 1.00 35.59 180 LEU A CA 1
ATOM 1441 C C . LEU A 1 180 ? -19.986 -8.167 20.729 1.00 35.59 180 LEU A C 1
ATOM 1443 O O . LEU A 1 180 ? -20.061 -8.921 21.695 1.00 35.59 180 LEU A O 1
ATOM 1447 N N . THR A 1 181 ? -19.588 -6.901 20.821 1.00 29.92 181 THR A N 1
ATOM 1448 C CA . THR A 1 181 ? -19.741 -6.118 22.054 1.00 29.92 181 THR A CA 1
ATOM 1449 C C . THR A 1 181 ? -19.859 -4.635 21.726 1.00 29.92 181 THR A C 1
ATOM 1451 O O . THR A 1 181 ? -19.071 -4.089 20.959 1.00 29.92 181 THR A O 1
ATOM 1454 N N . ASN A 1 182 ? -20.881 -4.047 22.334 1.00 33.31 182 ASN A N 1
ATOM 1455 C CA . ASN A 1 182 ? -21.421 -2.712 22.154 1.00 33.31 182 ASN A CA 1
ATOM 1456 C C . ASN A 1 182 ? -20.463 -1.551 22.471 1.00 33.31 182 ASN A C 1
ATOM 1458 O O . ASN A 1 182 ? -19.679 -1.607 23.414 1.00 33.31 182 ASN A O 1
ATOM 1462 N N . ASN A 1 183 ? -20.726 -0.465 21.736 1.00 39.66 183 ASN A N 1
ATOM 1463 C CA . ASN A 1 183 ? -20.658 0.948 22.122 1.00 39.66 183 ASN A CA 1
ATOM 1464 C C . ASN A 1 183 ? -19.288 1.619 22.273 1.00 39.66 183 ASN A C 1
ATOM 1466 O O . ASN A 1 183 ? -18.943 2.145 23.325 1.00 39.66 183 ASN A O 1
ATOM 1470 N N . ALA A 1 184 ? -18.615 1.792 21.140 1.00 43.59 184 ALA A N 1
ATOM 1471 C CA . ALA A 1 184 ? -18.069 3.102 20.794 1.00 43.59 184 ALA A CA 1
ATOM 1472 C C . ALA A 1 184 ? -18.317 3.313 19.297 1.00 43.59 184 ALA A C 1
ATOM 1474 O O . ALA A 1 184 ? -17.716 2.633 18.479 1.00 43.59 184 ALA A O 1
ATOM 1475 N N . GLN A 1 185 ? -19.264 4.172 18.926 1.00 54.47 185 GLN A N 1
ATOM 1476 C CA . GLN A 1 185 ? -19.518 4.475 17.517 1.00 54.47 185 GLN A CA 1
ATOM 1477 C C . GLN A 1 185 ? -18.545 5.571 17.084 1.00 54.47 185 GLN A C 1
ATOM 1479 O O . GLN A 1 185 ? -18.513 6.642 17.698 1.00 54.47 185 GLN A O 1
ATOM 1484 N N . SER A 1 186 ? -17.717 5.316 16.070 1.00 58.75 186 SER A N 1
ATOM 1485 C CA . SER A 1 186 ? -16.908 6.389 15.489 1.00 58.75 186 SER A CA 1
ATOM 1486 C C . SER A 1 186 ? -17.798 7.395 14.766 1.00 58.75 186 SER A C 1
ATOM 1488 O O . SER A 1 186 ? -18.870 7.084 14.244 1.00 58.75 186 SER A O 1
ATOM 1490 N N . ARG A 1 187 ? -17.332 8.639 14.771 1.00 70.38 187 ARG A N 1
ATOM 1491 C CA . ARG A 1 187 ? -17.999 9.780 14.157 1.00 70.38 187 ARG A CA 1
ATOM 1492 C C . ARG A 1 187 ? -17.469 9.913 12.734 1.00 70.38 187 ARG A C 1
ATOM 1494 O O . ARG A 1 187 ? -16.287 10.188 12.563 1.00 70.38 187 ARG A O 1
ATOM 1501 N N . ALA A 1 188 ? -18.322 9.721 11.734 1.00 77.88 188 ALA A N 1
ATOM 1502 C CA . ALA A 1 188 ? -17.975 9.926 10.331 1.00 77.88 188 ALA A CA 1
ATOM 1503 C C . ALA A 1 188 ? -19.069 10.747 9.639 1.00 77.88 188 ALA A C 1
ATOM 1505 O O . ALA A 1 188 ? -20.262 10.465 9.776 1.00 77.88 188 ALA A O 1
ATOM 1506 N N . GLY A 1 189 ? -18.669 11.804 8.938 1.00 82.75 189 GLY A N 1
ATOM 1507 C CA . GLY A 1 189 ? -19.588 12.775 8.357 1.00 82.75 189 GLY A CA 1
ATOM 1508 C C . GLY A 1 189 ? -18.993 13.407 7.113 1.00 82.75 189 GLY A C 1
ATOM 1509 O O . GLY A 1 189 ? -17.975 14.083 7.192 1.00 82.75 189 GLY A O 1
ATOM 1510 N N . LEU A 1 190 ? -19.645 13.196 5.972 1.00 84.25 190 LEU A N 1
ATOM 1511 C CA . LEU A 1 190 ? -19.268 13.782 4.693 1.00 84.25 190 LEU A CA 1
ATOM 1512 C C . LEU A 1 190 ? -20.174 14.968 4.388 1.00 84.25 190 LEU A C 1
ATOM 1514 O O . LEU A 1 190 ? -21.381 14.788 4.225 1.00 84.25 190 LEU A O 1
ATOM 1518 N N . TRP A 1 191 ? -19.583 16.151 4.250 1.00 87.81 191 TRP A N 1
ATOM 1519 C CA . TRP A 1 191 ? -20.254 17.340 3.738 1.00 87.81 191 TRP A CA 1
ATOM 1520 C C . TRP A 1 191 ? -19.583 17.808 2.444 1.00 87.81 191 TRP A C 1
ATOM 1522 O O . TRP A 1 191 ? -18.358 17.807 2.349 1.00 87.81 191 TRP A O 1
ATOM 1532 N N . ILE A 1 192 ? -20.393 18.178 1.452 1.00 81.44 192 ILE A N 1
ATOM 1533 C CA . ILE A 1 192 ? -19.954 18.611 0.117 1.00 81.44 192 ILE A CA 1
ATOM 1534 C C . ILE A 1 192 ? -20.385 20.059 -0.135 1.00 81.44 192 ILE A C 1
ATOM 1536 O O . ILE A 1 192 ? -19.561 20.898 -0.478 1.00 81.44 192 ILE A O 1
ATOM 1540 N N . ALA A 1 193 ? -21.677 20.341 0.035 1.00 80.81 193 ALA A N 1
ATOM 1541 C CA . ALA A 1 193 ? -22.279 21.670 -0.037 1.00 80.81 193 ALA A CA 1
ATOM 1542 C C . ALA A 1 193 ? -23.629 21.648 0.697 1.00 80.81 193 ALA A C 1
ATOM 1544 O O . ALA A 1 193 ? -24.136 20.570 1.033 1.00 80.81 193 ALA A O 1
ATOM 1545 N N . ASP A 1 194 ? -24.229 22.811 0.942 1.00 78.50 194 ASP A N 1
ATOM 1546 C CA . ASP A 1 194 ? -25.578 22.880 1.510 1.00 78.50 194 ASP A CA 1
ATOM 1547 C C . ASP A 1 194 ? -26.588 22.157 0.601 1.00 78.50 194 ASP A C 1
ATOM 1549 O O . ASP A 1 194 ? -26.516 22.241 -0.624 1.00 78.50 194 ASP A O 1
ATOM 1553 N N . ASP A 1 195 ? -27.463 21.357 1.220 1.00 82.69 195 ASP A N 1
ATOM 1554 C CA . ASP A 1 195 ? -28.488 20.518 0.576 1.00 82.69 195 ASP A CA 1
ATOM 1555 C C . ASP A 1 195 ? -27.995 19.554 -0.522 1.00 82.69 195 ASP A C 1
ATOM 1557 O O . ASP A 1 195 ? -28.785 18.979 -1.273 1.00 82.69 195 ASP A O 1
ATOM 1561 N N . HIS A 1 196 ? -26.686 19.299 -0.592 1.00 78.56 196 HIS A N 1
ATOM 1562 C CA . HIS A 1 196 ? -26.132 18.373 -1.570 1.00 78.56 196 HIS A CA 1
ATOM 1563 C C . HIS A 1 196 ? -26.544 16.918 -1.257 1.00 78.56 196 HIS A C 1
ATOM 1565 O O . HIS A 1 196 ? -26.311 16.443 -0.139 1.00 78.56 196 HIS A O 1
ATOM 1571 N N . PRO A 1 197 ? -27.064 16.144 -2.234 1.00 81.25 197 PRO A N 1
ATOM 1572 C CA . PRO A 1 197 ? -27.558 14.777 -2.007 1.00 81.25 197 PRO A CA 1
ATOM 1573 C C . PRO A 1 197 ? -26.460 13.788 -1.587 1.00 81.25 197 PRO A C 1
ATOM 1575 O O . PRO A 1 197 ? -26.734 12.722 -1.044 1.00 81.25 197 PRO A O 1
ATOM 1578 N N . GLY A 1 198 ? -25.197 14.132 -1.845 1.00 77.12 198 GLY A N 1
ATOM 1579 C CA . GLY A 1 198 ? -24.037 13.353 -1.415 1.00 77.12 198 GLY A CA 1
ATOM 1580 C C . GLY A 1 198 ? -23.671 13.507 0.066 1.00 77.12 198 GLY A C 1
ATOM 1581 O O . GLY A 1 198 ? -22.827 12.744 0.533 1.00 77.12 198 GLY A O 1
ATOM 1582 N N . ASN A 1 199 ? -24.264 14.462 0.794 1.00 79.94 199 ASN A N 1
ATOM 1583 C CA . ASN A 1 199 ? -24.006 14.638 2.222 1.00 79.94 199 ASN A CA 1
ATOM 1584 C C . ASN A 1 199 ? -24.482 13.405 2.993 1.00 79.94 199 ASN A C 1
ATOM 1586 O O . ASN A 1 199 ? -25.626 12.975 2.843 1.00 79.94 199 ASN A O 1
ATOM 1590 N N . CYS A 1 200 ? -23.637 12.842 3.855 1.00 85.25 200 CYS A N 1
ATOM 1591 C CA . CYS A 1 200 ? -24.027 11.667 4.625 1.00 85.25 200 CYS A CA 1
ATOM 1592 C C . CYS A 1 200 ? -23.361 11.590 5.996 1.00 85.25 200 CYS A C 1
ATOM 1594 O O . CYS A 1 200 ? -22.184 11.895 6.172 1.00 85.25 200 CYS A O 1
ATOM 1596 N N . ALA A 1 201 ? -24.144 11.124 6.964 1.00 87.56 201 ALA A N 1
ATOM 1597 C CA . ALA A 1 201 ? -23.677 10.678 8.266 1.00 87.56 201 ALA A CA 1
ATOM 1598 C C . ALA A 1 201 ? -23.405 9.173 8.193 1.00 87.56 201 ALA A C 1
ATOM 1600 O O . ALA A 1 201 ? -24.247 8.445 7.666 1.00 87.56 201 ALA A O 1
ATOM 1601 N N . ILE A 1 202 ? -22.265 8.715 8.704 1.00 82.31 202 ILE A N 1
ATOM 1602 C CA . ILE A 1 202 ? -21.799 7.331 8.571 1.00 82.31 202 ILE A CA 1
ATOM 1603 C C . ILE A 1 202 ? -21.491 6.763 9.962 1.00 82.31 202 ILE A C 1
ATOM 1605 O O . ILE A 1 202 ? -20.879 7.432 10.795 1.00 82.31 202 ILE A O 1
ATOM 1609 N N . CYS A 1 203 ? -21.907 5.525 10.203 1.00 82.56 203 CYS A N 1
ATOM 1610 C CA . CYS A 1 203 ? -21.530 4.719 11.356 1.00 82.56 203 CYS A CA 1
ATOM 1611 C C . CYS A 1 203 ? -20.572 3.626 10.877 1.00 82.56 203 CYS A C 1
ATOM 1613 O O . CYS A 1 203 ? -20.994 2.707 10.179 1.00 82.56 203 CYS A O 1
ATOM 1615 N N . THR A 1 204 ? -19.275 3.742 11.179 1.00 71.69 204 THR A N 1
ATOM 1616 C CA . THR A 1 204 ? -18.287 2.816 10.596 1.00 71.69 204 THR A CA 1
ATOM 1617 C C . THR A 1 204 ? -18.230 1.464 11.329 1.00 71.69 204 THR A C 1
ATOM 1619 O O . THR A 1 204 ? -18.424 1.409 12.548 1.00 71.69 204 THR A O 1
ATOM 1622 N N . PRO A 1 205 ? -17.937 0.353 10.626 1.00 64.81 205 PRO A N 1
ATOM 1623 C CA . PRO A 1 205 ? -17.737 -0.968 11.229 1.00 64.81 205 PRO A CA 1
ATOM 1624 C C . PRO A 1 205 ? -16.376 -1.100 11.935 1.00 64.81 205 PRO A C 1
ATOM 1626 O O . PRO A 1 205 ? -15.379 -0.552 11.476 1.00 64.81 205 PRO A O 1
ATOM 1629 N N . GLY A 1 206 ? -16.290 -1.895 13.015 1.00 57.97 206 GLY A N 1
ATOM 1630 C CA . GLY A 1 206 ? -14.996 -2.313 13.590 1.00 57.97 206 GLY A CA 1
ATOM 1631 C C . GLY A 1 206 ? -14.917 -2.398 15.120 1.00 57.97 206 GLY A C 1
ATOM 1632 O O . GLY A 1 206 ? -15.722 -1.797 15.824 1.00 57.97 206 GLY A O 1
ATOM 1633 N N . LYS A 1 207 ? -13.918 -3.148 15.625 1.00 51.88 207 LYS A N 1
ATOM 1634 C CA . LYS A 1 207 ? -13.638 -3.368 17.066 1.00 51.88 207 LYS A CA 1
ATOM 1635 C C . LYS A 1 207 ? -12.874 -2.218 17.740 1.00 51.88 207 LYS A C 1
ATOM 1637 O O . LYS A 1 207 ? -13.013 -2.032 18.943 1.00 51.88 207 LYS A O 1
ATOM 1642 N N . HIS A 1 208 ? -12.070 -1.470 16.982 1.00 54.84 208 HIS A N 1
ATOM 1643 C CA . HIS A 1 208 ? -11.302 -0.319 17.464 1.00 54.84 208 HIS A CA 1
ATOM 1644 C C . HIS A 1 208 ? -11.784 0.931 16.740 1.00 54.84 208 HIS A C 1
ATOM 1646 O O . HIS A 1 208 ? -11.370 1.223 15.624 1.00 54.84 208 HIS A O 1
ATOM 1652 N N . GLN A 1 209 ? -12.723 1.621 17.372 1.00 63.56 209 GLN A N 1
ATOM 1653 C CA . GLN A 1 209 ? -13.393 2.788 16.819 1.00 63.56 209 GLN A CA 1
ATOM 1654 C C . GLN A 1 209 ? -12.668 4.028 17.331 1.00 63.56 209 GLN A C 1
ATOM 1656 O O . GLN A 1 209 ? -12.710 4.330 18.523 1.00 63.56 209 GLN A O 1
ATOM 1661 N N . SER A 1 210 ? -11.957 4.717 16.442 1.00 70.19 210 SER A N 1
ATOM 1662 C CA . SER A 1 210 ? -11.285 5.981 16.741 1.00 70.19 210 SER A CA 1
ATOM 1663 C C . SER A 1 210 ? -11.763 7.074 15.787 1.00 70.19 210 SER A C 1
ATOM 1665 O O . SER A 1 210 ? -12.344 6.788 14.737 1.00 70.19 210 SER A O 1
ATOM 1667 N N . ASN A 1 211 ? -11.496 8.338 16.125 1.00 72.56 211 ASN A N 1
ATOM 1668 C CA . ASN A 1 211 ? -11.764 9.453 15.209 1.00 72.56 211 ASN A CA 1
ATOM 1669 C C . ASN A 1 211 ? -11.045 9.248 13.861 1.00 72.56 211 ASN A C 1
ATOM 1671 O O . ASN A 1 211 ? -11.599 9.549 12.811 1.00 72.56 211 ASN A O 1
ATOM 1675 N N . GLN A 1 212 ? -9.855 8.636 13.878 1.00 77.94 212 GLN A N 1
ATOM 1676 C CA . GLN A 1 212 ? -9.088 8.337 12.667 1.00 77.94 212 GLN A CA 1
ATOM 1677 C C . GLN A 1 212 ? -9.806 7.332 11.756 1.00 77.94 212 GLN A C 1
ATOM 1679 O O . GLN A 1 212 ? -9.786 7.504 10.541 1.00 77.94 212 GLN A O 1
ATOM 1684 N N . THR A 1 213 ? -10.460 6.313 12.328 1.00 82.62 213 THR A N 1
ATOM 1685 C CA . THR A 1 213 ? -11.251 5.322 11.577 1.00 82.62 213 THR A CA 1
ATOM 1686 C C . THR A 1 213 ? -12.434 5.978 10.869 1.00 82.62 213 THR A C 1
ATOM 1688 O O . THR A 1 213 ? -12.661 5.727 9.687 1.00 82.62 213 THR A O 1
ATOM 1691 N N . GLY A 1 214 ? -13.155 6.857 11.575 1.00 79.62 214 GLY A N 1
ATOM 1692 C CA . GLY A 1 214 ? -14.283 7.601 11.015 1.00 79.62 214 GLY A CA 1
ATOM 1693 C C . GLY A 1 214 ? -13.878 8.503 9.850 1.00 79.62 214 GLY A C 1
ATOM 1694 O O . GLY A 1 214 ? -14.559 8.568 8.825 1.00 79.62 214 GLY A O 1
ATOM 1695 N N . GLU A 1 215 ? -12.730 9.159 9.967 1.00 81.94 215 GLU A N 1
ATOM 1696 C CA . GLU A 1 215 ? -12.274 10.092 8.944 1.00 81.94 215 GLU A CA 1
ATOM 1697 C C . GLU A 1 215 ? -11.728 9.422 7.688 1.00 81.94 215 GLU A C 1
ATOM 1699 O O . GLU A 1 215 ? -12.110 9.829 6.593 1.00 81.94 215 GLU A O 1
ATOM 1704 N N . ILE A 1 216 ? -10.908 8.369 7.794 1.00 87.81 216 ILE A N 1
ATOM 1705 C CA . ILE A 1 216 ? -10.462 7.654 6.585 1.00 87.81 216 ILE A CA 1
ATOM 1706 C C . ILE A 1 216 ? -11.647 7.017 5.846 1.00 87.81 216 ILE A C 1
ATOM 1708 O O . ILE A 1 216 ? -11.696 7.054 4.619 1.00 87.81 216 ILE A O 1
ATOM 1712 N N . ALA A 1 217 ? -12.644 6.508 6.578 1.00 88.38 217 ALA A N 1
ATOM 1713 C CA . ALA A 1 217 ? -13.892 6.018 6.000 1.00 88.38 217 ALA A CA 1
ATOM 1714 C C . ALA A 1 217 ? -14.664 7.128 5.271 1.00 88.38 217 ALA A C 1
ATOM 1716 O O . ALA A 1 217 ? -15.155 6.919 4.163 1.00 88.38 217 ALA A O 1
ATOM 1717 N N . THR A 1 218 ? -14.729 8.323 5.863 1.00 85.94 218 THR A N 1
ATOM 1718 C CA . THR A 1 218 ? -15.353 9.497 5.236 1.00 85.94 218 THR A CA 1
ATOM 1719 C C . THR A 1 218 ? -14.638 9.870 3.936 1.00 85.94 218 THR A C 1
ATOM 1721 O O . THR A 1 218 ? -15.298 10.102 2.925 1.00 85.94 218 THR A O 1
ATOM 1724 N N . VAL A 1 219 ? -13.300 9.872 3.936 1.00 88.88 219 VAL A N 1
ATOM 1725 C CA . VAL A 1 219 ? -12.482 10.135 2.742 1.00 88.88 219 VAL A CA 1
ATOM 1726 C C . VAL A 1 219 ? -12.748 9.096 1.650 1.00 88.88 219 VAL A C 1
ATOM 1728 O O . VAL A 1 219 ? -13.001 9.474 0.507 1.00 88.88 219 VAL A O 1
ATOM 1731 N N . LEU A 1 220 ? -12.758 7.804 1.990 1.00 91.00 220 LEU A N 1
ATOM 1732 C CA . LEU A 1 220 ? -13.060 6.723 1.048 1.00 91.00 220 LEU A CA 1
ATOM 1733 C C . LEU A 1 220 ? -14.436 6.902 0.392 1.00 91.00 220 LEU A C 1
ATOM 1735 O O . LEU A 1 220 ? -14.551 6.876 -0.833 1.00 91.00 220 LEU A O 1
ATOM 1739 N N . ILE A 1 221 ? -15.467 7.144 1.204 1.00 87.56 221 ILE A N 1
ATOM 1740 C CA . ILE A 1 221 ? -16.844 7.315 0.728 1.00 87.56 221 ILE A CA 1
ATOM 1741 C C . ILE A 1 221 ? -16.974 8.572 -0.136 1.00 87.56 221 ILE A C 1
ATOM 1743 O O . ILE A 1 221 ? -17.666 8.547 -1.156 1.00 87.56 221 ILE A O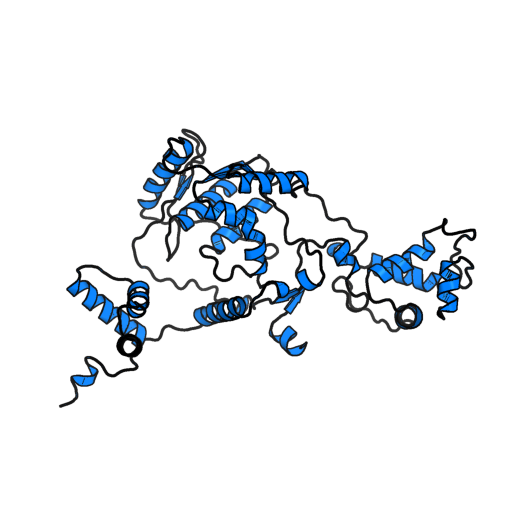 1
ATOM 1747 N N . ALA A 1 222 ? -16.290 9.661 0.227 1.00 86.38 222 ALA A N 1
ATOM 1748 C CA . ALA A 1 222 ? -16.243 10.867 -0.593 1.00 86.38 222 ALA A CA 1
ATOM 1749 C C . ALA A 1 222 ? -15.697 10.551 -1.988 1.00 86.38 222 ALA A C 1
ATOM 1751 O O . ALA A 1 222 ? -16.311 10.903 -2.992 1.00 86.38 222 ALA A O 1
ATOM 1752 N N . ILE A 1 223 ? -14.584 9.820 -2.061 1.00 87.19 223 ILE A N 1
ATOM 1753 C CA . ILE A 1 223 ? -13.956 9.454 -3.330 1.00 87.19 223 ILE A CA 1
ATOM 1754 C C . ILE A 1 223 ? -14.872 8.561 -4.175 1.00 87.19 223 ILE A C 1
ATOM 1756 O O . ILE A 1 223 ? -14.990 8.798 -5.376 1.00 87.19 223 ILE A O 1
ATOM 1760 N N . GLN A 1 224 ? -15.536 7.581 -3.557 1.00 87.62 224 GLN A N 1
ATOM 1761 C CA . GLN A 1 224 ? -16.454 6.657 -4.235 1.00 87.62 224 GLN A CA 1
ATOM 1762 C C . GLN A 1 224 ? -17.715 7.354 -4.772 1.00 87.62 224 GLN A C 1
ATOM 1764 O O . GLN A 1 224 ? -18.261 6.940 -5.793 1.00 87.62 224 GLN A O 1
ATOM 1769 N N . LYS A 1 225 ? -18.189 8.415 -4.105 1.00 84.12 225 LYS A N 1
ATOM 1770 C CA . LYS A 1 225 ? -19.379 9.179 -4.522 1.00 84.12 225 LYS A CA 1
ATOM 1771 C C . LYS A 1 225 ? -19.091 10.227 -5.597 1.00 84.12 225 LYS A C 1
ATOM 1773 O O . LYS A 1 225 ? -20.010 10.631 -6.306 1.00 84.12 225 LYS A O 1
ATOM 1778 N N . MET A 1 226 ? -17.855 10.714 -5.689 1.00 82.50 226 MET A N 1
ATOM 1779 C CA . MET A 1 226 ? -17.489 11.802 -6.597 1.00 82.50 226 MET A CA 1
ATOM 1780 C C . MET A 1 226 ? -17.095 11.286 -7.979 1.00 82.50 226 MET A C 1
ATOM 1782 O O . MET A 1 226 ? -16.306 10.350 -8.101 1.00 82.50 226 MET A O 1
ATOM 1786 N N . LEU A 1 227 ? -17.554 11.976 -9.028 1.00 78.25 227 LEU A N 1
ATOM 1787 C CA . LEU A 1 227 ? -17.218 11.674 -10.424 1.00 78.25 227 LEU A CA 1
ATOM 1788 C C . LEU A 1 227 ? 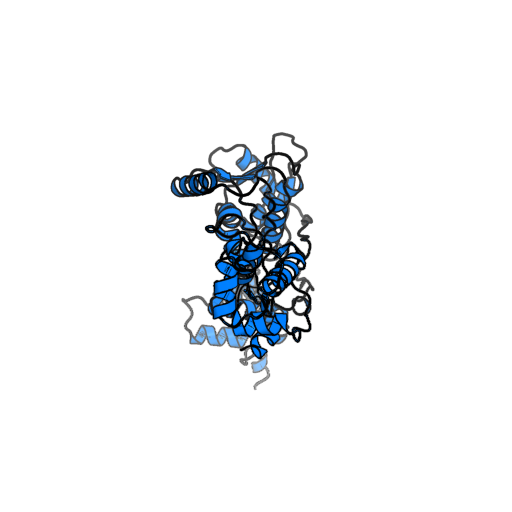-15.703 11.524 -10.605 1.00 78.25 227 LEU A C 1
ATOM 1790 O O . LEU A 1 227 ? -14.944 12.421 -10.240 1.00 78.25 227 LEU A O 1
ATOM 1794 N N . THR A 1 228 ? -15.255 10.402 -11.168 1.00 75.62 228 THR A N 1
ATOM 1795 C CA . THR A 1 228 ? -13.829 10.024 -11.256 1.00 75.62 228 THR A CA 1
ATOM 1796 C C . THR A 1 228 ? -12.997 10.929 -12.166 1.00 75.62 228 THR A C 1
ATOM 1798 O O . THR A 1 228 ? -11.780 11.003 -12.004 1.00 75.62 228 THR A O 1
ATOM 1801 N N . PHE A 1 229 ? -13.654 11.638 -13.087 1.00 75.25 229 PHE A N 1
ATOM 1802 C CA . PHE A 1 229 ? -13.046 12.526 -14.081 1.00 75.25 229 PHE A CA 1
ATOM 1803 C C . PHE A 1 229 ? -13.064 14.011 -13.701 1.00 75.25 229 PHE A C 1
ATOM 1805 O O . PHE A 1 229 ? -12.550 14.836 -14.454 1.00 75.25 229 PHE A O 1
ATOM 1812 N N . ALA A 1 230 ? -13.642 14.371 -12.553 1.00 75.44 230 ALA A N 1
ATOM 1813 C CA . ALA A 1 230 ? -13.624 15.739 -12.046 1.00 75.44 230 ALA A CA 1
ATOM 1814 C C . ALA A 1 230 ? -12.502 15.918 -11.005 1.00 75.44 230 ALA A C 1
ATOM 1816 O O . ALA A 1 230 ? -12.291 15.013 -10.183 1.00 75.44 230 ALA A O 1
ATOM 1817 N N . PRO A 1 231 ? -11.782 17.060 -11.000 1.00 78.38 231 PRO A N 1
ATOM 1818 C CA . PRO A 1 231 ? -10.852 17.385 -9.924 1.00 78.38 231 PRO A CA 1
ATOM 1819 C C . PRO A 1 231 ? -11.554 17.330 -8.566 1.00 78.38 231 PRO A C 1
ATOM 1821 O O . PRO A 1 231 ? -12.688 17.789 -8.437 1.00 78.38 231 PRO A O 1
ATOM 1824 N N . LEU A 1 232 ? -10.886 16.762 -7.563 1.00 81.94 232 LEU A N 1
ATOM 1825 C CA . LEU A 1 232 ? -11.452 16.589 -6.227 1.00 81.94 232 LEU A CA 1
ATOM 1826 C C . LEU A 1 232 ? -10.531 17.205 -5.178 1.00 81.94 232 LEU A C 1
ATOM 1828 O O . LEU A 1 232 ? -9.373 16.814 -5.066 1.00 81.94 232 LEU A O 1
ATOM 1832 N N . GLN A 1 233 ? -11.067 18.127 -4.385 1.00 84.25 233 GLN A N 1
ATOM 1833 C CA . GLN A 1 233 ? -10.392 18.674 -3.215 1.00 84.25 233 GLN A CA 1
ATOM 1834 C C . GLN A 1 233 ? -10.979 18.047 -1.952 1.00 84.25 233 GLN A C 1
ATOM 1836 O O . GLN A 1 233 ? -12.188 18.083 -1.737 1.00 84.25 233 GLN A O 1
ATOM 1841 N N . ILE A 1 234 ? -10.120 17.451 -1.132 1.00 83.31 234 ILE A N 1
ATOM 1842 C CA . ILE A 1 234 ? -10.488 16.780 0.113 1.00 83.31 234 ILE A CA 1
ATOM 1843 C C . ILE A 1 234 ? -9.972 17.617 1.276 1.00 83.31 234 ILE A C 1
ATOM 1845 O O . ILE A 1 234 ? -8.763 17.696 1.498 1.00 83.31 234 ILE A O 1
ATOM 1849 N N . CYS A 1 235 ? -10.891 18.207 2.034 1.00 79.81 235 CYS A N 1
ATOM 1850 C CA . CYS A 1 235 ? -10.576 18.992 3.223 1.00 79.81 235 CYS A CA 1
ATOM 1851 C C . CYS A 1 235 ? -10.757 18.130 4.481 1.00 79.81 235 CYS A C 1
ATOM 1853 O O . CYS A 1 235 ? -11.832 17.580 4.704 1.00 79.81 235 CYS A O 1
ATOM 1855 N N . THR A 1 236 ? -9.718 17.996 5.305 1.00 81.25 236 THR A N 1
ATOM 1856 C CA . THR A 1 236 ? -9.779 17.255 6.583 1.00 81.25 236 THR A CA 1
ATOM 1857 C C . THR A 1 236 ? -8.878 17.907 7.626 1.00 81.25 236 THR A C 1
ATOM 1859 O O . THR A 1 236 ? -7.850 18.510 7.302 1.00 81.25 236 THR A O 1
ATOM 1862 N N . ASN A 1 237 ? -9.268 17.786 8.894 1.00 77.88 237 ASN A N 1
ATOM 1863 C CA . ASN A 1 237 ? -8.477 18.263 10.019 1.00 77.88 237 ASN A CA 1
ATOM 1864 C C . ASN A 1 237 ? -7.457 17.227 10.535 1.00 77.88 237 ASN A C 1
ATOM 1866 O O . ASN A 1 237 ? -6.525 17.603 11.261 1.00 77.88 237 ASN A O 1
ATOM 1870 N N . LEU A 1 238 ? -7.538 15.958 10.106 1.00 78.62 238 LEU A N 1
ATOM 1871 C CA . LEU A 1 238 ? -6.567 14.931 10.472 1.00 78.62 238 LEU A CA 1
ATOM 1872 C C . LEU A 1 238 ? -5.390 14.887 9.516 1.00 78.62 238 LEU A C 1
ATOM 1874 O O . LEU A 1 238 ? -5.356 14.190 8.497 1.00 78.62 238 LEU A O 1
ATOM 1878 N N . ARG A 1 239 ? -4.321 15.523 9.980 1.00 82.88 239 ARG A N 1
ATOM 1879 C CA . ARG A 1 239 ? -3.001 15.434 9.365 1.00 82.88 239 ARG A CA 1
ATOM 1880 C C . ARG A 1 239 ? -2.510 13.993 9.204 1.00 82.88 239 ARG A C 1
ATOM 1882 O O . ARG A 1 239 ? -1.853 13.703 8.218 1.00 82.88 239 ARG A O 1
ATOM 1889 N N . TYR A 1 240 ? -2.887 13.079 10.105 1.00 85.12 240 TYR A N 1
ATOM 1890 C CA . TYR A 1 240 ? -2.549 11.655 9.987 1.00 85.12 240 TYR A CA 1
ATOM 1891 C C . TYR A 1 240 ? -3.088 11.015 8.697 1.00 85.12 240 TYR A C 1
ATOM 1893 O O . TYR A 1 240 ? -2.382 10.227 8.076 1.00 85.12 240 TYR A O 1
ATOM 1901 N N . ILE A 1 241 ? -4.301 11.375 8.263 1.00 86.25 241 ILE A N 1
ATOM 1902 C CA . ILE A 1 241 ? -4.895 10.847 7.028 1.00 86.25 241 ILE A CA 1
ATOM 1903 C C . ILE A 1 241 ? -4.187 11.423 5.802 1.00 86.25 241 ILE A C 1
ATOM 1905 O O . ILE A 1 241 ? -3.786 10.672 4.913 1.00 86.25 241 ILE A O 1
ATOM 1909 N N . ILE A 1 242 ? -3.971 12.742 5.789 1.00 86.62 242 ILE A N 1
ATOM 1910 C CA . ILE A 1 242 ? -3.263 13.430 4.702 1.00 86.62 242 ILE A CA 1
ATOM 1911 C C . ILE A 1 242 ? -1.831 12.897 4.574 1.00 86.62 242 ILE A C 1
ATOM 1913 O O . ILE A 1 242 ? -1.403 12.519 3.485 1.00 86.62 242 ILE A O 1
ATOM 1917 N N . ASP A 1 243 ? -1.083 12.831 5.675 1.00 90.25 243 ASP A N 1
ATOM 1918 C CA . ASP A 1 243 ? 0.289 12.321 5.679 1.00 90.25 243 ASP A CA 1
ATOM 1919 C C . ASP A 1 243 ? 0.313 10.827 5.336 1.00 90.25 243 ASP A C 1
ATOM 1921 O O . ASP A 1 243 ? 1.183 10.384 4.588 1.00 90.25 243 ASP A O 1
ATOM 1925 N N . GLY A 1 244 ? -0.665 10.054 5.808 1.00 90.25 244 GLY A N 1
ATOM 1926 C CA . GLY A 1 244 ? -0.828 8.650 5.452 1.00 90.25 244 GLY A CA 1
ATOM 1927 C C . GLY A 1 244 ? -0.954 8.434 3.946 1.00 90.25 244 GLY A C 1
ATOM 1928 O O . GLY A 1 244 ? -0.181 7.676 3.369 1.00 90.25 244 GLY A O 1
ATOM 1929 N N . LEU A 1 245 ? -1.864 9.162 3.295 1.00 90.25 245 LEU A N 1
ATOM 1930 C CA . LEU A 1 245 ? -2.153 9.024 1.864 1.00 90.25 245 LEU A CA 1
ATOM 1931 C C . LEU A 1 245 ? -1.139 9.733 0.954 1.00 90.25 245 LEU A C 1
ATOM 1933 O O . LEU A 1 245 ? -1.024 9.366 -0.209 1.00 90.25 245 LEU A O 1
ATOM 1937 N N . THR A 1 246 ? -0.399 10.735 1.443 1.00 88.62 246 THR A N 1
ATOM 1938 C CA . THR A 1 246 ? 0.488 11.551 0.582 1.00 88.62 246 THR A CA 1
ATOM 1939 C C . THR A 1 246 ? 1.981 11.429 0.883 1.00 88.62 246 THR A C 1
ATOM 1941 O O . THR A 1 246 ? 2.800 11.745 0.017 1.00 88.62 246 THR A O 1
ATOM 1944 N N . LYS A 1 247 ? 2.371 11.043 2.103 1.00 87.75 247 LYS A N 1
ATOM 1945 C CA . LYS A 1 247 ? 3.776 10.977 2.548 1.00 87.75 247 LYS A CA 1
ATOM 1946 C C . LYS A 1 247 ? 4.198 9.554 2.882 1.00 87.75 247 LYS A C 1
ATOM 1948 O O . LYS A 1 247 ? 5.288 9.138 2.504 1.00 87.75 247 LYS A O 1
ATOM 1953 N N . HIS A 1 248 ? 3.363 8.831 3.617 1.00 90.38 248 HIS A N 1
ATOM 1954 C CA . HIS A 1 248 ? 3.705 7.516 4.147 1.00 90.38 248 HIS A CA 1
ATOM 1955 C C . HIS A 1 248 ? 3.225 6.362 3.274 1.00 90.38 248 HIS A C 1
ATOM 1957 O O . HIS A 1 248 ? 3.732 5.258 3.442 1.00 90.38 248 HIS A O 1
ATOM 1963 N N . LEU A 1 249 ? 2.321 6.626 2.326 1.00 89.62 249 LEU A N 1
ATOM 1964 C CA . LEU A 1 249 ? 1.667 5.616 1.500 1.00 89.62 249 LEU A CA 1
ATOM 1965 C C . LEU A 1 249 ? 2.655 4.610 0.902 1.00 89.62 249 LEU A C 1
ATOM 1967 O O . LEU A 1 249 ? 2.530 3.417 1.157 1.00 89.62 249 LEU A O 1
ATOM 1971 N N . GLN A 1 250 ? 3.690 5.087 0.206 1.00 85.38 250 GLN A N 1
ATOM 1972 C CA . GLN A 1 250 ? 4.694 4.206 -0.399 1.00 85.38 250 GLN A CA 1
ATOM 1973 C C . GLN A 1 250 ? 5.423 3.351 0.647 1.00 85.38 250 GLN A C 1
ATOM 1975 O O . GLN A 1 250 ? 5.640 2.165 0.440 1.00 85.38 250 GLN A O 1
ATOM 1980 N N . THR A 1 251 ? 5.796 3.930 1.791 1.00 87.94 251 THR A N 1
ATOM 1981 C CA . THR A 1 251 ? 6.475 3.195 2.868 1.00 87.94 251 THR A CA 1
ATOM 1982 C C . THR A 1 251 ? 5.556 2.154 3.509 1.00 87.94 251 THR A C 1
ATOM 1984 O O . THR A 1 251 ? 6.010 1.072 3.877 1.00 87.94 251 THR A O 1
ATOM 1987 N N . TRP A 1 252 ? 4.268 2.463 3.655 1.00 90.31 252 TRP A N 1
ATOM 1988 C CA . TRP A 1 252 ? 3.271 1.531 4.172 1.00 90.31 252 TRP A CA 1
ATOM 1989 C C . TRP A 1 252 ? 3.044 0.369 3.206 1.00 90.31 252 TRP A C 1
ATOM 1991 O O . TRP A 1 252 ? 3.066 -0.779 3.640 1.00 90.31 252 TRP A O 1
ATOM 2001 N N . GLU A 1 253 ? 2.945 0.639 1.907 1.00 86.12 253 GLU A N 1
ATOM 2002 C CA . GLU A 1 253 ? 2.880 -0.395 0.869 1.00 86.12 253 GLU A CA 1
ATOM 2003 C C . GLU A 1 253 ? 4.136 -1.264 0.849 1.00 86.12 253 GLU A C 1
ATOM 2005 O O . GLU A 1 253 ? 4.037 -2.487 0.901 1.00 86.12 253 GLU A O 1
ATOM 2010 N N . ASP A 1 254 ? 5.316 -0.643 0.884 1.00 84.31 254 ASP A N 1
ATOM 2011 C CA . ASP A 1 254 ? 6.603 -1.339 0.917 1.00 84.31 254 ASP A CA 1
ATOM 2012 C C . ASP A 1 254 ? 6.762 -2.239 2.158 1.00 84.31 254 ASP A C 1
ATOM 2014 O O . ASP A 1 254 ? 7.592 -3.143 2.162 1.00 84.31 254 ASP A O 1
ATOM 2018 N N . THR A 1 255 ? 6.007 -2.005 3.232 1.00 85.81 255 THR A N 1
ATOM 2019 C CA . THR A 1 255 ? 6.096 -2.770 4.488 1.00 85.81 255 THR A CA 1
ATOM 2020 C C . THR A 1 255 ? 4.890 -3.676 4.725 1.00 85.81 255 THR A C 1
ATOM 2022 O O . THR A 1 255 ? 4.665 -4.088 5.862 1.00 85.81 255 THR A O 1
ATOM 2025 N N . ASP A 1 256 ? 4.117 -3.998 3.681 1.00 85.12 256 ASP A N 1
ATOM 2026 C CA . ASP A 1 256 ? 2.885 -4.803 3.764 1.00 85.12 256 ASP A CA 1
ATOM 2027 C C . ASP A 1 256 ? 1.872 -4.267 4.787 1.00 85.12 256 ASP A C 1
ATOM 2029 O O . ASP A 1 256 ? 1.125 -5.013 5.431 1.00 85.12 256 ASP A O 1
ATOM 2033 N N . TRP A 1 257 ? 1.885 -2.950 5.006 1.00 89.12 257 TRP A N 1
ATOM 2034 C CA . TRP A 1 257 ? 1.021 -2.278 5.969 1.00 89.12 257 TRP A CA 1
ATOM 2035 C C . TRP A 1 257 ? 1.156 -2.843 7.397 1.00 89.12 257 TRP A C 1
ATOM 2037 O O . TRP A 1 257 ? 0.210 -2.820 8.195 1.00 89.12 257 TRP A O 1
ATOM 2047 N N . ILE A 1 258 ? 2.331 -3.387 7.738 1.00 86.19 258 ILE A N 1
ATOM 2048 C CA . ILE A 1 258 ? 2.597 -3.965 9.056 1.00 86.19 258 ILE A CA 1
ATOM 2049 C C . ILE A 1 258 ? 2.546 -2.849 10.111 1.00 86.19 258 ILE A C 1
ATOM 2051 O O . ILE A 1 258 ? 3.332 -1.907 10.081 1.00 86.19 258 ILE A O 1
ATOM 2055 N N . ASN A 1 259 ? 1.659 -3.013 11.102 1.00 83.00 259 ASN A N 1
ATOM 2056 C CA . ASN A 1 259 ? 1.374 -2.060 12.196 1.00 83.00 259 ASN A CA 1
ATOM 2057 C C . ASN A 1 259 ? 0.683 -0.770 11.785 1.00 83.00 259 ASN A C 1
ATOM 2059 O O . ASN A 1 259 ? 0.748 0.212 12.523 1.00 83.00 259 ASN A O 1
ATOM 2063 N N . ILE A 1 260 ? 0.051 -0.763 10.622 1.00 87.38 260 ILE A N 1
ATOM 2064 C CA . ILE A 1 260 ? -0.778 0.363 10.240 1.00 87.38 260 ILE A CA 1
ATOM 2065 C C . ILE A 1 260 ? -2.196 0.067 10.712 1.00 87.38 260 ILE A C 1
ATOM 2067 O O . ILE A 1 260 ? -2.838 -0.888 10.264 1.00 87.38 260 ILE A O 1
ATOM 2071 N N . ASP A 1 261 ? -2.662 0.865 11.666 1.00 83.00 261 ASP A N 1
ATOM 2072 C CA . ASP A 1 261 ? -4.054 0.838 12.094 1.00 83.00 261 ASP A CA 1
ATOM 2073 C C . ASP A 1 261 ? -4.951 1.282 10.935 1.00 83.00 261 ASP A C 1
ATOM 2075 O O . ASP A 1 261 ? -4.559 2.092 10.095 1.00 83.00 261 ASP A O 1
ATOM 2079 N N . ASN A 1 262 ? -6.165 0.734 10.861 1.00 84.00 262 ASN A N 1
ATOM 2080 C CA . ASN A 1 262 ? -7.106 1.010 9.768 1.00 84.00 262 ASN A CA 1
ATOM 2081 C C . ASN A 1 262 ? -6.542 0.719 8.358 1.00 84.00 262 ASN A C 1
ATOM 2083 O O . ASN A 1 262 ? -7.029 1.281 7.376 1.00 84.00 262 ASN A O 1
ATOM 2087 N N . LYS A 1 263 ? -5.540 -0.168 8.230 1.00 87.81 263 LYS A N 1
ATOM 2088 C CA . LYS A 1 263 ? -4.881 -0.460 6.944 1.00 87.81 263 LYS A CA 1
ATOM 2089 C C . LYS A 1 263 ? -5.833 -0.839 5.811 1.00 87.81 263 LYS A C 1
ATOM 2091 O O . LYS A 1 263 ? -5.574 -0.452 4.684 1.00 87.81 263 LYS A O 1
ATOM 2096 N N . GLU A 1 264 ? -6.932 -1.541 6.092 1.00 88.62 264 GLU A N 1
ATOM 2097 C CA . GLU A 1 264 ? -7.901 -1.936 5.055 1.00 88.62 264 GLU A CA 1
ATOM 2098 C C . GLU A 1 264 ? -8.601 -0.710 4.443 1.00 88.62 264 GLU A C 1
ATOM 2100 O O . GLU A 1 264 ? -8.737 -0.610 3.226 1.00 88.62 264 GLU A O 1
ATOM 2105 N N . LEU A 1 265 ? -8.952 0.280 5.273 1.00 89.75 265 LEU A N 1
ATOM 2106 C CA . LEU A 1 265 ? -9.525 1.549 4.817 1.00 89.75 265 LEU A CA 1
ATOM 2107 C C . LEU A 1 265 ? -8.500 2.359 4.019 1.00 89.75 265 LEU A C 1
ATOM 2109 O O . LEU A 1 265 ? -8.833 2.896 2.964 1.00 89.75 265 LEU A O 1
ATOM 2113 N N . PHE A 1 266 ? -7.246 2.417 4.474 1.00 91.94 266 PHE A N 1
ATOM 2114 C CA . PHE A 1 266 ? -6.188 3.097 3.725 1.00 91.94 266 PHE A CA 1
ATOM 2115 C C . PHE A 1 266 ? -5.879 2.418 2.387 1.00 91.94 266 PHE A C 1
ATOM 2117 O O . PHE A 1 266 ? -5.744 3.120 1.388 1.00 91.94 266 PHE A O 1
ATOM 2124 N N . LYS A 1 267 ? -5.808 1.081 2.344 1.00 91.12 267 LYS A N 1
ATOM 2125 C CA . LYS A 1 267 ? -5.611 0.307 1.112 1.00 91.12 267 LYS A CA 1
ATOM 2126 C C . LYS A 1 267 ? -6.722 0.595 0.100 1.00 91.12 267 LYS A C 1
ATOM 2128 O O . LYS A 1 267 ? -6.429 0.951 -1.041 1.00 91.12 267 LYS A O 1
ATOM 2133 N N . ALA A 1 268 ? -7.985 0.511 0.528 1.00 91.38 268 ALA A N 1
ATOM 2134 C CA . ALA A 1 268 ? -9.133 0.792 -0.334 1.00 91.38 268 ALA A CA 1
ATOM 2135 C C . ALA A 1 268 ? -9.130 2.252 -0.815 1.00 91.38 268 ALA A C 1
ATOM 2137 O O . ALA A 1 268 ? -9.355 2.522 -1.994 1.00 91.38 268 ALA A O 1
ATOM 2138 N N . THR A 1 269 ? -8.786 3.193 0.069 1.00 92.06 269 THR A N 1
ATOM 2139 C CA . THR A 1 269 ? -8.675 4.619 -0.272 1.00 92.06 269 THR A CA 1
ATOM 2140 C C . THR A 1 269 ? -7.571 4.870 -1.296 1.00 92.06 269 THR A C 1
ATOM 2142 O O . THR A 1 269 ? -7.806 5.550 -2.290 1.00 92.06 269 THR A O 1
ATOM 2145 N N . ALA A 1 270 ? -6.381 4.297 -1.101 1.00 91.38 270 ALA A N 1
ATOM 2146 C CA . ALA A 1 270 ? -5.262 4.428 -2.030 1.00 91.38 270 ALA A CA 1
ATOM 2147 C C . ALA A 1 270 ? -5.600 3.861 -3.416 1.00 91.38 270 ALA A C 1
ATOM 2149 O O . ALA A 1 270 ? -5.281 4.483 -4.430 1.00 91.38 270 ALA A O 1
ATOM 2150 N N . TYR A 1 271 ? -6.292 2.718 -3.466 1.00 89.44 271 TYR A N 1
ATOM 2151 C CA . TYR A 1 271 ? -6.817 2.159 -4.711 1.00 89.44 271 TYR A CA 1
ATOM 2152 C C . TYR A 1 271 ? -7.788 3.130 -5.400 1.00 89.44 271 TYR A C 1
ATOM 2154 O O . TYR A 1 271 ? -7.569 3.499 -6.553 1.00 89.44 271 TYR A O 1
ATOM 2162 N N . GLN A 1 272 ? -8.811 3.607 -4.687 1.00 88.62 272 GLN A N 1
ATOM 2163 C CA . GLN A 1 272 ? -9.814 4.515 -5.247 1.00 88.62 272 GLN A CA 1
ATOM 2164 C C . GLN A 1 272 ? -9.202 5.836 -5.735 1.00 88.62 272 GLN A C 1
ATOM 2166 O O . GLN A 1 272 ? -9.578 6.325 -6.796 1.00 88.62 272 GLN A O 1
ATOM 2171 N N . LEU A 1 273 ? -8.215 6.389 -5.020 1.00 88.12 273 LEU A N 1
ATOM 2172 C CA . LEU A 1 273 ? -7.479 7.580 -5.456 1.00 88.12 273 LEU A CA 1
ATOM 2173 C C . LEU A 1 273 ? -6.736 7.350 -6.778 1.00 88.12 273 LEU A C 1
ATOM 2175 O O . LEU A 1 273 ? -6.800 8.197 -7.666 1.00 88.12 273 LEU A O 1
ATOM 2179 N N . ARG A 1 274 ? -6.057 6.206 -6.925 1.00 85.12 274 ARG A N 1
ATOM 2180 C CA . ARG A 1 274 ? -5.295 5.855 -8.137 1.00 85.12 274 ARG A CA 1
ATOM 2181 C C . ARG A 1 274 ? -6.171 5.569 -9.353 1.00 85.12 274 ARG A C 1
ATOM 2183 O O . ARG A 1 274 ? -5.696 5.702 -10.474 1.00 85.12 274 ARG A O 1
ATOM 2190 N N . MET A 1 275 ? -7.428 5.187 -9.141 1.00 83.56 275 MET A N 1
ATOM 2191 C CA . MET A 1 275 ? -8.385 4.914 -10.217 1.00 83.56 275 MET A CA 1
ATOM 2192 C C . MET A 1 275 ? -9.009 6.175 -10.827 1.00 83.56 275 MET A C 1
ATOM 2194 O O . MET A 1 275 ? -9.684 6.091 -11.855 1.00 83.56 275 MET A O 1
ATOM 2198 N N . ARG A 1 276 ? -8.824 7.346 -10.210 1.00 82.69 276 ARG A N 1
ATOM 2199 C CA . ARG A 1 276 ? -9.366 8.604 -10.733 1.00 82.69 276 ARG A CA 1
ATOM 2200 C C . ARG A 1 276 ? -8.544 9.092 -11.920 1.00 82.69 276 ARG A C 1
ATOM 2202 O O . ARG A 1 276 ? -7.322 9.005 -11.916 1.00 82.69 276 ARG A O 1
ATOM 2209 N N . SER A 1 277 ? -9.221 9.673 -12.907 1.00 74.56 277 SER A N 1
ATOM 2210 C CA . SER A 1 277 ? -8.583 10.258 -14.093 1.00 74.56 277 SER A CA 1
ATOM 2211 C C . SER A 1 277 ? -8.324 11.762 -13.955 1.00 74.56 277 SER A C 1
ATOM 2213 O O . SER A 1 277 ? -7.794 12.385 -14.870 1.00 74.56 277 SER A O 1
ATOM 2215 N N . ALA A 1 278 ? -8.718 12.357 -12.829 1.00 71.62 278 ALA A N 1
ATOM 2216 C CA . ALA A 1 278 ? -8.553 13.771 -12.532 1.00 71.62 278 ALA A CA 1
ATOM 2217 C C . ALA A 1 278 ? -7.779 13.987 -11.225 1.00 71.62 278 ALA A C 1
ATOM 2219 O O . ALA A 1 278 ? -7.823 13.134 -10.332 1.00 71.62 278 ALA A O 1
ATOM 2220 N N . PRO A 1 279 ? -7.073 15.126 -11.091 1.00 76.75 279 PRO A N 1
ATOM 2221 C CA . PRO A 1 279 ? -6.204 15.378 -9.952 1.00 76.75 279 PRO A CA 1
ATOM 2222 C C . PRO A 1 279 ? -6.986 15.461 -8.638 1.00 76.75 279 PRO A C 1
ATOM 2224 O O . PRO A 1 279 ? -8.080 16.027 -8.579 1.00 76.75 279 PRO A O 1
ATOM 2227 N N . ILE A 1 280 ? -6.372 14.936 -7.576 1.00 83.31 280 ILE A N 1
ATOM 2228 C CA . ILE A 1 280 ? -6.859 15.072 -6.202 1.00 83.31 280 ILE A CA 1
ATOM 2229 C C . ILE A 1 280 ? -5.917 15.984 -5.424 1.00 83.31 280 ILE A C 1
ATOM 2231 O O . ILE A 1 280 ? -4.694 15.814 -5.472 1.00 83.31 280 ILE A O 1
ATOM 2235 N N . THR A 1 281 ? -6.487 16.927 -4.685 1.00 82.38 281 THR A N 1
ATOM 2236 C CA . THR A 1 281 ? -5.769 17.763 -3.725 1.00 82.38 281 THR A CA 1
ATOM 2237 C C . THR A 1 281 ? -6.281 17.492 -2.322 1.00 82.38 281 THR A C 1
ATOM 2239 O O . THR A 1 281 ? -7.481 17.408 -2.082 1.00 82.38 281 THR A O 1
ATOM 2242 N N . PHE A 1 282 ? -5.364 17.346 -1.377 1.00 83.62 282 PHE A N 1
ATOM 2243 C CA . PHE A 1 282 ? -5.683 17.330 0.041 1.00 83.62 282 PHE A CA 1
ATOM 2244 C C . PHE A 1 282 ? -5.448 18.718 0.604 1.00 83.62 282 PHE A C 1
ATOM 2246 O O . PHE A 1 282 ? -4.404 19.303 0.326 1.00 83.62 282 PHE A O 1
ATOM 2253 N N . GLN A 1 283 ? -6.398 19.206 1.397 1.00 80.94 283 GLN A N 1
ATOM 2254 C CA . GLN A 1 283 ? -6.295 20.448 2.139 1.00 80.94 283 GLN A CA 1
ATOM 2255 C C . GLN A 1 283 ? -6.409 20.169 3.636 1.00 80.94 283 GLN A C 1
ATOM 2257 O O . GLN A 1 283 ? -7.432 19.680 4.118 1.00 80.94 283 GLN A O 1
ATOM 2262 N N . TRP A 1 284 ? -5.360 20.493 4.390 1.00 83.62 284 TRP A N 1
ATOM 2263 C CA . TRP A 1 284 ? -5.474 20.496 5.845 1.00 83.62 284 TRP A CA 1
ATOM 2264 C C . TRP A 1 284 ? -6.254 21.727 6.312 1.00 83.62 284 TRP A C 1
ATOM 2266 O O . TRP A 1 284 ? -5.862 22.858 6.017 1.00 83.62 284 TRP A O 1
ATOM 2276 N N . VAL A 1 285 ? -7.327 21.501 7.068 1.00 77.75 285 VAL A N 1
ATOM 2277 C CA . VAL A 1 285 ? -8.103 22.560 7.724 1.00 77.75 285 VAL A CA 1
ATOM 2278 C C . VAL A 1 285 ? -7.948 22.460 9.234 1.00 77.75 285 VAL A C 1
ATOM 2280 O O . VAL A 1 285 ? -7.893 21.376 9.810 1.00 77.75 285 VAL A O 1
ATOM 2283 N N . LYS A 1 286 ? -7.862 23.601 9.913 1.00 74.25 286 LYS A N 1
ATOM 2284 C CA . LYS A 1 286 ? -7.786 23.609 11.372 1.00 74.25 286 LYS A CA 1
ATOM 2285 C C . LYS A 1 286 ? -9.171 23.302 11.948 1.00 74.25 286 LYS A C 1
ATOM 2287 O O . LYS A 1 286 ? -10.127 24.019 11.663 1.00 74.25 286 LYS A O 1
ATOM 2292 N N . GLY A 1 287 ? -9.268 22.266 12.780 1.00 69.12 287 GLY A N 1
ATOM 2293 C CA . GLY A 1 287 ? -10.515 21.931 13.471 1.00 69.12 287 GLY A CA 1
ATOM 2294 C C . GLY A 1 287 ? -11.002 23.073 14.372 1.00 69.12 287 GLY A C 1
ATOM 2295 O O . GLY A 1 287 ? -10.191 23.777 14.978 1.00 69.12 287 GLY A O 1
ATOM 2296 N N . HIS A 1 288 ? -12.326 23.238 14.455 1.00 64.81 288 HIS A N 1
ATOM 2297 C CA . HIS A 1 288 ? -13.010 24.216 15.321 1.00 64.81 288 HIS A CA 1
ATOM 2298 C C . HIS A 1 288 ? -12.555 25.674 15.137 1.00 64.81 288 HIS A C 1
ATOM 2300 O O . HIS A 1 288 ? -12.428 26.420 16.106 1.00 64.81 288 HIS A O 1
ATOM 2306 N N . ASN A 1 289 ? -12.286 26.080 13.896 1.00 68.88 289 ASN A N 1
ATOM 2307 C CA . ASN A 1 289 ? -11.791 27.420 13.575 1.00 68.88 289 ASN A CA 1
ATOM 2308 C C . ASN A 1 289 ? -12.765 28.244 12.708 1.00 68.88 289 ASN A C 1
ATOM 2310 O O . ASN A 1 289 ? -12.318 29.136 11.993 1.00 68.88 289 ASN A O 1
ATOM 2314 N N . GLY A 1 290 ? -14.069 27.938 12.727 1.00 67.19 290 GLY A N 1
ATOM 2315 C CA . GLY A 1 290 ? -15.067 28.651 11.919 1.00 67.19 290 GLY A CA 1
ATOM 2316 C C . GLY A 1 290 ? -15.149 28.207 10.455 1.00 67.19 290 GLY A C 1
ATOM 2317 O O . GLY A 1 290 ? -15.775 28.893 9.650 1.00 67.19 290 GLY A O 1
ATOM 2318 N N . ASP A 1 291 ? -14.497 27.100 10.078 1.00 74.94 291 ASP A N 1
ATOM 2319 C CA . ASP A 1 291 ? -14.620 26.544 8.728 1.00 74.94 291 ASP A CA 1
ATOM 2320 C C . ASP A 1 291 ? -15.987 25.871 8.569 1.00 74.94 291 ASP A C 1
ATOM 2322 O O . ASP A 1 291 ? -16.266 24.845 9.196 1.00 74.94 291 ASP A O 1
ATOM 2326 N N . LEU A 1 292 ? -16.838 26.466 7.729 1.00 80.62 292 LEU A N 1
ATOM 2327 C CA . LEU A 1 292 ? -18.216 26.022 7.525 1.00 80.62 292 LEU A CA 1
ATOM 2328 C C . LEU A 1 292 ? -18.281 24.543 7.127 1.00 80.62 292 LEU A C 1
ATOM 2330 O O . LEU A 1 292 ? -19.093 23.796 7.672 1.00 80.62 292 LEU A O 1
ATOM 2334 N N . GLY A 1 293 ? -17.418 24.106 6.207 1.00 75.31 293 GLY A N 1
ATOM 2335 C CA . GLY A 1 293 ? -17.422 22.730 5.718 1.00 75.31 293 GLY A CA 1
ATOM 2336 C C . GLY A 1 293 ? -17.066 21.728 6.812 1.00 75.31 293 GLY A C 1
ATOM 2337 O O . GLY A 1 293 ? -17.784 20.745 7.005 1.00 75.31 293 GLY A O 1
ATOM 2338 N N . ASN A 1 294 ? -16.020 22.012 7.591 1.00 77.56 294 ASN A N 1
ATOM 2339 C CA . ASN A 1 294 ? -15.620 21.196 8.733 1.00 77.56 294 ASN A CA 1
ATOM 2340 C C . ASN A 1 294 ? -16.708 21.163 9.820 1.00 77.56 294 ASN A C 1
ATOM 2342 O O . ASN A 1 294 ? -17.003 20.100 10.353 1.00 77.56 294 ASN A O 1
ATOM 2346 N N . GLU A 1 295 ? -17.345 22.290 10.145 1.00 80.81 295 GLU A N 1
ATOM 2347 C CA . GLU A 1 295 ? -18.414 22.333 11.157 1.00 80.81 295 GLU A CA 1
ATOM 2348 C C . GLU A 1 295 ? -19.669 21.555 10.733 1.00 80.81 295 GLU A C 1
ATOM 2350 O O . GLU A 1 295 ? -20.305 20.859 11.541 1.00 80.81 295 GLU A O 1
ATOM 2355 N N . ARG A 1 296 ? -20.027 21.628 9.447 1.00 83.50 296 ARG A N 1
ATOM 2356 C CA . ARG A 1 296 ? -21.112 20.826 8.874 1.00 83.50 296 ARG A CA 1
ATOM 2357 C C . ARG A 1 296 ? -20.758 19.339 8.866 1.00 83.50 296 ARG A C 1
ATOM 2359 O O . ARG A 1 296 ? -21.597 18.525 9.264 1.00 83.50 296 ARG A O 1
ATOM 2366 N N . ALA A 1 297 ? -19.529 18.985 8.495 1.00 80.44 297 ALA A N 1
ATOM 2367 C CA . ALA A 1 297 ? -19.025 17.615 8.557 1.00 80.44 297 ALA A CA 1
ATOM 2368 C C . ALA A 1 297 ? -19.036 17.067 9.996 1.00 80.44 297 ALA A C 1
ATOM 2370 O O . ALA A 1 297 ? -19.576 15.987 10.226 1.00 80.44 297 ALA A O 1
ATOM 2371 N N . ASP A 1 298 ? -18.578 17.843 10.983 1.00 81.12 298 ASP A N 1
ATOM 2372 C CA . ASP A 1 298 ? -18.623 17.493 12.411 1.00 81.12 298 ASP A CA 1
ATOM 2373 C C . ASP A 1 298 ? -20.062 17.243 12.893 1.00 81.12 298 ASP A C 1
ATOM 2375 O O . ASP A 1 298 ? -20.334 16.324 13.675 1.00 81.12 298 ASP A O 1
ATOM 2379 N N . THR A 1 299 ? -21.015 18.043 12.409 1.00 85.06 299 THR A N 1
ATOM 2380 C CA . THR A 1 299 ? -22.442 17.873 12.712 1.00 85.06 299 THR A CA 1
ATOM 2381 C C . THR A 1 299 ? -22.981 16.561 12.138 1.00 85.06 299 THR A C 1
ATOM 2383 O O . THR A 1 299 ? -23.706 15.835 12.825 1.00 85.06 299 THR A O 1
ATOM 2386 N N . LEU A 1 300 ? -22.612 16.215 10.903 1.00 83.56 300 LEU A N 1
ATOM 2387 C CA . LEU A 1 300 ? -22.970 14.933 10.289 1.00 83.56 300 LEU A CA 1
ATOM 2388 C C . LEU A 1 300 ? -22.290 13.757 10.997 1.00 83.56 300 LEU A C 1
ATOM 2390 O O . LEU A 1 300 ? -22.926 12.730 11.222 1.00 83.56 300 LEU A O 1
ATOM 2394 N N . ALA A 1 301 ? -21.049 13.928 11.439 1.00 81.69 301 ALA A N 1
ATOM 2395 C CA . ALA A 1 301 ? -20.298 12.914 12.161 1.00 81.69 301 ALA A CA 1
ATOM 2396 C C . ALA A 1 301 ? -20.934 12.588 13.523 1.00 81.69 301 ALA A C 1
ATOM 2398 O O . ALA A 1 301 ? -21.048 11.418 13.896 1.00 81.69 301 ALA A O 1
ATOM 2399 N N . LYS A 1 302 ? -21.444 13.605 14.234 1.00 83.50 302 LYS A N 1
ATOM 2400 C CA . LYS A 1 302 ? -22.250 13.423 15.455 1.00 83.50 302 LYS A CA 1
ATOM 2401 C C . LYS A 1 302 ? -23.553 12.667 15.189 1.00 83.50 302 LYS A C 1
ATOM 2403 O O . LYS A 1 302 ? -23.918 11.815 15.992 1.00 83.50 302 LYS A O 1
ATOM 2408 N N . LYS A 1 303 ? -24.234 12.940 14.068 1.00 84.56 303 LYS A N 1
ATOM 2409 C CA . LYS A 1 303 ? -25.430 12.181 13.656 1.00 84.56 303 LYS A CA 1
ATOM 2410 C C . LYS A 1 303 ? -25.093 10.718 13.343 1.00 84.56 303 LYS A C 1
ATOM 2412 O O . LYS A 1 303 ? -25.862 9.833 13.701 1.00 84.56 303 LYS A O 1
ATOM 2417 N N . GLY A 1 304 ? -23.945 10.461 12.714 1.00 81.88 304 GLY A N 1
ATOM 2418 C CA . GLY A 1 304 ? -23.478 9.113 12.367 1.00 81.88 304 GLY A CA 1
ATOM 2419 C C . GLY A 1 304 ? -23.230 8.249 13.601 1.00 81.88 304 GLY A C 1
ATOM 2420 O O . GLY A 1 304 ? -23.700 7.118 13.663 1.00 81.88 304 GLY A O 1
ATOM 2421 N N . ALA A 1 305 ? -22.613 8.833 14.630 1.00 76.88 305 ALA A N 1
ATOM 2422 C CA . ALA A 1 305 ? -22.383 8.186 15.924 1.00 76.88 305 ALA A CA 1
ATOM 2423 C C . ALA A 1 305 ? -23.642 8.014 16.799 1.00 76.88 305 ALA A C 1
ATOM 2425 O O . ALA A 1 305 ? -23.531 7.570 17.941 1.00 76.88 305 ALA A O 1
ATOM 2426 N N . GLY A 1 306 ? -24.817 8.416 16.306 1.00 75.62 306 GLY A N 1
ATOM 2427 C CA . GLY A 1 306 ? -26.110 8.110 16.918 1.00 75.62 306 GLY A CA 1
ATOM 2428 C C . GLY A 1 306 ? -26.896 7.027 16.173 1.00 75.62 306 GLY A C 1
ATOM 2429 O O . GLY A 1 306 ? -28.021 6.725 16.568 1.00 75.62 306 GLY A O 1
ATOM 2430 N N . LYS A 1 307 ? -26.365 6.464 15.079 1.00 78.12 307 LYS A N 1
ATOM 2431 C CA . LYS A 1 307 ? -27.062 5.425 14.311 1.00 78.12 307 LYS A CA 1
ATOM 2432 C C . LYS A 1 307 ? -26.984 4.079 15.030 1.00 78.12 307 LYS A C 1
ATOM 2434 O O . LYS A 1 307 ? -25.922 3.639 15.445 1.00 78.12 307 LYS A O 1
ATOM 2439 N N . ASN A 1 308 ? -28.100 3.358 15.093 1.00 71.12 308 ASN A N 1
ATOM 2440 C CA . ASN A 1 308 ? -28.124 2.007 15.671 1.00 71.12 308 ASN A CA 1
ATOM 2441 C C . ASN A 1 308 ? -27.557 0.934 14.728 1.00 71.12 308 ASN A C 1
ATOM 2443 O O . ASN A 1 308 ? -27.220 -0.159 15.176 1.00 71.12 308 ASN A O 1
ATOM 2447 N N . MET A 1 309 ? -27.473 1.235 13.431 1.00 73.75 309 MET A N 1
ATOM 2448 C CA . MET A 1 309 ? -26.962 0.330 12.408 1.00 73.75 309 MET A CA 1
ATOM 2449 C C . MET A 1 309 ? -25.661 0.867 11.828 1.00 73.75 309 MET A C 1
ATOM 2451 O O . MET A 1 309 ? -25.532 2.061 11.561 1.00 73.75 309 MET A O 1
ATOM 2455 N N . VAL A 1 310 ? -24.725 -0.054 11.635 1.00 77.75 310 VAL A N 1
ATOM 2456 C CA . VAL A 1 310 ? -23.446 0.190 10.977 1.00 77.75 310 VAL A CA 1
ATOM 2457 C C . VAL A 1 310 ? -23.681 0.284 9.472 1.00 77.75 310 VAL A C 1
ATOM 2459 O O . VAL A 1 310 ? -24.399 -0.546 8.913 1.00 77.75 310 VAL A O 1
ATOM 2462 N N . ASP A 1 311 ? -23.095 1.291 8.832 1.00 80.12 311 ASP A N 1
ATOM 2463 C CA . ASP A 1 311 ? -23.138 1.440 7.380 1.00 80.12 311 ASP A CA 1
ATOM 2464 C C . ASP A 1 311 ? -22.112 0.497 6.728 1.00 80.12 311 ASP A C 1
ATOM 2466 O O . ASP A 1 311 ? -21.001 0.315 7.237 1.00 80.12 311 ASP A O 1
ATOM 2470 N N . ASP A 1 312 ? -22.486 -0.103 5.597 1.00 80.75 312 ASP A N 1
ATOM 2471 C CA . ASP A 1 312 ? -21.585 -0.941 4.807 1.00 80.75 312 ASP A CA 1
ATOM 2472 C C . ASP A 1 312 ? -20.634 -0.064 3.983 1.00 80.75 312 ASP A C 1
ATOM 2474 O O . ASP A 1 312 ? -21.059 0.890 3.325 1.00 80.75 312 ASP A O 1
ATOM 2478 N N . ILE A 1 313 ? -19.340 -0.366 4.052 1.00 83.38 313 ILE A N 1
ATOM 2479 C CA . ILE A 1 313 ? -18.287 0.385 3.367 1.00 83.38 313 ILE A CA 1
ATOM 2480 C C . ILE A 1 313 ? -17.591 -0.577 2.418 1.00 83.38 313 ILE A C 1
ATOM 2482 O O . ILE A 1 313 ? -16.995 -1.559 2.858 1.00 83.38 313 ILE A O 1
ATOM 2486 N N . ASP A 1 314 ? -17.627 -0.269 1.123 1.00 86.06 314 ASP A N 1
ATOM 2487 C CA . ASP A 1 314 ? -16.957 -1.084 0.117 1.00 86.06 314 ASP A CA 1
ATOM 2488 C C . ASP A 1 314 ? -15.432 -0.933 0.228 1.00 86.06 314 ASP A C 1
ATOM 2490 O O . ASP A 1 314 ? -14.863 0.113 -0.099 1.00 86.06 314 ASP A O 1
ATOM 2494 N N . LEU A 1 315 ? -14.781 -1.998 0.700 1.00 89.12 315 LEU A N 1
ATOM 2495 C CA . LEU A 1 315 ? -13.327 -2.123 0.820 1.00 89.12 315 LEU A CA 1
ATOM 2496 C C . LEU A 1 315 ? -12.723 -3.000 -0.286 1.00 89.12 315 LEU A C 1
ATOM 2498 O O . LEU A 1 315 ? -11.580 -3.438 -0.164 1.00 89.12 315 LEU A O 1
ATOM 2502 N N . THR A 1 316 ? -13.476 -3.309 -1.343 1.00 87.94 316 THR A N 1
ATOM 2503 C CA . THR A 1 316 ? -13.048 -4.265 -2.366 1.00 87.94 316 THR A CA 1
ATOM 2504 C C . THR A 1 316 ? -11.905 -3.696 -3.208 1.00 87.94 316 THR A C 1
ATOM 2506 O O . THR A 1 316 ? -12.013 -2.618 -3.795 1.00 87.94 316 THR A O 1
ATOM 2509 N N . ILE A 1 317 ? -10.805 -4.448 -3.304 1.00 82.62 317 ILE A N 1
ATOM 2510 C CA . ILE A 1 317 ? -9.630 -4.098 -4.113 1.00 82.62 317 ILE A CA 1
ATOM 2511 C C . ILE A 1 317 ? -9.350 -5.250 -5.082 1.00 82.62 317 ILE A C 1
ATOM 2513 O O . ILE A 1 317 ? -9.263 -6.403 -4.649 1.00 82.62 317 ILE A O 1
ATOM 2517 N N . PRO A 1 318 ? -9.188 -4.986 -6.391 1.00 76.56 318 PRO A N 1
ATOM 2518 C CA . PRO A 1 318 ? -8.804 -6.021 -7.337 1.00 76.56 318 PRO A CA 1
ATOM 2519 C C . PRO A 1 318 ? -7.448 -6.658 -6.968 1.00 76.56 318 PRO A C 1
ATOM 2521 O O . PRO A 1 318 ? -6.508 -5.928 -6.646 1.00 76.56 318 PRO A O 1
ATOM 2524 N N . PRO A 1 319 ? -7.271 -7.988 -7.106 1.00 73.31 319 PRO A N 1
ATOM 2525 C CA . PRO A 1 319 ? -6.036 -8.672 -6.698 1.00 73.31 319 PRO A CA 1
ATOM 2526 C C . PRO A 1 319 ? -4.746 -8.156 -7.356 1.00 73.31 319 PRO A C 1
ATOM 2528 O O . PRO A 1 319 ? -3.664 -8.315 -6.810 1.00 73.31 319 PRO A O 1
ATOM 2531 N N . HIS A 1 320 ? -4.839 -7.536 -8.536 1.00 68.56 320 HIS A N 1
ATOM 2532 C CA . HIS A 1 320 ? -3.685 -6.956 -9.232 1.00 68.56 320 HIS A CA 1
ATOM 2533 C C . HIS A 1 320 ? -3.251 -5.587 -8.675 1.00 68.56 320 HIS A C 1
ATOM 2535 O O . HIS A 1 320 ? -2.155 -5.130 -8.998 1.00 68.56 320 HIS A O 1
ATOM 2541 N N . PHE A 1 321 ? -4.090 -4.946 -7.854 1.00 69.25 321 PHE A N 1
ATOM 2542 C CA . PHE A 1 321 ? -3.773 -3.731 -7.097 1.00 69.25 321 PHE A CA 1
ATOM 2543 C C . PHE A 1 321 ? -3.429 -4.026 -5.633 1.00 69.25 321 PHE A C 1
ATOM 2545 O O . PHE A 1 321 ? -2.662 -3.273 -5.035 1.00 69.25 321 PHE A O 1
ATOM 2552 N N . ASP A 1 322 ? -3.958 -5.112 -5.061 1.00 73.94 322 ASP A N 1
ATOM 2553 C CA . ASP A 1 322 ? -3.628 -5.544 -3.701 1.00 73.94 322 ASP A CA 1
ATOM 2554 C C . ASP A 1 322 ? -2.286 -6.292 -3.668 1.00 73.94 322 ASP A C 1
ATOM 2556 O O . ASP A 1 322 ? -2.222 -7.522 -3.634 1.00 73.94 322 ASP A O 1
ATOM 2560 N N . LEU A 1 323 ? -1.186 -5.536 -3.703 1.00 69.44 323 LEU A N 1
ATOM 2561 C CA . LEU A 1 323 ? 0.137 -6.090 -3.429 1.00 69.44 323 LEU A CA 1
ATOM 2562 C C . LEU A 1 323 ? 0.186 -6.574 -1.974 1.00 69.44 323 LEU A C 1
ATOM 2564 O O . LEU A 1 323 ? 0.059 -5.784 -1.038 1.00 69.44 323 LEU A O 1
ATOM 2568 N N . GLN A 1 324 ? 0.384 -7.877 -1.796 1.00 72.56 324 GLN A N 1
ATOM 2569 C CA . GLN A 1 324 ? 0.593 -8.496 -0.489 1.00 72.56 324 GLN A CA 1
ATOM 2570 C C . GLN A 1 324 ? 2.070 -8.816 -0.305 1.00 72.56 324 GLN A C 1
ATOM 2572 O O . GLN A 1 324 ? 2.730 -9.245 -1.242 1.00 72.56 324 GLN A O 1
ATOM 2577 N N . GLY A 1 325 ? 2.594 -8.656 0.901 1.00 73.25 325 GLY A N 1
ATOM 2578 C CA . GLY A 1 325 ? 3.998 -8.918 1.197 1.00 73.25 325 GLY A CA 1
ATOM 2579 C C . GLY A 1 325 ? 4.837 -7.656 1.338 1.00 73.25 325 GLY A C 1
ATOM 2580 O O . GLY A 1 325 ? 4.419 -6.556 0.993 1.00 73.25 325 GLY A O 1
ATOM 2581 N N . ALA A 1 326 ? 6.022 -7.818 1.921 1.00 80.44 326 ALA A N 1
ATOM 2582 C CA . ALA A 1 326 ? 6.886 -6.706 2.288 1.00 80.44 326 ALA A CA 1
ATOM 2583 C C . ALA A 1 326 ? 8.144 -6.680 1.421 1.00 80.44 326 ALA A C 1
ATOM 2585 O O . ALA A 1 326 ? 8.795 -7.707 1.196 1.00 80.44 326 ALA A O 1
ATOM 2586 N N . LYS A 1 327 ? 8.518 -5.487 0.972 1.00 81.88 327 LYS A N 1
ATOM 2587 C CA . LYS A 1 327 ? 9.743 -5.225 0.225 1.00 81.88 327 LYS A CA 1
ATOM 2588 C C . LYS A 1 327 ? 10.958 -5.515 1.105 1.00 81.88 327 LYS A C 1
ATOM 2590 O O . LYS A 1 327 ? 11.088 -5.008 2.215 1.00 81.88 327 LYS A O 1
ATOM 2595 N N . LEU A 1 328 ? 11.880 -6.336 0.603 1.00 79.25 328 LEU A N 1
ATOM 2596 C CA . LEU A 1 328 ? 13.016 -6.828 1.395 1.00 79.25 328 LEU A CA 1
ATOM 2597 C C . LEU A 1 328 ? 13.917 -5.710 1.918 1.00 79.25 328 LEU A C 1
ATOM 2599 O O . LEU A 1 328 ? 14.369 -5.759 3.056 1.00 79.25 328 LEU A O 1
ATOM 2603 N N . VAL A 1 329 ? 14.179 -4.714 1.074 1.00 82.44 329 VAL A N 1
ATOM 2604 C CA . VAL A 1 329 ? 15.112 -3.618 1.369 1.00 82.44 329 VAL A CA 1
ATOM 2605 C C . VAL A 1 329 ? 14.611 -2.733 2.512 1.00 82.44 329 VAL A C 1
ATOM 2607 O O . VAL A 1 329 ? 15.411 -2.203 3.277 1.00 82.44 329 VAL A O 1
ATOM 2610 N N . THR A 1 330 ? 13.294 -2.576 2.650 1.00 80.94 330 THR A N 1
ATOM 2611 C CA . THR A 1 330 ? 12.670 -1.724 3.675 1.00 80.94 330 THR A CA 1
ATOM 2612 C C . THR A 1 330 ? 12.340 -2.494 4.955 1.00 80.94 330 THR A C 1
ATOM 2614 O O . THR A 1 330 ? 12.029 -1.894 5.987 1.00 80.94 330 THR A O 1
ATOM 2617 N N . LEU A 1 331 ? 12.408 -3.827 4.918 1.00 81.19 331 LEU A N 1
ATOM 2618 C CA . LEU A 1 331 ? 11.979 -4.679 6.012 1.00 81.19 331 LEU A CA 1
ATOM 2619 C C . LEU A 1 331 ? 13.043 -4.763 7.114 1.00 81.19 331 LEU A C 1
ATOM 2621 O O . LEU A 1 331 ? 14.029 -5.490 7.014 1.00 81.19 331 LEU A O 1
ATOM 2625 N N . SER A 1 332 ? 12.805 -4.068 8.227 1.00 84.69 332 SER A N 1
ATOM 2626 C CA . SER A 1 332 ? 13.602 -4.270 9.442 1.00 84.69 332 SER A CA 1
ATOM 2627 C C . SER A 1 332 ? 13.281 -5.618 10.105 1.00 84.69 332 SER A C 1
ATOM 2629 O O . SER A 1 332 ? 12.157 -6.119 10.005 1.00 84.69 332 SER A O 1
ATOM 2631 N N . GLN A 1 333 ? 14.224 -6.173 10.877 1.00 81.44 333 GLN A N 1
ATOM 2632 C CA . GLN A 1 333 ? 13.980 -7.379 11.683 1.00 81.44 333 GLN A CA 1
ATOM 2633 C C . GLN A 1 333 ? 12.778 -7.207 12.627 1.00 81.44 333 GLN A C 1
ATOM 2635 O O . GLN A 1 333 ? 11.980 -8.130 12.786 1.00 81.44 333 GLN A O 1
ATOM 2640 N N . ALA A 1 334 ? 12.622 -6.027 13.237 1.00 80.94 334 ALA A N 1
ATOM 2641 C CA . ALA A 1 334 ? 11.511 -5.737 14.140 1.00 80.94 334 ALA A CA 1
ATOM 2642 C C . ALA A 1 334 ? 10.159 -5.756 13.407 1.00 80.94 334 ALA A C 1
ATOM 2644 O O . ALA A 1 334 ? 9.189 -6.330 13.911 1.00 80.94 334 ALA A O 1
ATOM 2645 N N . THR A 1 335 ? 10.104 -5.177 12.204 1.00 82.50 335 THR A N 1
ATOM 2646 C CA . THR A 1 335 ? 8.910 -5.178 11.348 1.00 82.50 335 THR A CA 1
ATOM 2647 C C . THR A 1 335 ? 8.584 -6.597 10.879 1.00 82.50 335 THR A C 1
ATOM 2649 O O . THR A 1 335 ? 7.447 -7.037 11.044 1.00 82.50 335 THR A O 1
ATOM 2652 N N . ALA A 1 336 ? 9.582 -7.352 10.402 1.00 80.88 336 ALA A N 1
ATOM 2653 C CA . ALA A 1 336 ? 9.425 -8.746 9.981 1.00 80.88 336 ALA A CA 1
ATOM 2654 C C . ALA A 1 336 ? 8.892 -9.633 11.114 1.00 80.88 336 ALA A C 1
ATOM 2656 O O . ALA A 1 336 ? 7.895 -10.337 10.950 1.00 80.88 336 ALA A O 1
ATOM 2657 N N . TYR A 1 337 ? 9.519 -9.562 12.294 1.00 80.88 337 TYR A N 1
ATOM 2658 C CA . TYR A 1 337 ? 9.106 -10.331 13.467 1.00 80.88 337 TYR A CA 1
ATOM 2659 C C . TYR A 1 337 ? 7.656 -10.040 13.849 1.00 80.88 337 TYR A C 1
ATOM 2661 O O . TYR A 1 337 ? 6.893 -10.947 14.185 1.00 80.88 337 TYR A O 1
ATOM 2669 N N . ARG A 1 338 ? 7.250 -8.772 13.773 1.00 80.50 338 ARG A N 1
ATOM 2670 C CA . ARG A 1 338 ? 5.883 -8.387 14.099 1.00 80.50 338 ARG A CA 1
ATOM 2671 C C . ARG A 1 338 ? 4.881 -8.830 13.035 1.00 80.50 338 ARG A C 1
ATOM 2673 O O . ARG A 1 338 ? 3.822 -9.317 13.411 1.00 80.50 338 ARG A O 1
ATOM 2680 N N . GLY A 1 339 ? 5.230 -8.762 11.749 1.00 81.06 339 GLY A N 1
ATOM 2681 C CA . GLY A 1 339 ? 4.433 -9.357 10.671 1.00 81.06 339 GLY A CA 1
ATOM 2682 C C . GLY A 1 339 ? 4.179 -10.849 10.912 1.00 81.06 339 GLY A C 1
ATOM 2683 O O . GLY A 1 339 ? 3.030 -11.288 10.923 1.00 81.06 339 GLY A O 1
ATOM 2684 N N . ILE A 1 340 ? 5.232 -11.605 11.246 1.00 79.75 340 ILE A N 1
ATOM 2685 C CA . ILE A 1 340 ? 5.135 -13.030 11.610 1.00 79.75 340 ILE A CA 1
ATOM 2686 C C . ILE A 1 340 ? 4.232 -13.232 12.831 1.00 79.75 340 ILE A C 1
ATOM 2688 O O . ILE A 1 340 ? 3.404 -14.142 12.848 1.00 79.75 340 ILE A O 1
ATOM 2692 N N . ARG A 1 341 ? 4.374 -12.393 13.863 1.00 78.31 341 ARG A N 1
ATOM 2693 C CA . ARG A 1 341 ? 3.539 -12.474 15.064 1.00 78.31 341 ARG A CA 1
ATOM 2694 C C . ARG A 1 341 ? 2.064 -12.237 14.742 1.00 78.31 341 ARG A C 1
ATOM 2696 O O . ARG A 1 341 ? 1.244 -13.021 15.202 1.00 78.31 341 ARG A O 1
ATOM 2703 N N . ASN A 1 342 ? 1.744 -11.220 13.943 1.00 77.69 342 ASN A N 1
ATOM 2704 C CA . ASN A 1 342 ? 0.372 -10.896 13.547 1.00 77.69 342 ASN A CA 1
ATOM 2705 C C . ASN A 1 342 ? -0.270 -12.040 12.745 1.00 77.69 342 ASN A C 1
ATOM 2707 O O . ASN A 1 342 ? -1.447 -12.331 12.935 1.00 77.69 342 ASN A O 1
ATOM 2711 N N . LEU A 1 343 ? 0.496 -12.705 11.870 1.00 74.19 343 LEU A N 1
ATOM 2712 C CA . LEU A 1 343 ? 0.029 -13.888 11.137 1.00 74.19 343 LEU A CA 1
ATOM 2713 C C . LEU A 1 343 ? -0.271 -15.046 12.088 1.00 74.19 343 LEU A C 1
ATOM 2715 O O . LEU A 1 343 ? -1.381 -15.567 12.090 1.00 74.19 343 LEU A O 1
ATOM 2719 N N . LYS A 1 344 ? 0.684 -15.386 12.962 1.00 73.25 344 LYS A N 1
ATOM 2720 C CA . LYS A 1 344 ? 0.502 -16.460 13.946 1.00 73.25 344 LYS A CA 1
ATOM 2721 C C . LYS A 1 344 ? -0.653 -16.173 14.898 1.00 73.25 344 LYS A C 1
ATOM 2723 O O . LYS A 1 344 ? -1.397 -17.081 15.235 1.00 73.25 344 LYS A O 1
ATOM 2728 N N . GLU A 1 345 ? -0.836 -14.925 15.321 1.00 74.69 345 GLU A N 1
ATOM 2729 C CA . GLU A 1 345 ? -1.927 -14.529 16.216 1.00 74.69 345 GLU A CA 1
ATOM 2730 C C . GLU A 1 345 ? -3.311 -14.824 15.628 1.00 74.69 345 GLU A C 1
ATOM 2732 O O . GLU A 1 345 ? -4.199 -15.230 16.373 1.00 74.69 345 GLU A O 1
ATOM 2737 N N . LYS A 1 346 ? -3.482 -14.728 14.301 1.00 69.81 346 LYS A N 1
ATOM 2738 C CA . LYS A 1 346 ? -4.732 -15.119 13.626 1.00 69.81 346 LYS A CA 1
ATOM 2739 C C . LYS A 1 346 ? -5.013 -16.623 13.706 1.00 69.81 346 LYS A C 1
ATOM 2741 O O . LYS A 1 346 ? -6.174 -17.021 13.708 1.00 69.81 346 LYS A O 1
ATOM 2746 N N . GLU A 1 347 ? -3.973 -17.450 13.774 1.00 72.69 347 GLU A N 1
ATOM 2747 C CA . GLU A 1 347 ? -4.080 -18.912 13.878 1.00 72.69 347 GLU A CA 1
ATOM 2748 C C . GLU A 1 347 ? -4.242 -19.390 15.332 1.00 72.69 347 GLU A C 1
ATOM 2750 O O . GLU A 1 347 ? -4.688 -20.513 15.590 1.00 72.69 347 GLU A O 1
ATOM 2755 N N . LEU A 1 348 ? -3.884 -18.549 16.309 1.00 72.50 348 LEU A N 1
ATOM 2756 C CA . LEU A 1 348 ? -3.933 -18.903 17.722 1.00 72.50 348 LEU A CA 1
ATOM 2757 C C . LEU A 1 348 ? -5.375 -18.905 18.243 1.00 72.50 348 LEU A C 1
ATOM 2759 O O . LEU A 1 348 ? -6.040 -17.877 18.355 1.00 72.50 348 LEU A O 1
ATOM 2763 N N . LYS A 1 349 ? -5.841 -20.079 18.675 1.00 75.56 349 LYS A N 1
ATOM 2764 C CA . LYS A 1 349 ? -7.097 -20.201 19.422 1.00 75.56 349 LYS A CA 1
ATOM 2765 C C . LYS A 1 349 ? -6.927 -19.617 20.823 1.00 75.56 349 LYS A C 1
ATOM 2767 O O . LYS A 1 349 ? -5.978 -19.950 21.539 1.00 75.56 349 LYS A O 1
ATOM 2772 N N . GLN A 1 350 ? -7.876 -18.782 21.244 1.00 72.88 350 GLN A N 1
ATOM 2773 C CA . GLN A 1 350 ? -7.897 -18.267 22.609 1.00 72.88 350 GLN A CA 1
ATOM 2774 C C . GLN A 1 350 ? -8.029 -19.434 23.598 1.00 72.88 350 GLN A C 1
ATOM 2776 O O . GLN A 1 350 ? -8.935 -20.259 23.486 1.00 72.88 350 GLN A O 1
ATOM 2781 N N . ARG A 1 351 ? -7.122 -19.509 24.579 1.00 82.25 351 ARG A N 1
ATOM 2782 C CA . ARG A 1 351 ? -7.152 -20.555 25.609 1.00 82.25 351 ARG A CA 1
ATOM 2783 C C . ARG A 1 351 ? -8.407 -20.406 26.466 1.00 82.25 351 ARG A C 1
ATOM 2785 O O . ARG A 1 351 ? -8.627 -19.341 27.044 1.00 82.25 351 ARG A O 1
ATOM 2792 N N . THR A 1 352 ? -9.177 -21.483 26.608 1.00 83.94 352 THR A N 1
ATOM 2793 C CA . THR A 1 352 ? -10.446 -21.492 27.354 1.00 83.94 352 THR A CA 1
ATOM 2794 C C . THR A 1 352 ? -10.265 -21.006 28.788 1.00 83.94 352 THR A C 1
ATOM 2796 O O . THR A 1 352 ? -10.960 -20.089 29.204 1.00 83.94 352 THR A O 1
ATOM 2799 N N . GLY A 1 353 ? -9.253 -21.515 29.502 1.00 85.06 353 GLY A N 1
ATOM 2800 C CA . GLY A 1 353 ? -8.968 -21.092 30.878 1.00 85.06 353 GLY A CA 1
ATOM 2801 C C . GLY A 1 353 ? -8.658 -19.598 31.006 1.00 85.06 353 GLY A C 1
ATOM 2802 O O . GLY A 1 353 ? -9.100 -18.968 31.962 1.00 85.06 353 GLY A O 1
ATOM 2803 N N . THR A 1 354 ? -7.970 -19.014 30.016 1.00 87.75 354 THR A N 1
ATOM 2804 C CA . THR A 1 354 ? -7.692 -17.570 29.985 1.00 87.75 354 THR A CA 1
ATOM 2805 C C . THR A 1 354 ? -8.952 -16.753 29.740 1.00 87.75 354 THR A C 1
ATOM 2807 O O . THR A 1 354 ? -9.145 -15.715 30.364 1.00 87.75 354 THR A O 1
ATOM 2810 N N . LYS A 1 355 ? -9.830 -17.221 28.848 1.00 89.00 355 LYS A N 1
ATOM 2811 C CA . LYS A 1 355 ? -11.119 -16.574 28.600 1.00 89.00 355 LYS A CA 1
ATOM 2812 C C . LYS A 1 355 ? -11.983 -16.571 29.865 1.00 89.00 355 LYS A C 1
ATOM 2814 O O . LYS A 1 355 ? -12.446 -15.510 30.258 1.00 89.00 355 LYS A O 1
ATOM 2819 N N . THR A 1 356 ? -12.112 -17.720 30.530 1.00 89.38 356 THR A N 1
ATOM 2820 C CA . THR A 1 356 ? -12.882 -17.854 31.773 1.00 89.38 356 THR A CA 1
ATOM 2821 C C . THR A 1 356 ? -12.372 -16.914 32.861 1.00 89.38 356 THR A C 1
ATOM 2823 O O . THR A 1 356 ? -13.160 -16.185 33.449 1.00 89.38 356 THR A O 1
ATOM 2826 N N . HIS A 1 357 ? -11.057 -16.872 33.099 1.00 90.38 357 HIS A N 1
ATOM 2827 C CA . HIS A 1 357 ? -10.495 -15.996 34.130 1.00 90.38 357 HIS A CA 1
ATOM 2828 C C . HIS A 1 357 ? -10.661 -14.513 33.792 1.00 90.38 357 HIS A C 1
ATOM 2830 O O . HIS A 1 357 ? -10.972 -13.734 34.685 1.00 90.38 357 HIS A O 1
ATOM 2836 N N . LEU A 1 358 ? -10.530 -14.118 32.520 1.00 90.69 358 LEU A N 1
ATOM 2837 C CA . LEU A 1 358 ? -10.838 -12.747 32.103 1.00 90.69 358 LEU A CA 1
ATOM 2838 C C . LEU A 1 358 ? -12.309 -12.393 32.345 1.00 90.69 358 LEU A C 1
ATOM 2840 O O . LEU A 1 358 ? -12.588 -11.295 32.812 1.00 90.69 358 LEU A O 1
ATOM 2844 N N . ASP A 1 359 ? -13.241 -13.302 32.056 1.00 90.50 359 ASP A N 1
ATOM 2845 C CA . ASP A 1 359 ? -14.668 -13.065 32.286 1.00 90.50 359 ASP A CA 1
ATOM 2846 C C . ASP A 1 359 ? -14.983 -12.954 33.792 1.00 90.50 359 ASP A C 1
ATOM 2848 O O . ASP A 1 359 ? -15.694 -12.031 34.190 1.00 90.50 359 ASP A O 1
ATOM 2852 N N . ILE A 1 360 ? -14.371 -13.797 34.638 1.00 90.06 360 ILE A N 1
ATOM 2853 C CA . ILE A 1 360 ? -14.451 -13.689 36.108 1.00 90.06 360 ILE A CA 1
ATOM 2854 C C . ILE A 1 360 ? -13.906 -12.336 36.580 1.00 90.06 360 ILE A C 1
ATOM 2856 O O . ILE A 1 360 ? -14.584 -11.613 37.307 1.00 90.06 360 ILE A O 1
ATOM 2860 N N . THR A 1 361 ? -12.701 -11.955 36.142 1.00 90.88 361 THR A N 1
ATOM 2861 C CA . THR A 1 361 ? -12.083 -10.673 36.517 1.00 90.88 361 THR A CA 1
ATOM 2862 C C . THR A 1 361 ? -12.935 -9.486 36.081 1.00 90.88 361 THR A C 1
ATOM 2864 O O . THR A 1 361 ? -13.079 -8.529 36.833 1.00 90.88 361 THR A O 1
ATOM 2867 N N . ARG A 1 362 ? -13.543 -9.539 34.892 1.00 91.62 362 ARG A N 1
ATOM 2868 C CA . ARG A 1 362 ? -14.449 -8.487 34.411 1.00 91.62 362 ARG A CA 1
ATOM 2869 C C . ARG A 1 362 ? -15.723 -8.385 35.236 1.00 91.62 362 ARG A C 1
ATOM 2871 O O . ARG A 1 362 ? -16.184 -7.270 35.458 1.00 91.62 362 ARG A O 1
ATOM 2878 N N . GLY A 1 363 ? -16.283 -9.518 35.663 1.00 91.12 363 GLY A N 1
ATOM 2879 C CA . GLY A 1 363 ? -17.416 -9.552 36.588 1.00 91.12 363 GLY A CA 1
ATOM 2880 C C . GLY A 1 363 ? -17.069 -8.865 37.907 1.00 91.12 363 GLY A C 1
ATOM 2881 O O . GLY A 1 363 ? -17.722 -7.894 38.277 1.00 91.12 363 GLY A O 1
ATOM 2882 N N . ALA A 1 364 ? -15.963 -9.279 38.530 1.00 90.81 364 ALA A N 1
ATOM 2883 C CA . ALA A 1 364 ? -15.493 -8.708 39.791 1.00 90.81 364 ALA A CA 1
ATOM 2884 C C . ALA A 1 364 ? -15.173 -7.204 39.686 1.00 90.81 364 ALA A C 1
ATOM 2886 O O . ALA A 1 364 ? -15.541 -6.425 40.560 1.00 90.81 364 ALA A O 1
ATOM 2887 N N . LEU A 1 365 ? -14.523 -6.763 38.601 1.00 89.94 365 LEU A N 1
ATOM 2888 C CA . LEU A 1 365 ? -14.248 -5.339 38.380 1.00 89.94 365 LEU A CA 1
ATOM 2889 C C . LEU A 1 365 ? -15.535 -4.530 38.246 1.00 89.94 365 LEU A C 1
ATOM 2891 O O . LEU A 1 365 ? -15.635 -3.469 38.848 1.00 89.94 365 LEU A O 1
ATOM 2895 N N . LYS A 1 366 ? -16.529 -5.042 37.515 1.00 90.88 366 LYS A N 1
ATOM 2896 C CA . LYS A 1 366 ? -17.823 -4.371 37.382 1.00 90.88 366 LYS A CA 1
ATOM 2897 C C . LYS A 1 366 ? -18.555 -4.253 38.716 1.00 90.88 366 LYS A C 1
ATOM 2899 O O . LYS A 1 366 ? -19.186 -3.230 38.951 1.00 90.88 366 LYS A O 1
ATOM 2904 N N . GLU A 1 367 ? -18.482 -5.265 39.573 1.00 92.06 367 GLU A N 1
ATOM 2905 C CA . GLU A 1 367 ? -19.059 -5.196 40.921 1.00 92.06 367 GLU A CA 1
ATOM 2906 C C . GLU A 1 367 ? -18.372 -4.128 41.782 1.00 92.06 367 GLU A C 1
ATOM 2908 O O . GLU A 1 367 ? -19.045 -3.401 42.506 1.00 92.06 367 GLU A O 1
ATOM 2913 N N . LEU A 1 368 ? -17.048 -3.989 41.664 1.00 91.81 368 LEU A N 1
ATOM 2914 C CA . LEU A 1 368 ? -16.263 -3.031 42.445 1.00 91.81 368 LEU A CA 1
ATOM 2915 C C . LEU A 1 368 ? -16.372 -1.586 41.943 1.00 91.81 368 LEU A C 1
ATOM 2917 O O . LEU A 1 368 ? -16.444 -0.660 42.746 1.00 91.81 368 LEU A O 1
ATOM 2921 N N . THR A 1 369 ? -16.329 -1.371 40.627 1.00 88.69 369 THR A N 1
ATOM 2922 C CA . THR A 1 369 ? -16.240 -0.029 40.025 1.00 88.69 369 THR A CA 1
ATOM 2923 C C . THR A 1 369 ? -17.552 0.444 39.406 1.00 88.69 369 THR A C 1
ATOM 2925 O O . THR A 1 369 ? -17.671 1.610 39.038 1.00 88.69 369 THR A O 1
ATOM 2928 N N . GLY A 1 370 ? -18.529 -0.451 39.236 1.00 83.56 370 GLY A N 1
ATOM 2929 C CA . GLY A 1 370 ? -19.751 -0.200 38.468 1.00 83.56 370 GLY A CA 1
ATOM 2930 C C . GLY A 1 370 ? -19.542 -0.172 36.948 1.00 83.56 370 GLY A C 1
ATOM 2931 O O . GLY A 1 370 ? -20.518 -0.084 36.201 1.00 83.56 370 GLY A O 1
ATOM 2932 N N . VAL A 1 371 ? -18.298 -0.270 36.460 1.00 81.25 371 VAL A N 1
ATOM 2933 C CA . VAL A 1 371 ? -17.947 -0.126 35.040 1.00 81.25 371 VAL A CA 1
ATOM 2934 C C . VAL A 1 371 ? -17.551 -1.474 34.442 1.00 81.25 371 VAL A C 1
ATOM 2936 O O . VAL A 1 371 ? -16.734 -2.217 34.980 1.00 81.25 371 VAL A O 1
ATOM 2939 N N . GLN A 1 372 ? -18.130 -1.802 33.285 1.00 82.00 372 GLN A N 1
ATOM 2940 C CA . GLN A 1 372 ? -17.767 -3.007 32.543 1.00 82.00 372 GLN A CA 1
ATOM 2941 C C . GLN A 1 372 ? -16.477 -2.775 31.747 1.00 82.00 372 GLN A C 1
ATOM 2943 O O . GLN A 1 372 ? -16.509 -2.247 30.639 1.00 82.00 372 GLN A O 1
ATOM 2948 N N . GLU A 1 373 ? -15.358 -3.256 32.277 1.00 80.50 373 GLU A N 1
ATOM 2949 C CA . GLU A 1 373 ? -14.060 -3.138 31.610 1.00 80.50 373 GLU A CA 1
ATOM 2950 C C . GLU A 1 373 ? -13.918 -4.032 30.365 1.00 80.50 373 GLU A C 1
ATOM 2952 O O . GLU A 1 373 ? -14.621 -5.041 30.195 1.00 80.50 373 GLU A O 1
ATOM 2957 N N . MET A 1 374 ? -12.971 -3.674 29.492 1.00 80.19 374 MET A N 1
ATOM 2958 C CA . MET A 1 374 ? -12.566 -4.457 28.315 1.00 80.19 374 MET A CA 1
ATOM 2959 C C . MET A 1 374 ? -11.401 -5.410 28.637 1.00 80.19 374 MET A C 1
ATOM 2961 O O . MET A 1 374 ? -10.582 -5.138 29.514 1.00 80.19 374 MET A O 1
ATOM 2965 N N . ASN A 1 375 ? -11.280 -6.521 27.896 1.00 82.12 375 ASN A N 1
ATOM 2966 C CA . ASN A 1 375 ? -10.172 -7.475 28.075 1.00 82.12 375 ASN A CA 1
ATOM 2967 C C . ASN A 1 375 ? -8.809 -6.792 27.870 1.00 82.12 375 ASN A C 1
ATOM 2969 O O . ASN A 1 375 ? -7.844 -7.065 28.579 1.00 82.12 375 ASN A O 1
ATOM 2973 N N . GLU A 1 376 ? -8.738 -5.914 26.876 1.00 79.88 376 GLU A N 1
ATOM 2974 C CA . GLU A 1 376 ? -7.551 -5.171 26.475 1.00 79.88 376 GLU A CA 1
ATOM 2975 C C . GLU A 1 376 ? -7.115 -4.205 27.581 1.00 79.88 376 GLU A C 1
ATOM 2977 O O . GLU A 1 376 ? -5.928 -4.131 27.893 1.00 79.88 376 GLU A O 1
ATOM 2982 N N . ALA A 1 377 ? -8.074 -3.535 28.230 1.00 78.88 377 ALA A N 1
ATOM 2983 C CA . ALA A 1 377 ? -7.819 -2.641 29.356 1.00 78.88 377 ALA A CA 1
ATOM 2984 C C . ALA A 1 377 ? -7.194 -3.395 30.539 1.00 78.88 377 ALA A C 1
ATOM 2986 O O . ALA A 1 377 ? -6.194 -2.940 31.091 1.00 78.88 377 ALA A O 1
ATOM 2987 N N . ILE A 1 378 ? -7.698 -4.595 30.856 1.00 86.25 378 ILE A N 1
ATOM 2988 C CA . ILE A 1 378 ? -7.127 -5.463 31.900 1.00 86.25 378 ILE A CA 1
ATOM 2989 C C . ILE A 1 378 ? -5.674 -5.829 31.564 1.00 86.25 378 ILE A C 1
ATOM 2991 O O . ILE A 1 378 ? -4.781 -5.669 32.398 1.00 86.25 378 ILE A O 1
ATOM 2995 N N . TRP A 1 379 ? -5.401 -6.273 30.332 1.00 86.88 379 TRP A N 1
ATOM 2996 C CA . TRP A 1 379 ? -4.040 -6.632 29.916 1.00 86.88 379 TRP A CA 1
ATOM 2997 C C . TRP A 1 379 ? -3.071 -5.447 29.921 1.00 86.88 379 TRP A C 1
ATOM 2999 O O . TRP A 1 379 ? -1.909 -5.613 30.301 1.00 86.88 379 TRP A O 1
ATOM 3009 N N . CYS A 1 380 ? -3.529 -4.265 29.511 1.00 82.94 380 CYS A N 1
ATOM 3010 C CA . CYS A 1 380 ? -2.742 -3.036 29.566 1.00 82.94 380 CYS A CA 1
ATOM 3011 C C . CYS A 1 380 ? -2.484 -2.596 31.011 1.00 82.94 380 CYS A C 1
ATOM 3013 O O . CYS A 1 380 ? -1.345 -2.274 31.345 1.00 82.94 380 CYS A O 1
ATOM 3015 N N . GLY A 1 381 ? -3.493 -2.663 31.883 1.00 85.31 381 GLY A N 1
ATOM 3016 C CA . GLY A 1 381 ? -3.379 -2.305 33.298 1.00 85.31 381 GLY A CA 1
ATOM 3017 C C . GLY A 1 381 ? -2.330 -3.135 34.037 1.00 85.31 381 GLY A C 1
ATOM 3018 O O . GLY A 1 381 ? -1.524 -2.591 34.786 1.00 85.31 381 GLY A O 1
ATOM 3019 N N . ILE A 1 382 ? -2.234 -4.436 33.739 1.00 89.12 382 ILE A N 1
ATOM 3020 C CA . ILE A 1 382 ? -1.208 -5.326 34.320 1.00 89.12 382 ILE A CA 1
ATOM 3021 C C . ILE A 1 382 ? 0.209 -4.904 33.932 1.00 89.12 382 ILE A C 1
ATOM 3023 O O . ILE A 1 382 ? 1.164 -5.231 34.629 1.00 89.12 382 ILE A O 1
ATOM 3027 N N . ARG A 1 383 ? 0.381 -4.188 32.818 1.00 83.94 383 ARG A N 1
ATOM 3028 C CA . ARG A 1 383 ? 1.693 -3.703 32.378 1.00 83.94 383 ARG A CA 1
ATOM 3029 C C . ARG A 1 383 ? 2.072 -2.354 32.985 1.00 83.94 383 ARG A C 1
ATOM 3031 O O . ARG A 1 383 ? 3.208 -1.942 32.753 1.00 83.94 383 ARG A O 1
ATOM 3038 N N . ASN A 1 384 ? 1.189 -1.710 33.755 1.00 88.19 384 ASN A N 1
ATOM 3039 C CA . ASN A 1 384 ? 1.450 -0.406 34.360 1.00 88.19 384 ASN A CA 1
ATOM 3040 C C . ASN A 1 384 ? 2.721 -0.442 35.228 1.00 88.19 384 ASN A C 1
ATOM 3042 O O . ASN A 1 384 ? 2.975 -1.404 35.956 1.00 88.19 384 ASN A O 1
ATOM 3046 N N . ASN A 1 385 ? 3.525 0.617 35.122 1.00 88.25 385 ASN A N 1
ATOM 3047 C CA . ASN A 1 385 ? 4.784 0.771 35.825 1.00 88.25 385 ASN A CA 1
ATOM 3048 C C . ASN A 1 385 ? 4.649 0.818 37.351 1.00 88.25 385 ASN A C 1
ATOM 3050 O O . ASN A 1 385 ? 5.590 0.414 38.032 1.00 88.25 385 ASN A O 1
ATOM 3054 N N . ASP A 1 386 ? 3.470 1.176 37.856 1.00 93.19 386 ASP A N 1
ATOM 3055 C CA . ASP A 1 386 ? 3.161 1.221 39.289 1.00 93.19 386 ASP A CA 1
ATOM 3056 C C . ASP A 1 386 ? 3.131 -0.170 39.953 1.00 93.19 386 ASP A C 1
ATOM 3058 O O . ASP A 1 386 ? 3.284 -0.297 41.166 1.00 93.19 386 ASP A O 1
ATOM 3062 N N . LEU A 1 387 ? 2.962 -1.245 39.173 1.00 91.12 387 LEU A N 1
ATOM 3063 C CA . LEU A 1 387 ? 2.993 -2.617 39.681 1.00 91.12 387 LEU A CA 1
ATOM 3064 C C . LEU A 1 387 ? 4.426 -3.158 39.677 1.00 91.12 387 LEU A C 1
ATOM 3066 O O . LEU A 1 387 ? 5.126 -3.058 38.669 1.00 91.12 387 LEU A O 1
ATOM 3070 N N . SER A 1 388 ? 4.868 -3.820 40.746 1.00 95.06 388 SER A N 1
ATOM 3071 C CA . SER A 1 388 ? 6.174 -4.497 40.734 1.00 95.06 388 SER A CA 1
ATOM 3072 C C . SER A 1 388 ? 6.191 -5.653 39.724 1.00 95.06 388 SER A C 1
ATOM 3074 O O . SER A 1 388 ? 5.161 -6.280 39.465 1.00 95.06 388 SER A O 1
ATOM 3076 N N . LEU A 1 389 ? 7.360 -5.978 39.160 1.00 92.69 389 LEU A N 1
ATOM 3077 C CA . LEU A 1 389 ? 7.491 -7.044 38.155 1.00 92.69 389 LEU A CA 1
ATOM 3078 C C . LEU A 1 389 ? 6.898 -8.382 38.636 1.00 92.69 389 LEU A C 1
ATOM 3080 O O . LEU A 1 389 ? 6.219 -9.063 37.868 1.00 92.69 389 LEU A O 1
ATOM 3084 N N . ASN A 1 390 ? 7.100 -8.724 39.912 1.00 94.94 390 ASN A N 1
ATOM 3085 C CA . ASN A 1 390 ? 6.576 -9.951 40.517 1.00 94.94 390 ASN A CA 1
ATOM 3086 C C . ASN A 1 390 ? 5.044 -9.964 40.544 1.00 94.94 390 ASN A C 1
ATOM 3088 O O . ASN A 1 390 ? 4.433 -10.975 40.201 1.00 94.94 390 ASN A O 1
ATOM 3092 N N . VAL A 1 391 ? 4.420 -8.831 40.8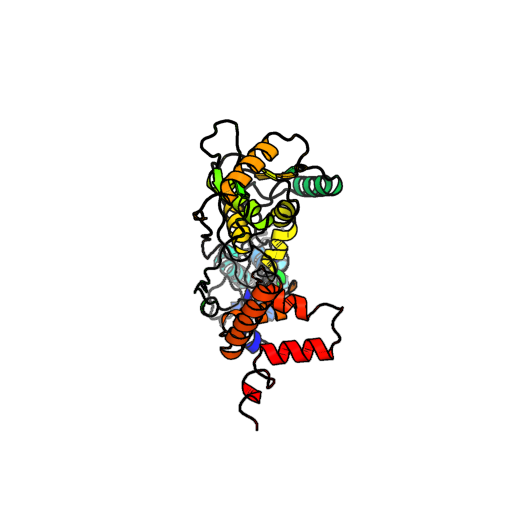75 1.00 93.62 391 VAL A N 1
ATOM 3093 C CA . VAL A 1 391 ? 2.958 -8.685 40.856 1.00 93.62 391 VAL A CA 1
ATOM 3094 C C . VAL A 1 391 ? 2.429 -8.799 39.427 1.00 93.62 391 VAL A C 1
ATOM 3096 O O . VAL A 1 391 ? 1.496 -9.564 39.186 1.00 93.62 391 VAL A O 1
ATOM 3099 N N . ARG A 1 392 ? 3.066 -8.136 38.449 1.00 93.56 392 ARG A N 1
ATOM 3100 C CA . ARG A 1 392 ? 2.668 -8.250 37.031 1.00 93.56 392 ARG A CA 1
ATOM 3101 C C . ARG A 1 392 ? 2.720 -9.699 36.549 1.00 93.56 392 ARG A C 1
ATOM 3103 O O . ARG A 1 392 ? 1.790 -10.171 35.897 1.00 93.56 392 ARG A O 1
ATOM 3110 N N . GLN A 1 393 ? 3.792 -10.419 36.887 1.00 92.75 393 GLN A N 1
ATOM 3111 C CA . GLN A 1 393 ? 3.951 -11.829 36.529 1.00 92.75 393 GLN A CA 1
ATOM 3112 C C . GLN A 1 393 ? 2.911 -12.722 37.204 1.00 92.75 393 GLN A C 1
ATOM 3114 O O . GLN A 1 393 ? 2.374 -13.614 36.548 1.00 92.75 393 GLN A O 1
ATOM 3119 N N . PHE A 1 394 ? 2.620 -12.492 38.486 1.00 94.31 394 PHE A N 1
ATOM 3120 C CA . PHE A 1 394 ? 1.597 -13.240 39.208 1.00 94.31 394 PHE A CA 1
ATOM 3121 C C . PHE A 1 394 ? 0.222 -13.060 38.559 1.00 94.31 394 PHE A C 1
ATOM 3123 O O . PHE A 1 394 ? -0.402 -14.054 38.191 1.00 94.31 394 PHE A O 1
ATOM 3130 N N . ILE A 1 395 ? -0.211 -11.815 38.326 1.00 92.06 395 ILE A N 1
ATOM 3131 C CA . ILE A 1 395 ? -1.522 -11.529 37.723 1.00 92.06 395 ILE A CA 1
ATOM 3132 C C . ILE A 1 395 ? -1.603 -12.109 36.305 1.00 92.06 395 ILE A C 1
ATOM 3134 O O . ILE A 1 395 ? -2.588 -12.758 35.958 1.00 92.06 395 ILE A O 1
ATOM 3138 N N . TYR A 1 396 ? -0.548 -11.954 35.497 1.00 91.69 396 TYR A N 1
ATOM 3139 C CA . TYR A 1 396 ? -0.481 -12.542 34.158 1.00 91.69 396 TYR A CA 1
ATOM 3140 C C . TYR A 1 396 ? -0.664 -14.068 34.190 1.00 91.69 396 TYR A C 1
ATOM 3142 O O . TYR A 1 396 ? -1.463 -14.628 33.436 1.00 91.69 396 TYR A O 1
ATOM 3150 N N . LYS A 1 397 ? 0.048 -14.755 35.090 1.00 92.00 397 LYS A N 1
ATOM 3151 C CA . LYS A 1 397 ? -0.031 -16.212 35.247 1.00 92.00 397 LYS A CA 1
ATOM 3152 C C . LYS A 1 397 ? -1.377 -16.674 35.811 1.00 92.00 397 LYS A C 1
ATOM 3154 O O . LYS A 1 397 ? -1.875 -17.713 35.365 1.00 92.00 397 LYS A O 1
ATOM 3159 N N . ALA A 1 398 ? -1.969 -15.920 36.735 1.00 91.25 398 ALA A N 1
ATOM 3160 C CA . ALA A 1 398 ? -3.298 -16.184 37.275 1.00 91.25 398 ALA A CA 1
ATOM 3161 C C . ALA A 1 398 ? -4.369 -16.064 36.180 1.00 91.25 398 ALA A C 1
ATOM 3163 O O . ALA A 1 398 ? -5.127 -17.005 35.964 1.00 91.25 398 ALA A O 1
ATOM 3164 N N . LEU A 1 399 ? -4.352 -14.984 35.390 1.00 91.12 399 LEU A N 1
ATOM 3165 C CA . LEU A 1 399 ? -5.267 -14.817 34.255 1.00 91.12 399 LEU A CA 1
ATOM 3166 C C . LEU A 1 399 ? -5.096 -15.893 33.188 1.00 91.12 399 LEU A C 1
ATOM 3168 O O . LEU A 1 399 ? -6.062 -16.272 32.536 1.00 91.12 399 LEU A O 1
ATOM 3172 N N . HIS A 1 400 ? -3.888 -16.422 32.998 1.00 89.19 400 HIS A N 1
ATOM 3173 C CA . HIS A 1 400 ? -3.670 -17.543 32.089 1.00 89.19 400 HIS A CA 1
ATOM 3174 C C . HIS A 1 400 ? -4.072 -18.914 32.654 1.00 89.19 400 HIS A C 1
ATOM 3176 O O . HIS A 1 400 ? -3.894 -19.911 31.953 1.00 89.19 400 HIS A O 1
ATOM 3182 N N . ASN A 1 401 ? -4.637 -18.976 33.866 1.00 88.44 401 ASN A N 1
ATOM 3183 C CA . ASN A 1 401 ? -4.939 -20.210 34.595 1.00 88.44 401 ASN A CA 1
ATOM 3184 C C . ASN A 1 401 ? -3.702 -21.116 34.767 1.00 88.44 401 ASN A C 1
ATOM 3186 O O . ASN A 1 401 ? -3.778 -22.338 34.675 1.00 88.44 401 ASN A O 1
ATOM 3190 N N . THR A 1 402 ? -2.525 -20.504 34.935 1.00 88.12 402 THR A N 1
ATOM 3191 C CA . THR A 1 402 ? -1.251 -21.220 35.164 1.00 88.12 402 THR A CA 1
ATOM 3192 C C . THR A 1 402 ? -0.820 -21.205 36.623 1.00 88.12 402 THR A C 1
ATOM 3194 O O . THR A 1 402 ? 0.095 -21.931 37.003 1.00 88.12 402 THR A O 1
ATOM 3197 N N . HIS A 1 403 ? -1.440 -20.357 37.441 1.00 88.88 403 HIS A N 1
ATOM 3198 C CA . HIS A 1 403 ? -1.283 -20.360 38.888 1.00 88.88 403 HIS A CA 1
ATOM 3199 C C . HIS A 1 403 ? -2.590 -20.797 39.524 1.00 88.88 403 HIS A C 1
ATOM 3201 O O . HIS A 1 403 ? -3.669 -20.432 39.068 1.00 88.88 403 HIS A O 1
ATOM 3207 N N . ARG A 1 404 ? -2.461 -21.589 40.584 1.00 86.75 404 ARG A N 1
ATOM 3208 C CA . ARG A 1 404 ? -3.575 -22.054 41.400 1.00 86.75 404 ARG A CA 1
ATOM 3209 C C . ARG A 1 404 ? -4.092 -20.873 42.217 1.00 86.75 404 ARG A C 1
ATOM 3211 O O . ARG A 1 404 ? -3.390 -20.395 43.105 1.00 86.75 404 ARG A O 1
ATOM 3218 N N . VAL A 1 405 ? -5.284 -20.385 41.895 1.00 85.12 405 VAL A N 1
ATOM 3219 C CA . VAL A 1 405 ? -5.970 -19.273 42.575 1.00 85.12 405 VAL A CA 1
ATOM 3220 C C . VAL A 1 405 ? -7.466 -19.587 42.694 1.00 85.12 405 VAL A C 1
ATOM 3222 O O . VAL A 1 405 ? -7.977 -20.428 41.954 1.00 85.12 405 VAL A O 1
ATOM 3225 N N . GLY A 1 406 ? -8.166 -18.926 43.622 1.00 80.94 406 GLY A N 1
ATOM 3226 C CA . GLY A 1 406 ? -9.621 -19.048 43.789 1.00 80.94 406 GLY A CA 1
ATOM 3227 C C . GLY A 1 406 ? -10.081 -20.468 44.132 1.00 80.94 406 GLY A C 1
ATOM 3228 O O . GLY A 1 406 ? -9.492 -21.107 45.003 1.00 80.94 406 GLY A O 1
ATOM 3229 N N . GLN A 1 407 ? -11.082 -20.965 43.393 1.00 77.25 407 GLN A N 1
ATOM 3230 C CA . GLN A 1 407 ? -11.760 -22.255 43.610 1.00 77.25 407 GLN A CA 1
ATOM 3231 C C . GLN A 1 407 ? -10.836 -23.472 43.694 1.00 77.25 407 GLN A C 1
ATOM 3233 O O . GLN A 1 407 ? -11.194 -24.491 44.278 1.00 77.25 407 GLN A O 1
ATOM 3238 N N . TYR A 1 408 ? -9.624 -23.385 43.138 1.00 81.94 408 TYR A N 1
ATOM 3239 C CA . TYR A 1 408 ? -8.629 -24.439 43.308 1.00 81.94 408 TYR A CA 1
ATOM 3240 C C . TYR A 1 408 ? -8.353 -24.742 44.794 1.00 81.94 408 TYR A C 1
ATOM 3242 O O . TYR A 1 408 ? -8.147 -25.897 45.160 1.00 81.94 408 TYR A O 1
ATOM 3250 N N . TRP A 1 409 ? -8.351 -23.712 45.642 1.00 84.81 409 TRP A N 1
ATOM 3251 C CA . TRP A 1 409 ? -8.055 -23.828 47.070 1.00 84.81 409 TRP A CA 1
ATOM 3252 C C . TRP A 1 409 ? -9.284 -24.148 47.926 1.00 84.81 409 TRP A C 1
ATOM 3254 O O . TRP A 1 409 ? -9.112 -24.552 49.065 1.00 84.81 409 TRP A O 1
ATOM 3264 N N . GLU A 1 410 ? -10.503 -24.033 47.389 1.00 83.75 410 GLU A N 1
ATOM 3265 C CA . GLU A 1 410 ? -11.742 -24.348 48.125 1.00 83.75 410 GLU A CA 1
ATOM 3266 C C . GLU A 1 410 ? -11.868 -25.843 48.457 1.00 83.75 410 GLU A C 1
ATOM 3268 O O . GLU A 1 410 ? -12.561 -26.215 49.397 1.00 83.75 410 GLU A O 1
ATOM 3273 N N . ASN A 1 411 ? -11.173 -26.700 47.702 1.00 80.44 411 ASN A N 1
ATOM 3274 C CA . ASN A 1 411 ? -11.194 -28.154 47.872 1.00 80.44 411 ASN A CA 1
ATOM 3275 C C . ASN A 1 411 ? -9.962 -28.697 48.618 1.00 80.44 411 ASN A C 1
ATOM 3277 O O . ASN A 1 411 ? -9.713 -29.903 48.586 1.00 80.44 411 ASN A O 1
ATOM 3281 N N . ILE A 1 412 ? -9.153 -27.824 49.225 1.00 76.38 412 ILE A N 1
ATOM 3282 C CA . ILE A 1 412 ? -7.988 -28.221 50.020 1.00 76.38 412 ILE A CA 1
ATOM 3283 C C . ILE A 1 412 ? -8.351 -28.011 51.499 1.00 76.38 412 ILE A C 1
ATOM 3285 O O . ILE A 1 412 ? -8.706 -26.886 51.845 1.00 76.38 412 ILE A O 1
ATOM 3289 N N . PRO A 1 413 ? -8.331 -29.079 52.322 1.00 72.06 413 PRO A N 1
ATOM 3290 C CA . PRO A 1 413 ? -8.817 -29.059 53.703 1.00 72.06 413 PRO A CA 1
ATOM 3291 C C . PRO A 1 413 ? -8.012 -28.159 54.643 1.00 72.06 413 PRO A C 1
ATOM 3293 O O . PRO A 1 413 ? -6.799 -27.956 54.391 1.00 72.06 413 PRO A O 1
#

Foldseek 3Di:
DVVVCVVLVKDFADPAEDLLALFAAFQQPGPQADHDPLPDPLSVCCCQLLVGTTLVSLVVLLCVQVDQPDPDAGADLDQPGDPPVSVVSVVSVRRRSSVNNVVSVVSLVRGDLRSRSVRDDPCLVLAQDPVLVVVQVVCVVVVNFKRWFGLDGPHDNHSLQRIFRFDDPVLFPPDPPDDDDDDDWFFAWADDDPPDPLTATAGADDDDHDVVLRHLLNLLSVLVPDDLADEEEAEDQDPVLVCCRHPCVNVCLQLQVQPPPPVLSSLLNSQSQSSGSHIYIYGHDHPPPPDPRNVNRRVSRVVNRPDPDHDDGDSDDPPSSNDGGHRPVSDDPVSVVSVVVVSVVSVDDDDPQLVVLLVVVQVVVCVVPVDRDDSVVVLVVLVDPVDDPVSSVVVVCVSVVNDQDDPSCVPPD

InterPro domains:
  IPR002156 Ribonuclease H domain [PF00075] (181-305)
  IPR002156 Ribonuclease H domain [PS50879] (159-306)
  IPR012337 Ribonuclease H-like superfamily [SSF53098] (163-307)
  IPR036397 Ribonuclease H superfamily [G3DSA:3.30.420.10] (152-315)
  IPR050092 Ribonuclease H [PTHR10642] (131-307)

Organism: Heterobasidion irregulare (strain TC 32-1) (NCBI:txid747525)